Protein AF-0000000080646858 (afdb_homodimer)

Secondary structure (DSSP, 8-state):
--EESSGGGG---PPEEE--GGGTT-SSEEEEEEGGGSTTSBTHHHHHHHHHHHHHHHTSS-TT-EEEEE-SSHHHHHHHHHHHHHT-EEEEEEETTS-HHHHHHHHHTTPEEEEE-GGGHHHHHHHHHHHHHHHSTTEEE--TTT-THHHHHIIIIIHHHHHHHTTT--SEEEEE-SSSHHHHHHHHHHHHH-TT-EEEEEEETT--HHHHS-----S-TTS--SS--TT--GGG-SEEEEE-HHHHHHHHHHIIIIIS--B-HHHHHHHHHHHHHHTSGGGTT-EEEEEE-BBGGGGTTSTTTGGG--/--EESSGGGG---PPEEE--GGGTT-SSEEEEEEGGGSTTSBTHHHHHHHHHHHHHHHTSS-TT-EEEEE-SSHHHHHHHHHHHHHT-EEEEEEETTS-HHHHHHHHHTTPEEEEE-GGGHHHHHHHHHHHHHHHSTTEEE--TTT-THHHHHIIIIIHHHHHHHTTT--SEEEEE-SSSHHHHHHHHHHHHH-TT-EEEEEEETT--HHHHS-----S-TTS--SS--TT--GGG-SEEEEE-HHHHHHHHHHIIIIIS--B-HHHHHHHHHHHHHHTSGGGTT-EEEEEE-BBGGGGTTSTTTGGG--

Nearest PDB structures (foldseek):
  4aec-assembly1_B  TM=9.897E-01  e=1.368E-45  Arabidopsis thaliana
  8b9y-assembly2_D  TM=9.822E-01  e=8.427E-46  Trypanosoma cruzi
  8b9y-assembly1_B  TM=9.792E-01  e=1.288E-45  Trypanosoma cruzi
  2q3d-assembly1_A  TM=9.532E-01  e=1.641E-44  Mycobacterium tuberculosis
  3vc3-assembly3_E  TM=9.464E-01  e=1.745E-42  Glycine max

Structure (mmCIF, N/CA/C/O backbone):
data_AF-0000000080646858-model_v1
#
loop_
_entity.id
_entity.type
_entity.pdbx_description
1 polymer 'Cysteine synthase'
#
loop_
_atom_site.group_PDB
_atom_site.id
_atom_site.type_symbol
_atom_site.label_atom_id
_atom_site.label_alt_id
_atom_site.label_comp_id
_atom_site.label_asym_id
_atom_site.label_entity_id
_atom_site.label_seq_id
_atom_site.pdbx_PDB_ins_code
_atom_site.Cartn_x
_atom_site.Cartn_y
_atom_site.Cartn_z
_atom_site.occupancy
_atom_site.B_iso_or_equiv
_atom_site.auth_seq_id
_atom_site.auth_comp_id
_atom_site.auth_asym_id
_atom_site.auth_atom_id
_atom_site.pdbx_PDB_model_num
ATOM 1 N N . MET A 1 1 ? 4.852 2.301 -23.141 1 59.62 1 MET A N 1
ATOM 2 C CA . MET A 1 1 ? 5.367 1.249 -22.266 1 59.62 1 MET A CA 1
ATOM 3 C C . MET A 1 1 ? 5.727 1.81 -20.891 1 59.62 1 MET A C 1
ATOM 5 O O . MET A 1 1 ? 6.516 2.754 -20.781 1 59.62 1 MET A O 1
ATOM 9 N N . THR A 1 2 ? 4.836 1.489 -19.812 1 89 2 THR A N 1
ATOM 10 C CA . THR A 1 2 ? 5.254 2.135 -18.562 1 89 2 THR A CA 1
ATOM 11 C C . THR A 1 2 ? 5.723 1.1 -17.547 1 89 2 THR A C 1
ATOM 13 O O . THR A 1 2 ? 4.906 0.477 -16.875 1 89 2 THR A O 1
ATOM 16 N N . ILE A 1 3 ? 7.141 0.496 -17.812 1 98 3 ILE A N 1
ATOM 17 C CA . ILE A 1 3 ? 7.812 -0.309 -16.797 1 98 3 ILE A CA 1
ATOM 18 C C . ILE A 1 3 ? 8.797 0.561 -16.016 1 98 3 ILE A C 1
ATOM 20 O O . ILE A 1 3 ? 9.703 1.157 -16.594 1 98 3 ILE A O 1
ATOM 24 N N . ALA A 1 4 ? 8.578 0.62 -14.766 1 98.75 4 ALA A N 1
ATOM 25 C CA . ALA A 1 4 ? 9.516 1.378 -13.938 1 98.75 4 ALA A CA 1
ATOM 26 C C . ALA A 1 4 ? 10.875 0.692 -13.883 1 98.75 4 ALA A C 1
ATOM 28 O O . ALA A 1 4 ? 10.961 -0.535 -13.797 1 98.75 4 ALA A O 1
ATOM 29 N N . ALA A 1 5 ? 11.977 1.46 -13.914 1 98.31 5 ALA A N 1
ATOM 30 C CA . ALA A 1 5 ? 13.32 0.902 -13.883 1 98.31 5 ALA A CA 1
ATOM 31 C C . ALA A 1 5 ? 13.641 0.312 -12.516 1 98.31 5 ALA A C 1
ATOM 33 O O . ALA A 1 5 ? 14.477 -0.59 -12.398 1 98.31 5 ALA A O 1
ATOM 34 N N . ASN A 1 6 ? 13.109 0.859 -11.484 1 98.5 6 ASN A N 1
ATOM 35 C CA . ASN A 1 6 ? 13.125 0.367 -10.109 1 98.5 6 ASN A CA 1
ATOM 36 C C . ASN A 1 6 ? 11.969 0.937 -9.297 1 98.5 6 ASN A C 1
ATOM 38 O O . ASN A 1 6 ? 11.234 1.8 -9.773 1 98.5 6 ASN A O 1
ATOM 42 N N . VAL A 1 7 ? 11.82 0.478 -8.102 1 98.81 7 VAL A N 1
ATOM 43 C CA . VAL A 1 7 ? 10.633 0.76 -7.305 1 98.81 7 VAL A CA 1
ATOM 44 C C . VAL A 1 7 ? 10.57 2.25 -6.973 1 98.81 7 VAL A C 1
ATOM 46 O O . VAL A 1 7 ? 9.492 2.814 -6.812 1 98.81 7 VAL A O 1
ATOM 49 N N . SER A 1 8 ? 11.727 2.971 -6.848 1 98.69 8 SER A N 1
ATOM 50 C CA . SER A 1 8 ? 11.742 4.383 -6.473 1 98.69 8 SER A CA 1
ATOM 51 C C . SER A 1 8 ? 11.109 5.25 -7.551 1 98.69 8 SER A C 1
ATOM 53 O O . SER A 1 8 ? 10.688 6.379 -7.281 1 98.69 8 SER A O 1
ATOM 55 N N . GLU A 1 9 ? 10.969 4.703 -8.805 1 98.62 9 GLU A N 1
ATOM 56 C CA . GLU A 1 9 ? 10.352 5.445 -9.898 1 98.62 9 GLU A CA 1
ATOM 57 C C . GLU A 1 9 ? 8.828 5.422 -9.789 1 98.62 9 GLU A C 1
ATOM 59 O O . GLU A 1 9 ? 8.141 6.16 -10.492 1 98.62 9 GLU A O 1
ATOM 64 N N . LEU A 1 10 ? 8.344 4.609 -8.859 1 98.62 10 LEU A N 1
ATOM 65 C CA . LEU A 1 10 ? 6.895 4.461 -8.719 1 98.62 10 LEU A CA 1
ATOM 66 C C . LEU A 1 10 ? 6.344 5.453 -7.699 1 98.62 10 LEU A C 1
ATOM 68 O O . LEU A 1 10 ? 5.137 5.488 -7.457 1 98.62 10 LEU A O 1
ATOM 72 N N . VAL A 1 11 ? 7.191 6.285 -7.102 1 98.75 11 VAL A N 1
ATOM 73 C CA . VAL A 1 11 ? 6.781 7.238 -6.074 1 98.75 11 VAL A CA 1
ATOM 74 C C . VAL A 1 11 ? 6.016 8.391 -6.711 1 98.75 11 VAL A C 1
ATOM 76 O O . VAL A 1 11 ? 6.453 8.961 -7.715 1 98.75 11 VAL A O 1
ATOM 79 N N . GLY A 1 12 ? 4.883 8.742 -6.152 1 98.44 12 GLY A N 1
ATOM 80 C CA . GLY A 1 12 ? 4.086 9.867 -6.617 1 98.44 12 GLY A CA 1
ATOM 81 C C . GLY A 1 12 ? 2.875 9.445 -7.426 1 98.44 12 GLY A C 1
ATOM 82 O O . GLY A 1 12 ? 2.471 8.281 -7.391 1 98.44 12 GLY A O 1
ATOM 83 N N . LYS A 1 13 ? 2.094 10.406 -7.965 1 97.88 13 LYS A N 1
ATOM 84 C CA . LYS A 1 13 ? 0.855 10.227 -8.719 1 97.88 13 LYS A CA 1
ATOM 85 C C . LYS A 1 13 ? -0.165 9.422 -7.914 1 97.88 13 LYS A C 1
ATOM 87 O O . LYS A 1 13 ? -0.801 8.508 -8.445 1 97.88 13 LYS A O 1
ATOM 92 N N . THR A 1 14 ? -0.168 9.711 -6.633 1 98.69 14 THR A N 1
ATOM 93 C CA . THR A 1 14 ? -1.126 9.039 -5.766 1 98.69 14 THR A CA 1
ATOM 94 C C . THR A 1 14 ? -2.543 9.539 -6.023 1 98.69 14 THR A C 1
ATOM 96 O O . THR A 1 14 ? -2.729 10.664 -6.508 1 98.69 14 THR A O 1
ATOM 99 N N . PRO A 1 15 ? -3.553 8.797 -5.723 1 98.75 15 PRO A N 1
ATOM 100 C CA . PRO A 1 15 ? -4.918 9.133 -6.125 1 98.75 15 PRO A CA 1
ATOM 101 C C . PRO A 1 15 ? -5.598 10.102 -5.156 1 98.75 15 PRO A C 1
ATOM 103 O O . PRO A 1 15 ? -5.125 10.289 -4.035 1 98.75 15 PRO A O 1
ATOM 106 N N . LEU A 1 16 ? -6.602 10.766 -5.66 1 98.88 16 LEU A N 1
ATOM 107 C CA . LEU A 1 16 ? -7.602 11.469 -4.867 1 98.88 16 LEU A CA 1
ATOM 108 C C . LEU A 1 16 ? -8.883 10.648 -4.758 1 98.88 16 LEU A C 1
ATOM 110 O O . LEU A 1 16 ? -9.305 10.008 -5.727 1 98.88 16 LEU A O 1
ATOM 114 N N . VAL A 1 17 ? -9.484 10.664 -3.584 1 98.88 17 VAL A N 1
ATOM 115 C CA . VAL A 1 17 ? -10.742 9.953 -3.377 1 98.88 17 VAL A CA 1
ATOM 116 C C . VAL A 1 17 ? -11.727 10.852 -2.633 1 98.88 17 VAL A C 1
ATOM 118 O O . VAL A 1 17 ? -11.344 11.562 -1.696 1 98.88 17 VAL A O 1
ATOM 121 N N . LYS A 1 18 ? -12.93 10.891 -3.092 1 98.69 18 LYS A N 1
ATOM 122 C CA . LYS A 1 18 ? -13.992 11.625 -2.404 1 98.69 18 LYS A CA 1
ATOM 123 C C . LYS A 1 18 ? -14.383 10.938 -1.099 1 98.69 18 LYS A C 1
ATOM 125 O O . LYS A 1 18 ? -14.5 9.711 -1.048 1 98.69 18 LYS A O 1
ATOM 130 N N . LEU A 1 19 ? -14.477 11.688 -0.018 1 98.75 19 LEU A N 1
ATOM 131 C CA . LEU A 1 19 ? -15.047 11.172 1.223 1 98.75 19 LEU A CA 1
ATOM 132 C C . LEU A 1 19 ? -16.562 11.312 1.217 1 98.75 19 LEU A C 1
ATOM 134 O O . LEU A 1 19 ? -17.094 12.383 0.933 1 98.75 19 LEU A O 1
ATOM 138 N N . ASN A 1 20 ? -17.281 10.219 1.508 1 98.44 20 ASN A N 1
ATOM 139 C CA . ASN A 1 20 ? -18.719 10.164 1.347 1 98.44 20 ASN A CA 1
ATOM 140 C C . ASN A 1 20 ? -19.438 10.07 2.693 1 98.44 20 ASN A C 1
ATOM 142 O O . ASN A 1 20 ? -19.891 11.086 3.236 1 98.44 20 ASN A O 1
ATOM 146 N N . LYS A 1 21 ? -19.375 8.969 3.354 1 98.06 21 LYS A N 1
ATOM 147 C CA . LYS A 1 21 ? -20.156 8.695 4.559 1 98.06 21 LYS A CA 1
ATOM 148 C C . LYS A 1 21 ? -19.719 9.602 5.711 1 98.06 21 LYS A C 1
ATOM 150 O O . LYS A 1 21 ? -20.562 10.148 6.43 1 98.06 21 LYS A O 1
ATOM 155 N N . ILE A 1 22 ? -18.406 9.766 5.852 1 98.31 22 ILE A N 1
ATOM 156 C CA . ILE A 1 22 ? -17.875 10.523 6.984 1 98.31 22 ILE A CA 1
ATOM 157 C C . ILE A 1 22 ? -18.156 12.008 6.789 1 98.31 22 ILE A C 1
ATOM 159 O O . ILE A 1 22 ? -18.141 12.781 7.75 1 98.31 22 ILE A O 1
ATOM 163 N N . ALA A 1 23 ? -18.438 12.422 5.52 1 97.81 23 ALA A N 1
ATOM 164 C CA . ALA A 1 23 ? -18.672 13.82 5.188 1 97.81 23 ALA A CA 1
ATOM 165 C C . ALA A 1 23 ? -20.125 14.047 4.758 1 97.81 23 ALA A C 1
ATOM 167 O O . ALA A 1 23 ? -20.438 15.062 4.129 1 97.81 23 ALA A O 1
ATOM 168 N N . LYS A 1 24 ? -21.078 13.117 4.906 1 95.44 24 LYS A N 1
ATOM 169 C CA . LYS A 1 24 ? -22.422 13.109 4.344 1 95.44 24 LYS A CA 1
ATOM 170 C C . LYS A 1 24 ? -23.188 14.367 4.734 1 95.44 24 LYS A C 1
ATOM 172 O O . LYS A 1 24 ? -23.984 14.891 3.943 1 95.44 24 LYS A O 1
ATOM 177 N N . ASP A 1 25 ? -23.016 14.953 5.883 1 94.44 25 ASP A N 1
ATOM 178 C CA . ASP A 1 25 ? -23.812 16.094 6.328 1 94.44 25 ASP A CA 1
ATOM 179 C C . ASP A 1 25 ? -23 17.391 6.238 1 94.44 25 ASP A C 1
ATOM 181 O O . ASP A 1 25 ? -23.375 18.406 6.84 1 94.44 25 ASP A O 1
ATOM 185 N N . ILE A 1 26 ? -21.969 17.375 5.473 1 96.38 26 ILE A N 1
ATOM 186 C CA . ILE A 1 26 ? -21.094 18.531 5.309 1 96.38 26 ILE A CA 1
ATOM 187 C C . ILE A 1 26 ? -21.359 19.188 3.953 1 96.38 26 ILE A C 1
ATOM 189 O O . ILE A 1 26 ? -21.422 18.5 2.928 1 96.38 26 ILE A O 1
ATOM 193 N N . PRO A 1 27 ? -21.562 20.484 3.914 1 95.31 27 PRO A N 1
ATOM 194 C CA . PRO A 1 27 ? -21.984 21.172 2.691 1 95.31 27 PRO A CA 1
ATOM 195 C C . PRO A 1 27 ? -20.859 21.266 1.656 1 95.31 27 PRO A C 1
ATOM 197 O O . PRO A 1 27 ? -21.125 21.531 0.479 1 95.31 27 PRO A O 1
ATOM 200 N N . ALA A 1 28 ? -19.609 21.156 2.029 1 98.12 28 ALA A N 1
ATOM 201 C CA . ALA A 1 28 ? -18.469 21.188 1.121 1 98.12 28 ALA A CA 1
ATOM 202 C C . ALA A 1 28 ? -18.078 19.766 0.698 1 98.12 28 ALA A C 1
ATOM 204 O O . ALA A 1 28 ? -18.484 18.797 1.335 1 98.12 28 ALA A O 1
ATOM 205 N N . GLU A 1 29 ? -17.438 19.656 -0.456 1 98.38 29 GLU A N 1
ATOM 206 C CA . GLU A 1 29 ? -16.859 18.391 -0.876 1 98.38 29 GLU A CA 1
ATOM 207 C C . GLU A 1 29 ? -15.477 18.188 -0.256 1 98.38 29 GLU A C 1
ATOM 209 O O . GLU A 1 29 ? -14.617 19.062 -0.345 1 98.38 29 GLU A O 1
ATOM 214 N N . VAL A 1 30 ? -15.281 17.109 0.41 1 98.81 30 VAL A N 1
ATOM 215 C CA . VAL A 1 30 ? -13.984 16.781 0.981 1 98.81 30 VAL A CA 1
ATOM 216 C C . VAL A 1 30 ? -13.336 15.656 0.184 1 98.81 30 VAL A C 1
ATOM 218 O O . VAL A 1 30 ? -13.953 14.609 -0.026 1 98.81 30 VAL A O 1
ATOM 221 N N . VAL A 1 31 ? -12.148 15.883 -0.302 1 98.81 31 VAL A N 1
ATOM 222 C CA . VAL A 1 31 ? -11.375 14.945 -1.108 1 98.81 31 VAL A CA 1
ATOM 223 C C . VAL A 1 31 ? -10.047 14.648 -0.418 1 98.81 31 VAL A C 1
ATOM 225 O O . VAL A 1 31 ? -9.414 15.539 0.148 1 98.81 31 VAL A O 1
ATOM 228 N N . ALA A 1 32 ? -9.633 13.383 -0.446 1 98.94 32 ALA A N 1
ATOM 229 C CA . ALA A 1 32 ? -8.406 12.969 0.236 1 98.94 32 ALA A CA 1
ATOM 230 C C . ALA A 1 32 ? -7.34 12.539 -0.767 1 98.94 32 ALA A C 1
ATOM 232 O O . ALA A 1 32 ? -7.621 11.781 -1.698 1 98.94 32 ALA A O 1
ATOM 233 N N . LYS A 1 33 ? -6.145 13.109 -0.7 1 98.94 33 LYS A N 1
ATOM 234 C CA . LYS A 1 33 ? -4.945 12.617 -1.377 1 98.94 33 LYS A CA 1
ATOM 235 C C . LYS A 1 33 ? -4.34 11.438 -0.628 1 98.94 33 LYS A C 1
ATOM 237 O O . LYS A 1 33 ? -3.832 11.594 0.485 1 98.94 33 LYS A O 1
ATOM 242 N N . VAL A 1 34 ? -4.336 10.211 -1.202 1 98.88 34 VAL A N 1
ATOM 243 C CA . VAL A 1 34 ? -4.031 8.992 -0.46 1 98.88 34 VAL A CA 1
ATOM 244 C C . VAL A 1 34 ? -2.584 8.586 -0.716 1 98.88 34 VAL A C 1
ATOM 246 O O . VAL A 1 34 ? -2.307 7.801 -1.628 1 98.88 34 VAL A O 1
ATOM 249 N N . GLU A 1 35 ? -1.713 8.969 0.134 1 98.88 35 GLU A N 1
ATOM 250 C CA . GLU A 1 35 ? -0.276 8.828 -0.079 1 98.88 35 GLU A CA 1
ATOM 251 C C . GLU A 1 35 ? 0.197 7.414 0.266 1 98.88 35 GLU A C 1
ATOM 253 O O . GLU A 1 35 ? 1.32 7.031 -0.068 1 98.88 35 GLU A O 1
ATOM 258 N N . ALA A 1 36 ? -0.71 6.582 0.857 1 98.62 36 ALA A N 1
ATOM 259 C CA . ALA A 1 36 ? -0.388 5.18 1.119 1 98.62 36 ALA A CA 1
ATOM 260 C C . ALA A 1 36 ? -0.156 4.418 -0.182 1 98.62 36 ALA A C 1
ATOM 262 O O . ALA A 1 36 ? 0.361 3.299 -0.169 1 98.62 36 ALA A O 1
ATOM 263 N N . PHE A 1 37 ? -0.495 4.988 -1.329 1 98.56 37 PHE A N 1
ATOM 264 C CA . PHE A 1 37 ? -0.313 4.344 -2.623 1 98.56 37 PHE A CA 1
ATOM 265 C C . PHE A 1 37 ? 1.138 4.445 -3.078 1 98.56 37 PHE A C 1
ATOM 267 O O . PHE A 1 37 ? 1.512 3.879 -4.109 1 98.56 37 PHE A O 1
ATOM 274 N N . ASN A 1 38 ? 1.982 5.113 -2.328 1 98.75 38 ASN A N 1
ATOM 275 C CA . ASN A 1 38 ? 3.416 5.047 -2.598 1 98.75 38 ASN A CA 1
ATOM 276 C C . ASN A 1 38 ? 3.986 3.672 -2.252 1 98.75 38 ASN A C 1
ATOM 278 O O . ASN A 1 38 ? 3.408 2.939 -1.448 1 98.75 38 ASN A O 1
ATOM 282 N N . PRO A 1 39 ? 5.145 3.281 -2.824 1 98.38 39 PRO A N 1
ATOM 283 C CA . PRO A 1 39 ? 5.641 1.908 -2.719 1 98.38 39 PRO A CA 1
ATOM 284 C C . PRO A 1 39 ? 5.918 1.491 -1.276 1 98.38 39 PRO A C 1
ATOM 286 O O . PRO A 1 39 ? 5.738 0.323 -0.921 1 98.38 39 PRO A O 1
ATOM 289 N N . ALA A 1 40 ? 6.379 2.447 -0.477 1 98 40 ALA A N 1
ATOM 290 C CA . ALA A 1 40 ? 6.594 2.121 0.931 1 98 40 ALA A CA 1
ATOM 291 C C . ALA A 1 40 ? 5.43 2.607 1.79 1 98 40 ALA A C 1
ATOM 293 O O . ALA A 1 40 ? 5.559 2.729 3.01 1 98 40 ALA A O 1
ATOM 294 N N . SER A 1 41 ? 4.32 3.047 1.174 1 98.25 41 SER A N 1
ATOM 295 C CA . SER A 1 41 ? 2.988 3.24 1.738 1 98.25 41 SER A CA 1
ATOM 296 C C . SER A 1 41 ? 2.93 4.5 2.596 1 98.25 41 SER A C 1
ATOM 298 O O . SER A 1 41 ? 2.297 4.508 3.652 1 98.25 41 SER A O 1
ATOM 300 N N . SER A 1 42 ? 3.676 5.578 2.184 1 98.5 42 SER A N 1
ATOM 301 C CA . SER A 1 42 ? 3.547 6.844 2.902 1 98.5 42 SER A CA 1
ATOM 302 C C . SER A 1 42 ? 4.012 8.016 2.045 1 98.5 42 SER A C 1
ATOM 304 O O . SER A 1 42 ? 4.617 7.82 0.989 1 98.5 42 SER A O 1
ATOM 306 N N . VAL A 1 43 ? 3.75 9.18 2.518 1 98.88 43 VAL A N 1
ATOM 307 C CA . VAL A 1 43 ? 4.137 10.43 1.866 1 98.88 43 VAL A CA 1
ATOM 308 C C . VAL A 1 43 ? 5.652 10.594 1.93 1 98.88 43 VAL A C 1
ATOM 310 O O . VAL A 1 43 ? 6.242 11.297 1.105 1 98.88 43 VAL A O 1
ATOM 313 N N . LYS A 1 44 ? 6.316 9.859 2.883 1 98.88 44 LYS A N 1
ATOM 314 C CA . LYS A 1 44 ? 7.754 10.031 3.09 1 98.88 44 LYS A CA 1
ATOM 315 C C . LYS A 1 44 ? 8.555 9.422 1.94 1 98.88 44 LYS A C 1
ATOM 317 O O . LYS A 1 44 ? 9.734 9.727 1.769 1 98.88 44 LYS A O 1
ATOM 322 N N . ASP A 1 45 ? 7.906 8.562 1.156 1 98.94 45 ASP A N 1
ATOM 323 C CA . ASP A 1 45 ? 8.562 8.062 -0.046 1 98.94 45 ASP A CA 1
ATOM 324 C C . ASP A 1 45 ? 9 9.203 -0.954 1 98.94 45 ASP A C 1
ATOM 326 O O . ASP A 1 45 ? 10.078 9.156 -1.555 1 98.94 45 ASP A O 1
ATOM 330 N N . ARG A 1 46 ? 8.148 10.227 -1.048 1 98.94 46 ARG A N 1
ATOM 331 C CA . ARG A 1 46 ? 8.453 11.367 -1.898 1 98.94 46 ARG A CA 1
ATOM 332 C C . ARG A 1 46 ? 9.734 12.055 -1.453 1 98.94 46 ARG A C 1
ATOM 334 O O . ARG A 1 46 ? 10.617 12.328 -2.273 1 98.94 46 ARG A O 1
ATOM 341 N N . ILE A 1 47 ? 9.867 12.289 -0.162 1 98.88 47 ILE A N 1
ATOM 342 C CA . ILE A 1 47 ? 11.016 13.078 0.282 1 98.88 47 ILE A CA 1
ATOM 343 C C . ILE A 1 47 ? 12.266 12.203 0.292 1 98.88 47 ILE A C 1
ATOM 345 O O . ILE A 1 47 ? 13.367 12.688 0.027 1 98.88 47 ILE A O 1
ATOM 349 N N . ALA A 1 48 ? 12.094 10.875 0.585 1 98.94 48 ALA A N 1
ATOM 350 C CA . ALA A 1 48 ? 13.25 9.984 0.496 1 98.94 48 ALA A CA 1
ATOM 351 C C . ALA A 1 48 ? 13.867 10.023 -0.899 1 98.94 48 ALA A C 1
ATOM 353 O O . ALA A 1 48 ? 15.078 10.227 -1.044 1 98.94 48 ALA A O 1
ATOM 354 N N . VAL A 1 49 ? 13.047 9.906 -1.948 1 98.94 49 VAL A N 1
ATOM 355 C CA . VAL A 1 49 ? 13.531 9.953 -3.324 1 98.94 49 VAL A CA 1
ATOM 356 C C . VAL A 1 49 ? 14.148 11.32 -3.607 1 98.94 49 VAL A C 1
ATOM 358 O O . VAL A 1 49 ? 15.242 11.414 -4.168 1 98.94 49 VAL A O 1
ATOM 361 N N . ALA A 1 50 ? 13.484 12.367 -3.199 1 98.94 50 ALA A N 1
ATOM 362 C CA . ALA A 1 50 ? 13.922 13.727 -3.494 1 98.94 50 ALA A CA 1
ATOM 363 C C . ALA A 1 50 ? 15.266 14.023 -2.836 1 98.94 50 ALA A C 1
ATOM 365 O O . ALA A 1 50 ? 16.141 14.633 -3.449 1 98.94 50 ALA A O 1
ATOM 366 N N . ILE A 1 51 ? 15.398 13.656 -1.58 1 98.81 51 ILE A N 1
ATOM 367 C CA . ILE A 1 51 ? 16.625 13.898 -0.83 1 98.81 51 ILE A CA 1
ATOM 368 C C . ILE A 1 51 ? 17.781 13.141 -1.476 1 98.81 51 ILE A C 1
ATOM 370 O O . ILE A 1 51 ? 18.875 13.695 -1.653 1 98.81 51 ILE A O 1
ATOM 374 N N . ILE A 1 52 ? 17.562 11.891 -1.831 1 98.75 52 ILE A N 1
ATOM 375 C CA . ILE A 1 52 ? 18.609 11.086 -2.449 1 98.75 52 ILE A CA 1
ATOM 376 C C . ILE A 1 52 ? 18.938 11.641 -3.832 1 98.75 52 ILE A C 1
ATOM 378 O O . ILE A 1 52 ? 20.109 11.75 -4.203 1 98.75 52 ILE A O 1
ATOM 382 N N . ASP A 1 53 ? 17.906 12.062 -4.633 1 98.88 53 ASP A N 1
ATOM 383 C CA . ASP A 1 53 ? 18.141 12.703 -5.918 1 98.88 53 ASP A CA 1
ATOM 384 C C . ASP A 1 53 ? 19.031 13.93 -5.766 1 98.88 53 ASP A C 1
ATOM 386 O O . ASP A 1 53 ? 19.984 14.117 -6.539 1 98.88 53 ASP A O 1
ATOM 390 N N . ALA A 1 54 ? 18.688 14.766 -4.785 1 98.75 54 ALA A N 1
ATOM 391 C CA . ALA A 1 54 ? 19.469 15.992 -4.559 1 98.75 54 ALA A CA 1
ATOM 392 C C . ALA A 1 54 ? 20.906 15.664 -4.184 1 98.75 54 ALA A C 1
ATOM 394 O O . ALA A 1 54 ? 21.844 16.328 -4.656 1 98.75 54 ALA A O 1
ATOM 395 N N . ALA A 1 55 ? 21.062 14.656 -3.297 1 98.56 55 ALA A N 1
ATOM 396 C CA . ALA A 1 55 ? 22.391 14.25 -2.857 1 98.56 55 ALA A CA 1
ATOM 397 C C . ALA A 1 55 ? 23.203 13.68 -4.02 1 98.56 55 ALA A C 1
ATOM 399 O O . ALA A 1 55 ? 24.406 13.906 -4.113 1 98.56 55 ALA A O 1
ATOM 400 N N . GLU A 1 56 ? 22.562 12.891 -4.891 1 98.38 56 GLU A N 1
ATOM 401 C CA . GLU A 1 56 ? 23.219 12.391 -6.098 1 98.38 56 GLU A CA 1
ATOM 402 C C . GLU A 1 56 ? 23.641 13.531 -7.008 1 98.38 56 GLU A C 1
ATOM 404 O O . GLU A 1 56 ? 24.781 13.57 -7.477 1 98.38 56 GLU A O 1
ATOM 409 N N . ALA A 1 57 ? 22.766 14.438 -7.246 1 98.38 57 ALA A N 1
ATOM 410 C CA . ALA A 1 57 ? 22.984 15.539 -8.188 1 98.38 57 ALA A CA 1
ATOM 411 C C . ALA A 1 57 ? 24.125 16.438 -7.715 1 98.38 57 ALA A C 1
ATOM 413 O O . ALA A 1 57 ? 24.891 16.969 -8.531 1 98.38 57 ALA A O 1
ATOM 414 N N . SER A 1 58 ? 24.203 16.656 -6.402 1 97.44 58 SER A N 1
ATOM 415 C CA . SER A 1 58 ? 25.219 17.547 -5.852 1 97.44 58 SER A CA 1
ATOM 416 C C . SER A 1 58 ? 26.578 16.844 -5.785 1 97.44 58 SER A C 1
ATOM 418 O O . SER A 1 58 ? 27.609 17.5 -5.594 1 97.44 58 SER A O 1
ATOM 420 N N . GLY A 1 59 ? 26.547 15.453 -5.855 1 97.25 59 GLY A N 1
ATOM 421 C CA . GLY A 1 59 ? 27.766 14.68 -5.758 1 97.25 59 GLY A CA 1
ATOM 422 C C . GLY A 1 59 ? 28.109 14.281 -4.336 1 97.25 59 GLY A C 1
ATOM 423 O O . GLY A 1 59 ? 29.062 13.531 -4.105 1 97.25 59 GLY A O 1
ATOM 424 N N . GLU A 1 60 ? 27.328 14.68 -3.41 1 96.94 60 GLU A N 1
ATOM 425 C CA . GLU A 1 60 ? 27.594 14.398 -2.004 1 96.94 60 GLU A CA 1
ATOM 426 C C . GLU A 1 60 ? 27.406 12.914 -1.699 1 96.94 60 GLU A C 1
ATOM 428 O O . GLU A 1 60 ? 28.047 12.383 -0.781 1 96.94 60 GLU A O 1
ATOM 433 N N . LEU A 1 61 ? 26.578 12.242 -2.496 1 98.06 61 LEU A N 1
ATOM 434 C CA . LEU A 1 61 ? 26.328 10.82 -2.32 1 98.06 61 LEU A CA 1
ATOM 435 C C . LEU A 1 61 ? 26.891 10.016 -3.486 1 98.06 61 LEU A C 1
ATOM 437 O O . LEU A 1 61 ? 26.297 9.969 -4.562 1 98.06 61 LEU A O 1
ATOM 441 N N . PRO A 1 62 ? 28.078 9.43 -3.299 1 97.69 62 PRO A N 1
ATOM 442 C CA . PRO A 1 62 ? 28.641 8.594 -4.363 1 97.69 62 PRO A CA 1
ATOM 443 C C . PRO A 1 62 ? 27.922 7.25 -4.504 1 97.69 62 PRO A C 1
ATOM 445 O O . PRO A 1 62 ? 27.188 6.848 -3.605 1 97.69 62 PRO A O 1
ATOM 448 N N . ALA A 1 63 ? 28.172 6.645 -5.648 1 96.62 63 ALA A N 1
ATOM 449 C CA . ALA A 1 63 ? 27.641 5.297 -5.832 1 96.62 63 ALA A CA 1
ATOM 450 C C . ALA A 1 63 ? 28.047 4.383 -4.68 1 96.62 63 ALA A C 1
ATOM 452 O O . ALA A 1 63 ? 29.219 4.363 -4.285 1 96.62 63 ALA A O 1
ATOM 453 N N . GLY A 1 64 ? 27.031 3.754 -4.102 1 97 64 GLY A N 1
ATOM 454 C CA . GLY A 1 64 ? 27.312 2.855 -2.994 1 97 64 GLY A CA 1
ATOM 455 C C . GLY A 1 64 ? 27.5 3.576 -1.673 1 97 64 GLY A C 1
ATOM 456 O O . GLY A 1 64 ? 27.812 2.953 -0.658 1 97 64 GLY A O 1
ATOM 457 N N . GLY A 1 65 ? 27.312 4.879 -1.674 1 98.12 65 GLY A N 1
ATOM 458 C CA . GLY A 1 65 ? 27.453 5.668 -0.461 1 98.12 65 GLY A CA 1
ATOM 459 C C . GLY A 1 65 ? 26.406 5.332 0.595 1 98.12 65 GLY A C 1
ATOM 460 O O . GLY A 1 65 ? 25.688 4.348 0.465 1 98.12 65 GLY A O 1
ATOM 461 N N . THR A 1 66 ? 26.438 6.137 1.721 1 98.62 66 THR A N 1
ATOM 462 C CA . THR A 1 66 ? 25.609 5.859 2.883 1 98.62 66 THR A CA 1
ATOM 463 C C . THR A 1 66 ? 24.672 7.031 3.172 1 98.62 66 THR A C 1
ATOM 465 O O . THR A 1 66 ? 25.109 8.188 3.193 1 98.62 66 THR A O 1
ATOM 468 N N . ILE A 1 67 ? 23.453 6.746 3.312 1 98.75 67 ILE A N 1
ATOM 469 C CA . ILE A 1 67 ? 22.469 7.723 3.771 1 98.75 67 ILE A CA 1
ATOM 470 C C . ILE A 1 67 ? 22.156 7.488 5.246 1 98.75 67 ILE A C 1
ATOM 472 O O . ILE A 1 67 ? 21.844 6.363 5.652 1 98.75 67 ILE A O 1
ATOM 476 N N . VAL A 1 68 ? 22.25 8.531 6.082 1 98.81 68 VAL A N 1
ATOM 477 C CA . VAL A 1 68 ? 22.062 8.438 7.523 1 98.81 68 VAL A CA 1
ATOM 478 C C . VAL A 1 68 ? 20.906 9.336 7.957 1 98.81 68 VAL A C 1
ATOM 480 O O . VAL A 1 68 ? 20.75 10.445 7.449 1 98.81 68 VAL A O 1
ATOM 483 N N . GLU A 1 69 ? 20.094 8.867 8.828 1 98.38 69 GLU A N 1
ATOM 484 C CA . GLU A 1 69 ? 19.031 9.695 9.375 1 98.38 69 GLU A CA 1
ATOM 485 C C . GLU A 1 69 ? 18.641 9.242 10.781 1 98.38 69 GLU A C 1
ATOM 487 O O . GLU A 1 69 ? 18.641 8.047 11.078 1 98.38 69 GLU A O 1
ATOM 492 N N . SER A 1 70 ? 18.406 10.219 11.648 1 96.44 70 SER A N 1
ATOM 493 C CA . SER A 1 70 ? 17.766 9.953 12.938 1 96.44 70 SER A CA 1
ATOM 494 C C . SER A 1 70 ? 16.25 9.945 12.812 1 96.44 70 SER A C 1
ATOM 496 O O . SER A 1 70 ? 15.625 10.992 12.609 1 96.44 70 SER A O 1
ATOM 498 N N . THR A 1 71 ? 15.695 8.758 12.836 1 92.31 71 THR A N 1
ATOM 499 C CA . THR A 1 71 ? 14.258 8.625 12.68 1 92.31 71 THR A CA 1
ATOM 500 C C . THR A 1 71 ? 13.781 7.254 13.156 1 92.31 71 THR A C 1
ATOM 502 O O . THR A 1 71 ? 14.586 6.324 13.273 1 92.31 71 THR A O 1
ATOM 505 N N . SER A 1 72 ? 12.531 7.199 13.469 1 84.62 72 SER A N 1
ATOM 506 C CA . SER A 1 72 ? 11.961 5.91 13.852 1 84.62 72 SER A CA 1
ATOM 507 C C . SER A 1 72 ? 10.688 5.609 13.062 1 84.62 72 SER A C 1
ATOM 509 O O . SER A 1 72 ? 9.969 4.656 13.375 1 84.62 72 SER A O 1
ATOM 511 N N . GLY A 1 73 ? 10.43 6.371 12.078 1 91.56 73 GLY A N 1
ATOM 512 C CA . GLY A 1 73 ? 9.133 6.238 11.438 1 91.56 73 GLY A CA 1
ATOM 513 C C . GLY A 1 73 ? 9.234 6.039 9.938 1 91.56 73 GLY A C 1
ATOM 514 O O . GLY A 1 73 ? 10.125 5.336 9.453 1 91.56 73 GLY A O 1
ATOM 515 N N . ASN A 1 74 ? 8.297 6.613 9.219 1 96.5 74 ASN A N 1
ATOM 516 C CA . ASN A 1 74 ? 8.086 6.387 7.797 1 96.5 74 ASN A CA 1
ATOM 517 C C . ASN A 1 74 ? 9.266 6.883 6.965 1 96.5 74 ASN A C 1
ATOM 519 O O . ASN A 1 74 ? 9.562 6.328 5.91 1 96.5 74 ASN A O 1
ATOM 523 N N . THR A 1 75 ? 9.961 7.898 7.477 1 97.88 75 THR A N 1
ATOM 524 C CA . THR A 1 75 ? 11.125 8.375 6.734 1 97.88 75 THR A CA 1
ATOM 525 C C . THR A 1 75 ? 12.195 7.293 6.652 1 97.88 75 THR A C 1
ATOM 527 O O . THR A 1 75 ? 12.797 7.082 5.594 1 97.88 75 THR A O 1
ATOM 530 N N . GLY A 1 76 ? 12.461 6.645 7.805 1 97.69 76 GLY A N 1
ATOM 531 C CA . GLY A 1 76 ? 13.43 5.559 7.809 1 97.69 76 GLY A CA 1
ATOM 532 C C . GLY A 1 76 ? 13.078 4.438 6.848 1 97.69 76 GLY A C 1
ATOM 533 O O . GLY A 1 76 ? 13.938 3.941 6.121 1 97.69 76 GLY A O 1
ATOM 534 N N . VAL A 1 77 ? 11.828 4.062 6.824 1 97.81 77 VAL A N 1
ATOM 535 C CA . VAL A 1 77 ? 11.352 3 5.945 1 97.81 77 VAL A CA 1
ATOM 536 C C . VAL A 1 77 ? 11.539 3.416 4.488 1 97.81 77 VAL A C 1
ATOM 538 O O . VAL A 1 77 ? 12.031 2.633 3.668 1 97.81 77 VAL A O 1
ATOM 541 N N . ALA A 1 78 ? 11.18 4.645 4.188 1 98.81 78 ALA A N 1
ATOM 542 C CA . ALA A 1 78 ? 11.266 5.156 2.822 1 98.81 78 ALA A CA 1
ATOM 543 C C . ALA A 1 78 ? 12.719 5.207 2.348 1 98.81 78 ALA A C 1
ATOM 545 O O . ALA A 1 78 ? 13.023 4.793 1.23 1 98.81 78 ALA A O 1
ATOM 546 N N . LEU A 1 79 ? 13.602 5.703 3.203 1 98.88 79 LEU A N 1
ATOM 547 C CA . LEU A 1 79 ? 15.016 5.758 2.857 1 98.88 79 LEU A CA 1
ATOM 548 C C . LEU A 1 79 ? 15.578 4.355 2.629 1 98.88 79 LEU A C 1
ATOM 550 O O . LEU A 1 79 ? 16.344 4.133 1.69 1 98.88 79 LEU A O 1
ATOM 554 N N . ALA A 1 80 ? 15.172 3.447 3.502 1 98.75 80 ALA A N 1
ATOM 555 C CA . ALA A 1 80 ? 15.625 2.064 3.377 1 98.75 80 ALA A CA 1
ATOM 556 C C . ALA A 1 80 ? 15.172 1.457 2.051 1 98.75 80 ALA A C 1
ATOM 558 O O . ALA A 1 80 ? 15.953 0.771 1.383 1 98.75 80 ALA A O 1
ATOM 559 N N . MET A 1 81 ? 13.961 1.718 1.65 1 98.81 81 MET A N 1
ATOM 560 C CA . MET A 1 81 ? 13.43 1.215 0.386 1 98.81 81 MET A CA 1
ATOM 561 C C . MET A 1 81 ? 14.227 1.762 -0.793 1 98.81 81 MET A C 1
ATOM 563 O O . MET A 1 81 ? 14.648 1.003 -1.668 1 98.81 81 MET A O 1
ATOM 567 N N . VAL A 1 82 ? 14.461 3.072 -0.805 1 98.81 82 VAL A N 1
ATOM 568 C CA . VAL A 1 82 ? 15.172 3.705 -1.911 1 98.81 82 VAL A CA 1
ATOM 569 C C . VAL A 1 82 ? 16.625 3.223 -1.936 1 98.81 82 VAL A C 1
ATOM 571 O O . VAL A 1 82 ? 17.172 2.959 -3.006 1 98.81 82 VAL A O 1
ATOM 574 N N . GLY A 1 83 ? 17.219 3.16 -0.719 1 98.75 83 GLY A N 1
ATOM 575 C CA . GLY A 1 83 ? 18.578 2.633 -0.652 1 98.75 83 GLY A CA 1
ATOM 576 C C . GLY A 1 83 ? 18.703 1.233 -1.223 1 98.75 83 GLY A C 1
ATOM 577 O O . GLY A 1 83 ? 19.609 0.957 -2.01 1 98.75 83 GLY A O 1
ATOM 578 N N . ALA A 1 84 ? 17.812 0.365 -0.837 1 98.69 84 ALA A N 1
ATOM 579 C CA . ALA A 1 84 ? 17.781 -1.001 -1.353 1 98.69 84 ALA A CA 1
ATOM 580 C C . ALA A 1 84 ? 17.672 -1.012 -2.875 1 98.69 84 ALA A C 1
ATOM 582 O O . ALA A 1 84 ? 18.438 -1.689 -3.559 1 98.69 84 ALA A O 1
ATOM 583 N N . ALA A 1 85 ? 16.797 -0.221 -3.428 1 98.56 85 ALA A N 1
ATOM 584 C CA . ALA A 1 85 ? 16.5 -0.201 -4.855 1 98.56 85 ALA A CA 1
ATOM 585 C C . ALA A 1 85 ? 17.672 0.367 -5.656 1 98.56 85 ALA A C 1
ATOM 587 O O . ALA A 1 85 ? 17.953 -0.1 -6.758 1 98.56 85 ALA A O 1
ATOM 588 N N . ARG A 1 86 ? 18.344 1.38 -5.078 1 98.5 86 ARG A N 1
ATOM 589 C CA . ARG A 1 86 ? 19.312 2.139 -5.871 1 98.5 86 ARG A CA 1
ATOM 590 C C . ARG A 1 86 ? 20.75 1.774 -5.484 1 98.5 86 ARG A C 1
ATOM 592 O O . ARG A 1 86 ? 21.703 2.291 -6.066 1 98.5 86 ARG A O 1
ATOM 599 N N . GLY A 1 87 ? 20.906 0.905 -4.477 1 97.94 87 GLY A N 1
ATOM 600 C CA . GLY A 1 87 ? 22.234 0.385 -4.152 1 97.94 87 GLY A CA 1
ATOM 601 C C . GLY A 1 87 ? 22.984 1.252 -3.168 1 97.94 87 GLY A C 1
ATOM 602 O O . GLY A 1 87 ? 24.203 1.419 -3.289 1 97.94 87 GLY A O 1
ATOM 603 N N . TYR A 1 88 ? 22.297 1.893 -2.195 1 98.62 88 TYR A N 1
ATOM 604 C CA . TYR A 1 88 ? 22.938 2.686 -1.149 1 98.62 88 TYR A CA 1
ATOM 605 C C . TYR A 1 88 ? 22.828 1.987 0.202 1 98.62 88 TYR A C 1
ATOM 607 O O . TYR A 1 88 ? 21.906 1.212 0.439 1 98.62 88 TYR A O 1
ATOM 615 N N . ASN A 1 89 ? 23.812 2.23 1.033 1 98.31 89 ASN A N 1
ATOM 616 C CA . ASN A 1 89 ? 23.672 1.872 2.441 1 98.31 89 ASN A CA 1
ATOM 617 C C . ASN A 1 89 ? 22.797 2.871 3.189 1 98.31 89 ASN A C 1
ATOM 619 O O . ASN A 1 89 ? 22.859 4.074 2.926 1 98.31 89 ASN A O 1
ATOM 623 N N . VAL A 1 90 ? 21.969 2.377 4.031 1 98.69 90 VAL A N 1
ATOM 624 C CA . VAL A 1 90 ? 21.125 3.244 4.855 1 98.69 90 VAL A CA 1
ATOM 625 C C . VAL A 1 90 ? 21.344 2.916 6.332 1 98.69 90 VAL A C 1
ATOM 627 O O . VAL A 1 90 ? 21.281 1.751 6.73 1 98.69 90 VAL A O 1
ATOM 630 N N . VAL A 1 91 ? 21.656 3.9 7.094 1 98.75 91 VAL A N 1
ATOM 631 C CA . VAL A 1 91 ? 21.797 3.781 8.539 1 98.75 91 VAL A CA 1
ATOM 632 C C . VAL A 1 91 ? 20.734 4.641 9.234 1 98.75 91 VAL A C 1
ATOM 634 O O . VAL A 1 91 ? 20.656 5.848 9.008 1 98.75 91 VAL A O 1
ATOM 637 N N . VAL A 1 92 ? 20.016 4.02 10.023 1 98.19 92 VAL A N 1
ATOM 638 C CA . VAL A 1 92 ? 18.984 4.723 10.789 1 98.19 92 VAL A CA 1
ATOM 639 C C . VAL A 1 92 ? 19.312 4.645 12.281 1 98.19 92 VAL A C 1
ATOM 641 O O . VAL A 1 92 ? 19.531 3.555 12.82 1 98.19 92 VAL A O 1
ATOM 644 N N . THR A 1 93 ? 19.406 5.781 12.914 1 97.81 93 THR A N 1
ATOM 645 C CA . THR A 1 93 ? 19.578 5.832 14.359 1 97.81 93 THR A CA 1
ATOM 646 C C . THR A 1 93 ? 18.25 6.047 15.062 1 97.81 93 THR A C 1
ATOM 648 O O . THR A 1 93 ? 17.422 6.855 14.617 1 97.81 93 THR A O 1
ATOM 651 N N . MET A 1 94 ? 17.969 5.305 16 1 95.38 94 MET A N 1
ATOM 652 C CA . MET A 1 94 ? 16.719 5.406 16.766 1 95.38 94 MET A CA 1
ATOM 653 C C . MET A 1 94 ? 16.922 4.914 18.203 1 95.38 94 MET A C 1
ATOM 655 O O . MET A 1 94 ? 17.859 4.168 18.484 1 95.38 94 MET A O 1
ATOM 659 N N . PRO A 1 95 ? 16.062 5.363 19.125 1 92.88 95 PRO A N 1
ATOM 660 C CA . PRO A 1 95 ? 16.156 4.82 20.484 1 92.88 95 PRO A CA 1
ATOM 661 C C . PRO A 1 95 ? 15.859 3.324 20.547 1 92.88 95 PRO A C 1
ATOM 663 O O . PRO A 1 95 ? 15 2.832 19.797 1 92.88 95 PRO A O 1
ATOM 666 N N . GLU A 1 96 ? 16.406 2.631 21.438 1 91.56 96 GLU A N 1
ATOM 667 C CA . GLU A 1 96 ? 16.234 1.189 21.594 1 91.56 96 GLU A CA 1
ATOM 668 C C . GLU A 1 96 ? 14.797 0.859 22.016 1 91.56 96 GLU A C 1
ATOM 670 O O . GLU A 1 96 ? 14.367 -0.293 21.922 1 91.56 96 GLU A O 1
ATOM 675 N N . SER A 1 97 ? 14.086 1.876 22.422 1 86 97 SER A N 1
ATOM 676 C CA . SER A 1 97 ? 12.727 1.687 22.922 1 86 97 SER A CA 1
ATOM 677 C C . SER A 1 97 ? 11.727 1.596 21.781 1 86 97 SER A C 1
ATOM 679 O O . SER A 1 97 ? 10.562 1.253 22 1 86 97 SER A O 1
ATOM 681 N N . MET A 1 98 ? 12.109 1.847 20.562 1 83.88 98 MET A N 1
ATOM 682 C CA . MET A 1 98 ? 11.18 1.825 19.438 1 83.88 98 MET A CA 1
ATOM 683 C C . MET A 1 98 ? 10.688 0.408 19.172 1 83.88 98 MET A C 1
ATOM 685 O O . MET A 1 98 ? 11.359 -0.565 19.516 1 83.88 98 MET A O 1
ATOM 689 N N . SER A 1 99 ? 9.555 0.364 18.531 1 79.81 99 SER A N 1
ATOM 690 C CA . SER A 1 99 ? 8.859 -0.906 18.359 1 79.81 99 SER A CA 1
ATOM 691 C C . SER A 1 99 ? 9.664 -1.863 17.484 1 79.81 99 SER A C 1
ATOM 693 O O . SER A 1 99 ? 10.422 -1.431 16.609 1 79.81 99 SER A O 1
ATOM 695 N N . LYS A 1 100 ? 9.469 -3.156 17.719 1 83.81 100 LYS A N 1
ATOM 696 C CA . LYS A 1 100 ? 10.117 -4.215 16.953 1 83.81 100 LYS A CA 1
ATOM 697 C C . LYS A 1 100 ? 9.664 -4.203 15.492 1 83.81 100 LYS A C 1
ATOM 699 O O . LYS A 1 100 ? 10.461 -4.461 14.586 1 83.81 100 LYS A O 1
ATOM 704 N N . GLU A 1 101 ? 8.391 -3.885 15.25 1 83.88 101 GLU A N 1
ATOM 705 C CA . GLU A 1 101 ? 7.832 -3.902 13.906 1 83.88 101 GLU A CA 1
ATOM 706 C C . GLU A 1 101 ? 8.547 -2.906 13 1 83.88 101 GLU A C 1
ATOM 708 O O . GLU A 1 101 ? 8.883 -3.227 11.852 1 83.88 101 GLU A O 1
ATOM 713 N N . ARG A 1 102 ? 8.836 -1.804 13.562 1 84.44 102 ARG A N 1
ATOM 714 C CA . ARG A 1 102 ? 9.516 -0.781 12.773 1 84.44 102 ARG A CA 1
ATOM 715 C C . ARG A 1 102 ? 10.945 -1.205 12.453 1 84.44 102 ARG A C 1
ATOM 717 O O . ARG A 1 102 ? 11.43 -0.97 11.344 1 84.44 102 ARG A O 1
ATOM 724 N N . ARG A 1 103 ? 11.594 -1.772 13.391 1 92.25 103 ARG A N 1
ATOM 725 C CA . ARG A 1 103 ? 12.961 -2.238 13.188 1 92.25 103 ARG A CA 1
ATOM 726 C C . ARG A 1 103 ? 13.016 -3.338 12.133 1 92.25 103 ARG A C 1
ATOM 728 O O . ARG A 1 103 ? 13.875 -3.32 11.25 1 92.25 103 ARG A O 1
ATOM 735 N N . ILE A 1 104 ? 12.031 -4.273 12.227 1 94 104 ILE A N 1
ATOM 736 C CA . ILE A 1 104 ? 11.977 -5.391 11.289 1 94 104 ILE A CA 1
ATOM 737 C C . ILE A 1 104 ? 11.812 -4.863 9.859 1 94 104 ILE A C 1
ATOM 739 O O . ILE A 1 104 ? 12.516 -5.297 8.945 1 94 104 ILE A O 1
ATOM 743 N N . LEU A 1 105 ? 10.977 -3.916 9.719 1 94 105 LEU A N 1
ATOM 744 C CA . LEU A 1 105 ? 10.68 -3.357 8.398 1 94 105 LEU A CA 1
ATOM 745 C C . LEU A 1 105 ? 11.93 -2.732 7.785 1 94 105 LEU A C 1
ATOM 747 O O . LEU A 1 105 ? 12.25 -3.002 6.625 1 94 105 LEU A O 1
ATOM 751 N N . MET A 1 106 ? 12.633 -1.953 8.523 1 96.56 106 MET A N 1
ATOM 752 C CA . MET A 1 106 ? 13.82 -1.275 8.008 1 96.56 106 MET A CA 1
ATOM 753 C C . MET A 1 106 ? 14.953 -2.268 7.766 1 96.56 106 MET A C 1
ATOM 755 O O . MET A 1 106 ? 15.648 -2.189 6.754 1 96.56 106 MET A O 1
ATOM 759 N N . ARG A 1 107 ? 15.07 -3.25 8.641 1 97.25 107 ARG A N 1
ATOM 760 C CA . ARG A 1 107 ? 16.094 -4.277 8.453 1 97.25 107 ARG A CA 1
ATOM 761 C C . ARG A 1 107 ? 15.781 -5.133 7.227 1 97.25 107 ARG A C 1
ATOM 763 O O . ARG A 1 107 ? 16.703 -5.578 6.531 1 97.25 107 ARG A O 1
ATOM 770 N N . ALA A 1 108 ? 14.523 -5.367 7.031 1 97.62 108 ALA A N 1
ATOM 771 C CA . ALA A 1 108 ? 14.117 -6.168 5.875 1 97.62 108 ALA A CA 1
ATOM 772 C C . ALA A 1 108 ? 14.594 -5.527 4.574 1 97.62 108 ALA A C 1
ATOM 774 O O . ALA A 1 108 ? 14.977 -6.23 3.633 1 97.62 108 ALA A O 1
ATOM 775 N N . PHE A 1 109 ? 14.633 -4.211 4.555 1 98.25 109 PHE A N 1
ATOM 776 C CA . PHE A 1 109 ? 15.102 -3.484 3.381 1 98.25 109 PHE A CA 1
ATOM 777 C C . PHE A 1 109 ? 16.625 -3.439 3.342 1 98.25 109 PHE A C 1
ATOM 779 O O . PHE A 1 109 ? 17.219 -2.943 2.379 1 98.25 109 PHE A O 1
ATOM 786 N N . GLY A 1 110 ? 17.25 -3.861 4.453 1 97.94 110 GLY A N 1
ATOM 787 C CA . GLY A 1 110 ? 18.703 -3.92 4.484 1 97.94 110 GLY A CA 1
ATOM 788 C C . GLY A 1 110 ? 19.328 -2.756 5.227 1 97.94 110 GLY A C 1
ATOM 789 O O . GLY A 1 110 ? 20.547 -2.584 5.207 1 97.94 110 GLY A O 1
ATOM 790 N N . ALA A 1 111 ? 18.516 -1.986 5.898 1 98.25 111 ALA A N 1
ATOM 791 C CA . ALA A 1 111 ? 19.047 -0.842 6.629 1 98.25 111 ALA A CA 1
ATOM 792 C C . ALA A 1 111 ? 19.812 -1.293 7.871 1 98.25 111 ALA A C 1
ATOM 794 O O . ALA A 1 111 ? 19.438 -2.283 8.508 1 98.25 111 ALA A O 1
ATOM 795 N N . GLU A 1 112 ? 20.844 -0.61 8.164 1 98 112 GLU A N 1
ATOM 796 C CA . GLU A 1 112 ? 21.547 -0.738 9.438 1 98 112 GLU A CA 1
ATOM 797 C C . GLU A 1 112 ? 20.891 0.118 10.523 1 98 112 GLU A C 1
ATOM 799 O O . GLU A 1 112 ? 20.688 1.32 10.336 1 98 112 GLU A O 1
ATOM 804 N N . LEU A 1 113 ? 20.531 -0.495 11.633 1 97.19 113 LEU A N 1
ATOM 805 C CA . LEU A 1 113 ? 19.938 0.242 12.75 1 97.19 113 LEU A CA 1
ATOM 806 C C . LEU A 1 113 ? 20.953 0.454 13.859 1 97.19 113 LEU A C 1
ATOM 808 O O . LEU A 1 113 ? 21.578 -0.502 14.328 1 97.19 113 LEU A O 1
ATOM 812 N N . VAL A 1 114 ? 21.125 1.632 14.203 1 97.12 114 VAL A N 1
ATOM 813 C CA . VAL A 1 114 ? 21.938 2.004 15.359 1 97.12 114 VAL A CA 1
ATOM 814 C C . VAL A 1 114 ? 21.016 2.461 16.5 1 97.12 114 VAL A C 1
ATOM 816 O O . VAL A 1 114 ? 20.422 3.539 16.422 1 97.12 114 VAL A O 1
ATOM 819 N N . LEU A 1 115 ? 20.969 1.643 17.5 1 95.12 115 LEU A N 1
ATOM 820 C CA . LEU A 1 115 ? 20.094 1.902 18.641 1 95.12 115 LEU A CA 1
ATOM 821 C C . LEU A 1 115 ? 20.828 2.684 19.719 1 95.12 115 LEU A C 1
ATOM 823 O O . LEU A 1 115 ? 21.969 2.348 20.078 1 95.12 115 LEU A O 1
ATOM 827 N N . THR A 1 116 ? 20.234 3.738 20.141 1 95.81 116 THR A N 1
ATOM 828 C CA . THR A 1 116 ? 20.797 4.547 21.219 1 95.81 116 THR A CA 1
ATOM 829 C C . THR A 1 116 ? 20.031 4.328 22.516 1 95.81 116 THR A C 1
ATOM 831 O O . THR A 1 116 ? 18.875 3.918 22.5 1 95.81 116 THR A O 1
ATOM 834 N N . PRO A 1 117 ? 20.656 4.605 23.656 1 93.75 117 PRO A N 1
ATOM 835 C CA . PRO A 1 117 ? 19.969 4.449 24.938 1 93.75 117 PRO A CA 1
ATOM 836 C C . PRO A 1 117 ? 18.688 5.293 25.031 1 93.75 117 PRO A C 1
ATOM 838 O O . PRO A 1 117 ? 18.672 6.445 24.578 1 93.75 117 PRO A O 1
ATOM 841 N N . ALA A 1 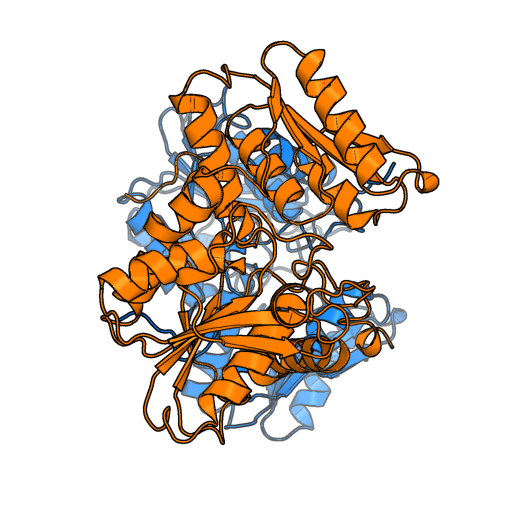118 ? 17.688 4.664 25.625 1 89.75 118 ALA A N 1
ATOM 842 C CA . ALA A 1 118 ? 16.406 5.352 25.781 1 89.75 118 ALA A CA 1
ATOM 843 C C . ALA A 1 118 ? 16.578 6.641 26.578 1 89.75 118 ALA A C 1
ATOM 845 O O . ALA A 1 118 ? 15.883 7.633 26.328 1 89.75 118 ALA A O 1
ATOM 846 N N . SER A 1 119 ? 17.453 6.656 27.469 1 90.94 119 SER A N 1
ATOM 847 C CA . SER A 1 119 ? 17.672 7.777 28.375 1 90.94 119 SER A CA 1
ATOM 848 C C . SER A 1 119 ? 18.188 9 27.625 1 90.94 119 SER A C 1
ATOM 850 O O . SER A 1 119 ? 18.047 10.133 28.094 1 90.94 119 SER A O 1
ATOM 852 N N . GLU A 1 120 ? 18.766 8.789 26.5 1 89.69 120 GLU A N 1
ATOM 853 C CA . GLU A 1 120 ? 19.328 9.891 25.719 1 89.69 120 GLU A CA 1
ATOM 854 C C . GLU A 1 120 ? 18.281 10.492 24.781 1 89.69 120 GLU A C 1
ATOM 856 O O . GLU A 1 120 ? 18.5 11.555 24.203 1 89.69 120 GLU A O 1
ATOM 861 N N . GLY A 1 121 ? 17.219 9.828 24.641 1 82.19 121 GLY A N 1
ATOM 862 C CA . GLY A 1 121 ? 16.125 10.32 23.812 1 82.19 121 GLY A CA 1
ATOM 863 C C . GLY A 1 121 ? 16.531 10.57 22.375 1 82.19 121 GLY A C 1
ATOM 864 O O . GLY A 1 121 ? 17.453 9.93 21.859 1 82.19 121 GLY A O 1
ATOM 865 N N . MET A 1 122 ? 15.805 11.5 21.75 1 84.5 122 MET A N 1
ATOM 866 C CA . MET A 1 122 ? 16.016 11.781 20.328 1 84.5 122 MET A CA 1
ATOM 867 C C . MET A 1 122 ? 17.344 12.492 20.109 1 84.5 122 MET A C 1
ATOM 869 O O . MET A 1 122 ? 17.984 12.32 19.062 1 84.5 122 MET A O 1
ATOM 873 N N . GLN A 1 123 ? 17.75 13.25 21.062 1 88.19 123 GLN A N 1
ATOM 874 C CA . GLN A 1 123 ? 19.047 13.93 20.938 1 88.19 123 GLN A CA 1
ATOM 875 C C . GLN A 1 123 ? 20.188 12.922 20.797 1 88.19 123 GLN A C 1
ATOM 877 O O . GLN A 1 123 ? 21.109 13.133 20.016 1 88.19 123 GLN A O 1
ATOM 882 N N . GLY A 1 124 ? 20.078 11.867 21.547 1 92.25 124 GLY A N 1
ATOM 883 C CA . GLY A 1 124 ? 21.078 10.812 21.406 1 92.25 124 GLY A CA 1
ATOM 884 C C . GLY A 1 124 ? 21.141 10.234 20 1 92.25 124 GLY A C 1
ATOM 885 O O . GLY A 1 124 ? 22.234 9.953 19.5 1 92.25 124 GLY A O 1
ATOM 886 N N . THR A 1 125 ? 20 10.102 19.406 1 95.06 125 THR A N 1
ATOM 887 C CA . THR A 1 125 ? 19.938 9.531 18.062 1 95.06 125 THR A CA 1
ATOM 888 C C . THR A 1 125 ? 20.5 10.508 17.031 1 95.06 125 THR A C 1
ATOM 890 O O . THR A 1 125 ? 21.172 10.102 16.078 1 95.06 125 THR A O 1
ATOM 893 N N . VAL A 1 126 ? 20.297 11.781 17.25 1 94.81 126 VAL A N 1
ATOM 894 C CA . VAL A 1 126 ? 20.812 12.812 16.359 1 94.81 126 VAL A CA 1
ATOM 895 C C . VAL A 1 126 ? 22.328 12.852 16.438 1 94.81 126 VAL A C 1
ATOM 897 O O . VAL A 1 126 ? 23.016 12.93 15.414 1 94.81 126 VAL A O 1
ATOM 900 N N . ASP A 1 127 ? 22.828 12.758 17.625 1 96.56 127 ASP A N 1
ATOM 901 C CA . ASP A 1 127 ? 24.281 12.766 17.844 1 96.56 127 ASP A CA 1
ATOM 902 C C . ASP A 1 127 ? 24.938 11.547 17.188 1 96.56 127 ASP A C 1
ATOM 904 O O . ASP A 1 127 ? 25.984 11.664 16.562 1 96.56 127 ASP A O 1
ATOM 908 N N . ALA A 1 128 ? 24.281 10.461 17.328 1 97.56 128 ALA A N 1
ATOM 909 C CA . ALA A 1 128 ? 24.797 9.234 16.719 1 97.56 128 ALA A CA 1
ATOM 910 C C . ALA A 1 128 ? 24.844 9.352 15.203 1 97.56 128 ALA A C 1
ATOM 912 O O . ALA A 1 128 ? 25.812 8.93 14.57 1 97.56 128 ALA A O 1
ATOM 913 N N . ALA A 1 129 ? 23.812 9.859 14.625 1 98.06 129 ALA A N 1
ATOM 914 C CA . ALA A 1 129 ? 23.75 10.039 13.18 1 98.06 129 ALA A CA 1
ATOM 915 C C . ALA A 1 129 ? 24.875 10.945 12.688 1 98.06 129 ALA A C 1
ATOM 917 O O . ALA A 1 129 ? 25.547 10.641 11.703 1 98.06 129 ALA A O 1
ATOM 918 N N . LYS A 1 130 ? 25.109 12.023 13.391 1 97.25 130 LYS A N 1
ATOM 919 C CA . LYS A 1 130 ? 26.172 12.961 13.016 1 97.25 130 LYS A CA 1
ATOM 920 C C . LYS A 1 130 ? 27.547 12.297 13.086 1 97.25 130 LYS A C 1
ATOM 922 O O . LYS A 1 130 ? 28.375 12.508 12.211 1 97.25 130 LYS A O 1
ATOM 927 N N . LYS A 1 131 ? 27.688 11.562 14.094 1 97.88 131 LYS A N 1
ATOM 928 C CA . LYS A 1 131 ? 28.953 10.852 14.266 1 97.88 131 LYS A CA 1
ATOM 929 C C . LYS A 1 131 ? 29.219 9.891 13.109 1 97.88 131 LYS A C 1
ATOM 931 O O . LYS A 1 131 ? 30.328 9.812 12.602 1 97.88 131 LYS A O 1
ATOM 936 N N . ILE A 1 132 ? 28.203 9.188 12.719 1 98.06 132 ILE A N 1
ATOM 937 C CA . ILE A 1 132 ? 28.328 8.219 11.641 1 98.06 132 ILE A CA 1
ATOM 938 C C . ILE A 1 132 ? 28.688 8.938 10.344 1 98.06 132 ILE A C 1
ATOM 940 O O . ILE A 1 132 ? 29.562 8.492 9.594 1 98.06 132 ILE A O 1
ATOM 944 N N . VAL A 1 133 ? 28.016 10.031 10.086 1 97.88 133 VAL A N 1
ATOM 945 C CA . VAL A 1 133 ? 28.297 10.797 8.875 1 97.88 133 VAL A CA 1
ATOM 946 C C . VAL A 1 133 ? 29.734 11.273 8.875 1 97.88 133 VAL A C 1
ATOM 948 O O . VAL A 1 133 ? 30.406 11.258 7.836 1 97.88 133 VAL A O 1
ATOM 951 N N . GLU A 1 134 ? 30.234 11.695 9.984 1 96.94 134 GLU A N 1
ATOM 952 C CA . GLU A 1 134 ? 31.594 12.195 10.117 1 96.94 134 GLU A CA 1
ATOM 953 C C . GLU A 1 134 ? 32.625 11.078 9.906 1 96.94 134 GLU A C 1
ATOM 955 O O . GLU A 1 134 ? 33.688 11.305 9.336 1 96.94 134 GLU A O 1
ATOM 960 N N . GLU A 1 135 ? 32.25 9.906 10.25 1 97 135 GLU A N 1
ATOM 961 C CA . GLU A 1 135 ? 33.219 8.82 10.289 1 97 135 GLU A CA 1
ATOM 962 C C . GLU A 1 135 ? 33.188 8 9 1 97 135 GLU A C 1
ATOM 964 O O . GLU A 1 135 ? 34.188 7.41 8.609 1 97 135 GLU A O 1
ATOM 969 N N . ARG A 1 136 ? 32.031 7.957 8.383 1 96 136 ARG A N 1
ATOM 970 C CA . ARG A 1 136 ? 31.891 7.113 7.199 1 96 136 ARG A CA 1
ATOM 971 C C . ARG A 1 136 ? 32.031 7.934 5.922 1 96 136 ARG A C 1
ATOM 973 O O . ARG A 1 136 ? 31.25 8.836 5.656 1 96 136 ARG A O 1
ATOM 980 N N . ARG A 1 137 ? 33.156 7.594 5.191 1 91.88 137 ARG A N 1
ATOM 981 C CA . ARG A 1 137 ? 33.375 8.281 3.922 1 91.88 137 ARG A CA 1
ATOM 982 C C . ARG A 1 137 ? 32.188 8.031 2.967 1 91.88 137 ARG A C 1
ATOM 984 O O . ARG A 1 137 ? 31.75 6.895 2.797 1 91.88 137 ARG A O 1
ATOM 991 N N . GLY A 1 138 ? 31.719 9.102 2.424 1 94.94 138 GLY A N 1
ATOM 992 C CA . GLY A 1 138 ? 30.641 8.984 1.451 1 94.94 138 GLY A CA 1
ATOM 993 C C . GLY A 1 138 ? 29.266 8.914 2.086 1 94.94 138 GLY A C 1
ATOM 994 O O . GLY A 1 138 ? 28.297 8.484 1.447 1 94.94 138 GLY A O 1
ATOM 995 N N . ALA A 1 139 ? 29.203 9.344 3.395 1 98 139 ALA A N 1
ATOM 996 C CA . ALA A 1 139 ? 27.922 9.352 4.102 1 98 139 ALA A CA 1
ATOM 997 C C . ALA A 1 139 ? 27.297 10.742 4.098 1 98 139 ALA A C 1
ATOM 999 O O . ALA A 1 139 ? 28.016 11.75 4.199 1 98 139 ALA A O 1
ATOM 1000 N N . VAL A 1 140 ? 26.031 10.773 3.93 1 98.38 140 VAL A N 1
ATOM 1001 C CA . VAL A 1 140 ? 25.297 12.039 3.982 1 98.38 140 VAL A CA 1
ATOM 1002 C C . VAL A 1 140 ? 24.125 11.922 4.953 1 98.38 140 VAL A C 1
ATOM 1004 O O . VAL A 1 140 ? 23.562 10.836 5.125 1 98.38 140 VAL A O 1
ATOM 1007 N N . LEU A 1 141 ? 23.859 13.039 5.598 1 98.5 141 LEU A N 1
ATOM 1008 C CA . LEU A 1 141 ? 22.672 13.125 6.438 1 98.5 141 LEU A CA 1
ATOM 1009 C C . LEU A 1 141 ? 21.453 13.516 5.609 1 98.5 141 LEU A C 1
ATOM 1011 O O . LEU A 1 141 ? 21.516 14.469 4.828 1 98.5 141 LEU A O 1
ATOM 1015 N N . ALA A 1 142 ? 20.359 12.773 5.766 1 98.38 142 ALA A N 1
ATOM 1016 C CA . ALA A 1 142 ? 19.141 13.078 5.012 1 98.38 142 ALA A CA 1
ATOM 1017 C C . ALA A 1 142 ? 18.547 14.414 5.445 1 98.38 142 ALA A C 1
ATOM 1019 O O . ALA A 1 142 ? 18.156 15.227 4.602 1 98.38 142 ALA A O 1
ATOM 1020 N N . SER A 1 143 ? 18.484 14.648 6.805 1 98.12 143 SER A N 1
ATOM 1021 C CA . SER A 1 143 ? 18.062 15.922 7.367 1 98.12 143 SER A CA 1
ATOM 1022 C C . SER A 1 143 ? 16.641 16.281 6.938 1 98.12 143 SER A C 1
ATOM 1024 O O . SER A 1 143 ? 16.406 17.375 6.422 1 98.12 143 SER A O 1
ATOM 1026 N N . GLN A 1 144 ? 15.695 15.422 7.301 1 98.06 144 GLN A N 1
ATOM 1027 C CA . GLN A 1 144 ? 14.344 15.508 6.77 1 98.06 144 GLN A CA 1
ATOM 1028 C C . GLN A 1 144 ? 13.664 16.812 7.203 1 98.06 144 GLN A C 1
ATOM 1030 O O . GLN A 1 144 ? 12.734 17.281 6.551 1 98.06 144 GLN A O 1
ATOM 1035 N N . PHE A 1 145 ? 14.18 17.516 8.266 1 97.94 145 PHE A N 1
ATOM 1036 C CA . PHE A 1 145 ? 13.5 18.672 8.828 1 97.94 145 PHE A CA 1
ATOM 1037 C C . PHE A 1 145 ? 14.055 19.953 8.25 1 97.94 145 PHE A C 1
ATOM 1039 O O . PHE A 1 145 ? 13.461 21.031 8.414 1 97.94 145 PHE A O 1
ATOM 1046 N N . THR A 1 146 ? 15.188 19.844 7.594 1 98.31 146 THR A N 1
ATOM 1047 C CA . THR A 1 146 ? 15.844 21.062 7.125 1 98.31 146 THR A CA 1
ATOM 1048 C C . THR A 1 146 ? 16.156 20.969 5.633 1 98.31 146 THR A C 1
ATOM 1050 O O . THR A 1 146 ? 16.391 21.984 4.98 1 98.31 146 THR A O 1
ATOM 1053 N N . ASN A 1 147 ? 16.219 19.734 5.051 1 98.69 147 ASN A N 1
ATOM 1054 C CA . ASN A 1 147 ? 16.594 19.531 3.658 1 98.69 147 ASN A CA 1
ATOM 1055 C C . ASN A 1 147 ? 15.57 20.141 2.705 1 98.69 147 ASN A C 1
ATOM 1057 O O . ASN A 1 147 ? 14.398 19.766 2.717 1 98.69 147 ASN A O 1
ATOM 1061 N N . GLU A 1 148 ? 16 21.016 1.864 1 98.62 148 GLU A N 1
ATOM 1062 C CA . GLU A 1 148 ? 15.109 21.766 0.979 1 98.62 148 GLU A CA 1
ATOM 1063 C C . GLU A 1 148 ? 14.477 20.844 -0.059 1 98.62 148 GLU A C 1
ATOM 1065 O O . GLU A 1 148 ? 13.43 21.188 -0.63 1 98.62 148 GLU A O 1
ATOM 1070 N N . ALA A 1 149 ? 15.055 19.703 -0.333 1 98.88 149 ALA A N 1
ATOM 1071 C CA . ALA A 1 149 ? 14.461 18.734 -1.253 1 98.88 149 ALA A CA 1
ATOM 1072 C C . ALA A 1 149 ? 13.094 18.266 -0.762 1 98.88 149 ALA A C 1
ATOM 1074 O O . ALA A 1 149 ? 12.25 17.844 -1.558 1 98.88 149 ALA A O 1
ATOM 1075 N N . ASN A 1 150 ? 12.914 18.406 0.577 1 98.88 150 ASN A N 1
ATOM 1076 C CA . ASN A 1 150 ? 11.664 18 1.212 1 98.88 150 ASN A CA 1
ATOM 1077 C C . ASN A 1 150 ? 10.492 18.875 0.783 1 98.88 150 ASN A C 1
ATOM 1079 O O . ASN A 1 150 ? 9.594 18.422 0.077 1 98.88 150 ASN A O 1
ATOM 1083 N N . PRO A 1 151 ? 10.477 20.172 0.998 1 98.94 151 PRO A N 1
ATOM 1084 C CA . PRO A 1 151 ? 9.359 20.984 0.475 1 98.94 151 PRO A CA 1
ATOM 1085 C C . PRO A 1 151 ? 9.367 21.062 -1.05 1 98.94 151 PRO A C 1
ATOM 1087 O O . PRO A 1 151 ? 8.305 21.172 -1.667 1 98.94 151 PRO A O 1
ATOM 1090 N N . LYS A 1 152 ? 10.508 20.969 -1.667 1 98.94 152 LYS A N 1
ATOM 1091 C CA . LYS A 1 152 ? 10.625 21.094 -3.117 1 98.94 152 LYS A CA 1
ATOM 1092 C C . LYS A 1 152 ? 9.836 20 -3.832 1 98.94 152 LYS A C 1
ATOM 1094 O O . LYS A 1 152 ? 9.133 20.266 -4.809 1 98.94 152 LYS A O 1
ATOM 1099 N N . ILE A 1 153 ? 9.93 18.766 -3.373 1 98.94 153 ILE A N 1
ATOM 1100 C CA . ILE A 1 153 ? 9.273 17.672 -4.066 1 98.94 153 ILE A CA 1
ATOM 1101 C C . ILE A 1 153 ? 7.754 17.828 -3.961 1 98.94 153 ILE A C 1
ATOM 1103 O O . ILE A 1 153 ? 7.02 17.453 -4.875 1 98.94 153 ILE A O 1
ATOM 1107 N N . HIS A 1 154 ? 7.262 18.375 -2.85 1 98.94 154 HIS A N 1
ATOM 1108 C CA . HIS A 1 154 ? 5.832 18.594 -2.695 1 98.94 154 HIS A CA 1
ATOM 1109 C C . HIS A 1 154 ? 5.363 19.766 -3.564 1 98.94 154 HIS A C 1
ATOM 1111 O O . HIS A 1 154 ? 4.234 19.75 -4.062 1 98.94 154 HIS A O 1
ATOM 1117 N N . ARG A 1 155 ? 6.254 20.828 -3.779 1 98.94 155 ARG A N 1
ATOM 1118 C CA . ARG A 1 155 ? 5.945 21.891 -4.734 1 98.94 155 ARG A CA 1
ATOM 1119 C C . ARG A 1 155 ? 5.77 21.328 -6.141 1 98.94 155 ARG A C 1
ATOM 1121 O O . ARG A 1 155 ? 4.848 21.703 -6.859 1 98.94 155 ARG A O 1
ATOM 1128 N N . GLU A 1 156 ? 6.621 20.359 -6.469 1 98.88 156 GLU A N 1
ATOM 1129 C CA . GLU A 1 156 ? 6.785 19.969 -7.863 1 98.88 156 GLU A CA 1
ATOM 1130 C C . GLU A 1 156 ? 5.871 18.797 -8.219 1 98.88 156 GLU A C 1
ATOM 1132 O O . GLU A 1 156 ? 5.566 18.578 -9.391 1 98.88 156 GLU A O 1
ATOM 1137 N N . THR A 1 157 ? 5.434 18.016 -7.191 1 98.88 157 THR A N 1
ATOM 1138 C CA . THR A 1 157 ? 4.645 16.828 -7.52 1 98.88 157 THR A CA 1
ATOM 1139 C C . THR A 1 157 ? 3.312 16.844 -6.777 1 98.88 157 THR A C 1
ATOM 1141 O O . THR A 1 157 ? 2.27 17.125 -7.375 1 98.88 157 THR A O 1
ATOM 1144 N N . THR A 1 158 ? 3.332 16.828 -5.422 1 98.94 158 THR A N 1
ATOM 1145 C CA . THR A 1 158 ? 2.109 16.703 -4.637 1 98.94 158 THR A CA 1
ATOM 1146 C C . THR A 1 158 ? 1.114 17.797 -5.008 1 98.94 158 THR A C 1
ATOM 1148 O O . THR A 1 158 ? -0.054 17.516 -5.281 1 98.94 158 THR A O 1
ATOM 1151 N N . ALA A 1 159 ? 1.614 19.016 -5.047 1 98.94 159 ALA A N 1
ATOM 1152 C CA . ALA A 1 159 ? 0.756 20.156 -5.336 1 98.94 159 ALA A CA 1
ATOM 1153 C C . ALA A 1 159 ? 0.25 20.109 -6.773 1 98.94 159 ALA A C 1
ATOM 1155 O O . ALA A 1 159 ? -0.937 20.328 -7.031 1 98.94 159 ALA A O 1
ATOM 1156 N N . GLU A 1 160 ? 1.14 19.828 -7.719 1 98.88 160 GLU A N 1
ATOM 1157 C CA . GLU A 1 160 ? 0.771 19.781 -9.133 1 98.88 160 GLU A CA 1
ATOM 1158 C C . GLU A 1 160 ? -0.203 18.641 -9.414 1 98.88 160 GLU A C 1
ATOM 1160 O O . GLU A 1 160 ? -1.104 18.781 -10.242 1 98.88 160 GLU A O 1
ATOM 1165 N N . GLU A 1 161 ? 0.016 17.516 -8.75 1 98.88 161 GLU A N 1
ATOM 1166 C CA . GLU A 1 161 ? -0.917 16.391 -8.883 1 98.88 161 GLU A CA 1
ATOM 1167 C C . GLU A 1 161 ? -2.312 16.781 -8.406 1 98.88 161 GLU A C 1
ATOM 1169 O O . GLU A 1 161 ? -3.307 16.5 -9.078 1 98.88 161 GLU A O 1
ATOM 1174 N N . ILE A 1 162 ? -2.371 17.406 -7.203 1 98.88 162 ILE A N 1
ATOM 1175 C CA . ILE A 1 162 ? -3.652 17.844 -6.66 1 98.88 162 ILE A CA 1
ATOM 1176 C C . ILE A 1 162 ? -4.332 18.797 -7.637 1 98.88 162 ILE A C 1
ATOM 1178 O O . ILE A 1 162 ? -5.512 18.641 -7.953 1 98.88 162 ILE A O 1
ATOM 1182 N N . TRP A 1 163 ? -3.6 19.766 -8.102 1 98.81 163 TRP A N 1
ATOM 1183 C CA . TRP A 1 163 ? -4.133 20.75 -9.031 1 98.81 163 TRP A CA 1
ATOM 1184 C C . TRP A 1 163 ? -4.68 20.078 -10.289 1 98.81 163 TRP A C 1
ATOM 1186 O O . TRP A 1 163 ? -5.816 20.344 -10.688 1 98.81 163 TRP A O 1
ATOM 1196 N N . ALA A 1 164 ? -3.902 19.188 -10.898 1 98.56 164 ALA A N 1
ATOM 1197 C CA . ALA A 1 164 ? -4.281 18.516 -12.141 1 98.56 164 ALA A CA 1
ATOM 1198 C C . ALA A 1 164 ? -5.48 17.609 -11.922 1 98.56 164 ALA A C 1
ATOM 1200 O O . ALA A 1 164 ? -6.426 17.609 -12.711 1 98.56 164 ALA A O 1
ATOM 1201 N N . ASP A 1 165 ? -5.453 16.875 -10.852 1 98.44 165 ASP A N 1
ATOM 1202 C CA . ASP A 1 165 ? -6.457 15.844 -10.625 1 98.44 165 ASP A CA 1
ATOM 1203 C C . ASP A 1 165 ? -7.797 16.453 -10.211 1 98.44 165 ASP A C 1
ATOM 1205 O O . ASP A 1 165 ? -8.828 15.789 -10.266 1 98.44 165 ASP A O 1
ATOM 1209 N N . THR A 1 166 ? -7.734 17.719 -9.773 1 98.31 166 THR A N 1
ATOM 1210 C CA . THR A 1 166 ? -8.969 18.406 -9.406 1 98.31 166 THR A CA 1
ATOM 1211 C C . THR A 1 166 ? -9.406 19.359 -10.516 1 98.31 166 THR A C 1
ATOM 1213 O O . THR A 1 166 ? -10.375 20.109 -10.352 1 98.31 166 THR A O 1
ATOM 1216 N N . ASP A 1 167 ? -8.68 19.438 -11.586 1 97.81 167 ASP A N 1
ATOM 1217 C CA . ASP A 1 167 ? -8.914 20.391 -12.672 1 97.81 167 ASP A CA 1
ATOM 1218 C C . ASP A 1 167 ? -8.875 21.828 -12.164 1 97.81 167 ASP A C 1
ATOM 1220 O O . ASP A 1 167 ? -9.703 22.656 -12.562 1 97.81 167 ASP A O 1
ATOM 1224 N N . GLY A 1 168 ? -8.039 21.984 -11.188 1 98.06 168 GLY A N 1
ATOM 1225 C CA . GLY A 1 168 ? -7.828 23.312 -10.648 1 98.06 168 GLY A CA 1
ATOM 1226 C C . GLY A 1 168 ? -8.898 23.734 -9.656 1 98.06 168 GLY A C 1
ATOM 1227 O O . GLY A 1 168 ? -8.914 24.875 -9.195 1 98.06 168 GLY A O 1
ATOM 1228 N N . LYS A 1 169 ? -9.773 22.812 -9.328 1 97.62 169 LYS A N 1
ATOM 1229 C CA . LYS A 1 169 ? -10.867 23.109 -8.406 1 97.62 169 LYS A CA 1
ATOM 1230 C C . LYS A 1 169 ? -10.508 22.703 -6.984 1 97.62 169 LYS A C 1
ATOM 1232 O O . LYS A 1 169 ? -10.977 21.672 -6.496 1 97.62 169 LYS A O 1
ATOM 1237 N N . VAL A 1 170 ? -9.758 23.516 -6.301 1 98.06 170 VAL A N 1
ATOM 1238 C CA . VAL A 1 170 ? -9.352 23.391 -4.902 1 98.06 170 VAL A CA 1
ATOM 1239 C C . VAL A 1 170 ? -9.555 24.734 -4.188 1 98.06 170 VAL A C 1
ATOM 1241 O O . VAL A 1 170 ? -9.055 25.766 -4.633 1 98.06 170 VAL A O 1
ATOM 1244 N N . ASP A 1 171 ? -10.312 24.672 -3.145 1 98.88 171 ASP A N 1
ATOM 1245 C CA . ASP A 1 171 ? -10.57 25.906 -2.41 1 98.88 171 ASP A CA 1
ATOM 1246 C C . ASP A 1 171 ? -9.781 25.938 -1.102 1 98.88 171 ASP A C 1
ATOM 1248 O O . ASP A 1 171 ? -9.477 27.016 -0.584 1 98.88 171 ASP A O 1
ATOM 1252 N N . ALA A 1 172 ? -9.469 24.797 -0.596 1 98.94 172 ALA A N 1
ATOM 1253 C CA . ALA A 1 172 ? -8.688 24.703 0.633 1 98.94 172 ALA A CA 1
ATOM 1254 C C . ALA A 1 172 ? -7.855 23.422 0.653 1 98.94 172 ALA A C 1
ATOM 1256 O O . ALA A 1 172 ? -8.234 22.422 0.038 1 98.94 172 ALA A O 1
ATOM 1257 N N . PHE A 1 173 ? -6.762 23.531 1.26 1 98.94 173 PHE A N 1
ATOM 1258 C CA . PHE A 1 173 ? -5.883 22.406 1.519 1 98.94 173 PHE A CA 1
ATOM 1259 C C . PHE A 1 173 ? -5.582 22.281 3.008 1 98.94 173 PHE A C 1
ATOM 1261 O O . PHE A 1 173 ? -5.258 23.266 3.666 1 98.94 173 PHE A O 1
ATOM 1268 N N . VAL A 1 174 ? -5.746 21.047 3.572 1 98.94 174 VAL A N 1
ATOM 1269 C CA . VAL A 1 174 ? -5.562 20.766 4.992 1 98.94 174 VAL A CA 1
ATOM 1270 C C . VAL A 1 174 ? -4.551 19.641 5.172 1 98.94 174 VAL A C 1
ATOM 1272 O O . VAL A 1 174 ? -4.73 18.547 4.633 1 98.94 174 VAL A O 1
ATOM 1275 N N . ALA A 1 175 ? -3.512 19.844 5.945 1 98.94 175 ALA A N 1
ATOM 1276 C CA . ALA A 1 175 ? -2.523 18.797 6.172 1 98.94 175 ALA A CA 1
ATOM 1277 C C . ALA A 1 175 ? -1.822 18.984 7.516 1 98.94 175 ALA A C 1
ATOM 1279 O O . ALA A 1 175 ? -1.676 20.109 7.996 1 98.94 175 ALA A O 1
ATOM 1280 N N . GLY A 1 176 ? -1.434 17.859 8.102 1 98.81 176 GLY A N 1
ATOM 1281 C CA . GLY A 1 176 ? -0.649 17.906 9.328 1 98.81 176 GLY A CA 1
ATOM 1282 C C . GLY A 1 176 ? 0.78 18.359 9.102 1 98.81 176 GLY A C 1
ATOM 1283 O O . GLY A 1 176 ? 1.312 18.234 7.996 1 98.81 176 GLY A O 1
ATOM 1284 N N . VAL A 1 177 ? 1.393 18.859 10.188 1 98.81 177 VAL A N 1
ATOM 1285 C CA . VAL A 1 177 ? 2.764 19.359 10.102 1 98.81 177 VAL A CA 1
ATOM 1286 C C . VAL A 1 177 ? 3.697 18.422 10.875 1 98.81 177 VAL A C 1
ATOM 1288 O O . VAL A 1 177 ? 3.707 18.438 12.109 1 98.81 177 VAL A O 1
ATOM 1291 N N . GLY A 1 178 ? 4.41 17.625 10.086 1 97.44 178 GLY A N 1
ATOM 1292 C CA . GLY A 1 178 ? 5.535 16.875 10.625 1 97.44 178 GLY A CA 1
ATOM 1293 C C . GLY A 1 178 ? 6.875 17.547 10.367 1 97.44 178 GLY A C 1
ATOM 1294 O O . GLY A 1 178 ? 7.266 18.469 11.086 1 97.44 178 GLY A O 1
ATOM 1295 N N . THR A 1 179 ? 7.41 17.25 9.211 1 98 179 THR A N 1
ATOM 1296 C CA . THR A 1 179 ? 8.672 17.859 8.805 1 98 179 THR A CA 1
ATOM 1297 C C . THR A 1 179 ? 8.43 19.25 8.219 1 98 179 THR A C 1
ATOM 1299 O O . THR A 1 179 ? 9.375 20.016 8.008 1 98 179 THR A O 1
ATOM 1302 N N . GLY A 1 180 ? 7.227 19.547 7.977 1 98.56 180 GLY A N 1
ATOM 1303 C CA . GLY A 1 180 ? 6.855 20.859 7.477 1 98.56 180 GLY A CA 1
ATOM 1304 C C . GLY A 1 180 ? 6.879 20.953 5.961 1 98.56 180 GLY A C 1
ATOM 1305 O O . GLY A 1 180 ? 6.348 21.891 5.383 1 98.56 180 GLY A O 1
ATOM 1306 N N . GLY A 1 181 ? 7.395 19.922 5.273 1 98.75 181 GLY A N 1
ATOM 1307 C CA . GLY A 1 181 ? 7.586 19.984 3.834 1 98.75 181 GLY A CA 1
ATOM 1308 C C . GLY A 1 181 ? 6.289 19.906 3.055 1 98.75 181 GLY A C 1
ATOM 1309 O O . GLY A 1 181 ? 6.102 20.625 2.078 1 98.75 181 GLY A O 1
ATOM 1310 N N . THR A 1 182 ? 5.336 19.062 3.469 1 98.88 182 THR A N 1
ATOM 1311 C CA . THR A 1 182 ? 4.105 18.812 2.725 1 98.88 182 THR A CA 1
ATOM 1312 C C . THR A 1 182 ? 3.246 20.078 2.684 1 98.88 182 THR A C 1
ATOM 1314 O O . THR A 1 182 ? 2.949 20.594 1.607 1 98.88 182 THR A O 1
ATOM 1317 N N . VAL A 1 183 ? 2.92 20.609 3.859 1 98.88 183 VAL A N 1
ATOM 1318 C CA . VAL A 1 183 ? 2.004 21.75 3.906 1 98.88 183 VAL A CA 1
ATOM 1319 C C . VAL A 1 183 ? 2.641 22.953 3.223 1 98.88 183 VAL A C 1
ATOM 1321 O O . VAL A 1 183 ? 1.973 23.688 2.488 1 98.88 183 VAL A O 1
ATOM 1324 N N . SER A 1 184 ? 3.961 23.141 3.424 1 98.94 184 SER A N 1
ATOM 1325 C CA . SER A 1 184 ? 4.66 24.297 2.861 1 98.94 184 SER A CA 1
ATOM 1326 C C . SER A 1 184 ? 4.754 24.203 1.342 1 98.94 184 SER A C 1
ATOM 1328 O O . SER A 1 184 ? 4.355 25.125 0.628 1 98.94 184 SER A O 1
ATOM 1330 N N . GLY A 1 185 ? 5.266 23.031 0.862 1 98.94 185 GLY A N 1
ATOM 1331 C CA . GLY A 1 185 ? 5.434 22.875 -0.573 1 98.94 185 GLY A CA 1
ATOM 1332 C C . GLY A 1 185 ? 4.125 22.906 -1.336 1 98.94 185 GLY A C 1
ATOM 1333 O O . GLY A 1 185 ? 4.02 23.578 -2.365 1 98.94 185 GLY A O 1
ATOM 1334 N N . VAL A 1 186 ? 3.127 22.203 -0.854 1 99 186 VAL A N 1
ATOM 1335 C CA . VAL A 1 186 ? 1.83 22.156 -1.522 1 99 186 VAL A CA 1
ATOM 1336 C C . VAL A 1 186 ? 1.193 23.547 -1.52 1 99 186 VAL A C 1
ATOM 1338 O O . VAL A 1 186 ? 0.694 24.016 -2.549 1 99 186 VAL A O 1
ATOM 1341 N N . ALA A 1 187 ? 1.256 24.188 -0.363 1 98.94 187 ALA A N 1
ATOM 1342 C CA . ALA A 1 187 ? 0.656 25.516 -0.22 1 98.94 187 ALA A CA 1
ATOM 1343 C C . ALA A 1 187 ? 1.286 26.5 -1.191 1 98.94 187 ALA A C 1
ATOM 1345 O O . ALA A 1 187 ? 0.578 27.25 -1.881 1 98.94 187 ALA A O 1
ATOM 1346 N N . GLU A 1 188 ? 2.598 26.547 -1.209 1 98.94 188 GLU A N 1
ATOM 1347 C CA . GLU A 1 188 ? 3.314 27.484 -2.066 1 98.94 188 GLU A CA 1
ATOM 1348 C C . GLU A 1 188 ? 2.9 27.328 -3.527 1 98.94 188 GLU A C 1
ATOM 1350 O O . GLU A 1 188 ? 2.617 28.312 -4.207 1 98.94 188 GLU A O 1
ATOM 1355 N N . THR A 1 189 ? 2.812 26.125 -3.996 1 98.94 189 THR A N 1
ATOM 1356 C CA . THR A 1 189 ? 2.488 25.859 -5.395 1 98.94 189 THR A CA 1
ATOM 1357 C C . THR A 1 189 ? 1.005 26.094 -5.66 1 98.94 189 THR A C 1
ATOM 1359 O O . THR A 1 189 ? 0.639 26.688 -6.676 1 98.94 189 THR A O 1
ATOM 1362 N N . LEU A 1 190 ? 0.11 25.641 -4.773 1 98.94 190 LEU A N 1
ATOM 1363 C CA . LEU A 1 190 ? -1.319 25.859 -4.973 1 98.94 190 LEU A CA 1
ATOM 1364 C C . LEU A 1 190 ? -1.645 27.344 -5.016 1 98.94 190 LEU A C 1
ATOM 1366 O O . LEU A 1 190 ? -2.443 27.781 -5.844 1 98.94 190 LEU A O 1
ATOM 1370 N N . LYS A 1 191 ? -1.02 28.156 -4.141 1 98.88 191 LYS A N 1
ATOM 1371 C CA . LYS A 1 191 ? -1.28 29.594 -4.098 1 98.88 191 LYS A CA 1
ATOM 1372 C C . LYS A 1 191 ? -0.716 30.281 -5.332 1 98.88 191 LYS A C 1
ATOM 1374 O O . LYS A 1 191 ? -1.188 31.359 -5.715 1 98.88 191 LYS A O 1
ATOM 1379 N N . LYS A 1 192 ? 0.347 29.781 -5.938 1 98.75 192 LYS A N 1
ATOM 1380 C CA . LYS A 1 192 ? 0.814 30.281 -7.223 1 98.75 192 LYS A CA 1
ATOM 1381 C C . LYS A 1 192 ? -0.248 30.109 -8.305 1 98.75 192 LYS A C 1
ATOM 1383 O O . LYS A 1 192 ? -0.395 30.969 -9.18 1 98.75 192 LYS A O 1
ATOM 1388 N N . HIS A 1 193 ? -0.913 28.969 -8.242 1 98.75 193 HIS A N 1
ATOM 1389 C CA . HIS A 1 193 ? -1.983 28.703 -9.195 1 98.75 193 HIS A CA 1
ATOM 1390 C C . HIS A 1 193 ? -3.193 29.594 -8.922 1 98.75 193 HIS A C 1
ATOM 1392 O O . HIS A 1 193 ? -3.816 30.109 -9.852 1 98.75 193 HIS A O 1
ATOM 1398 N N . ASN A 1 194 ? -3.561 29.75 -7.672 1 98.75 194 ASN A N 1
ATOM 1399 C CA . ASN A 1 194 ? -4.688 30.547 -7.191 1 98.75 194 ASN A CA 1
ATOM 1400 C C . ASN A 1 194 ? -4.445 31.078 -5.781 1 98.75 194 ASN A C 1
ATOM 1402 O O . ASN A 1 194 ? -4.605 30.344 -4.805 1 98.75 194 ASN A O 1
ATOM 1406 N N . PRO A 1 195 ? -4.145 32.312 -5.613 1 98.44 195 PRO A N 1
ATOM 1407 C CA . PRO A 1 195 ? -3.756 32.875 -4.32 1 98.44 195 PRO A CA 1
ATOM 1408 C C . PRO A 1 195 ? -4.895 32.875 -3.303 1 98.44 195 PRO A C 1
ATOM 1410 O O . PRO A 1 195 ? -4.672 33.125 -2.115 1 98.44 195 PRO A O 1
ATOM 1413 N N . ASP A 1 196 ? -6.121 32.594 -3.746 1 98.5 196 ASP A N 1
ATOM 1414 C CA . ASP A 1 196 ? -7.281 32.625 -2.861 1 98.5 196 ASP A CA 1
ATOM 1415 C C . ASP A 1 196 ? -7.441 31.281 -2.121 1 98.5 196 ASP A C 1
ATOM 1417 O O . ASP A 1 196 ? -8.25 31.188 -1.199 1 98.5 196 ASP A O 1
ATOM 1421 N N . ILE A 1 197 ? -6.676 30.25 -2.518 1 98.94 197 ILE A N 1
ATOM 1422 C CA . ILE A 1 197 ? -6.766 28.953 -1.854 1 98.94 197 ILE A CA 1
ATOM 1423 C C . ILE A 1 197 ? -6.363 29.094 -0.388 1 98.94 197 ILE A C 1
ATOM 1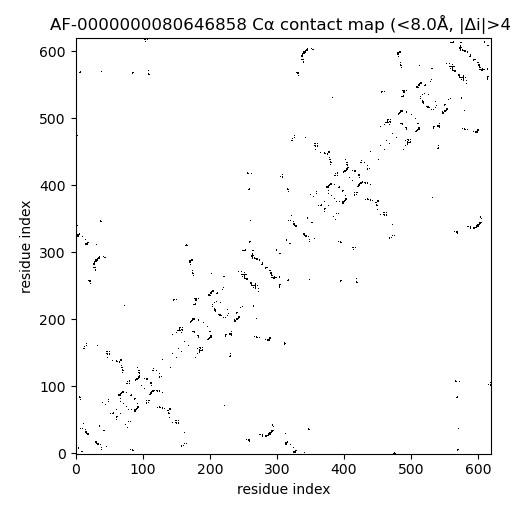425 O O . ILE A 1 197 ? -5.348 29.719 -0.074 1 98.94 197 ILE A O 1
ATOM 1429 N N . LYS A 1 198 ? -7.16 28.594 0.495 1 98.94 198 LYS A N 1
ATOM 1430 C CA . LYS A 1 198 ? -6.887 28.656 1.929 1 98.94 198 LYS A CA 1
ATOM 1431 C C . LYS A 1 198 ? -6.102 27.438 2.391 1 98.94 198 LYS A C 1
ATOM 1433 O O . LYS A 1 198 ? -6.426 26.297 2.018 1 98.94 198 LYS A O 1
ATOM 1438 N N . ILE A 1 199 ? -5.086 27.688 3.15 1 98.94 199 ILE A N 1
ATOM 1439 C CA . ILE A 1 199 ? -4.199 26.625 3.627 1 98.94 199 ILE A CA 1
ATOM 1440 C C . ILE A 1 199 ? -4.355 26.469 5.137 1 98.94 199 ILE A C 1
ATOM 1442 O O . ILE A 1 199 ? -4.219 27.438 5.887 1 98.94 199 ILE A O 1
ATOM 1446 N N . PHE A 1 200 ? -4.609 25.266 5.57 1 99 200 PHE A N 1
ATOM 1447 C CA . PHE A 1 200 ? -4.758 24.953 6.984 1 99 200 PHE A CA 1
ATOM 1448 C C . PHE A 1 200 ? -3.703 23.938 7.43 1 99 200 PHE A C 1
ATOM 1450 O O . PHE A 1 200 ? -3.609 22.844 6.867 1 99 200 PHE A O 1
ATOM 1457 N N . ALA A 1 201 ? -2.922 24.297 8.383 1 98.94 201 ALA A N 1
ATOM 1458 C CA . ALA A 1 201 ? -1.976 23.391 9.023 1 98.94 201 ALA A CA 1
ATOM 1459 C C . ALA A 1 201 ? -2.586 22.75 10.266 1 98.94 201 ALA A C 1
ATOM 1461 O O . ALA A 1 201 ? -3.355 23.391 10.992 1 98.94 201 ALA A O 1
ATOM 1462 N N . VAL A 1 202 ? -2.252 21.5 10.508 1 98.94 202 VAL A N 1
ATOM 1463 C CA . VAL A 1 202 ? -2.84 20.766 11.617 1 98.94 202 VAL A CA 1
ATOM 1464 C C . VAL A 1 202 ? -1.746 20.344 12.602 1 98.94 202 VAL A C 1
ATOM 1466 O O . VAL A 1 202 ? -0.689 19.859 12.188 1 98.94 202 VAL A O 1
ATOM 1469 N N . GLU A 1 203 ? -1.935 20.562 13.867 1 98.88 203 GLU A N 1
ATOM 1470 C CA . GLU A 1 203 ? -1.067 20.078 14.938 1 98.88 203 GLU A CA 1
ATOM 1471 C C . GLU A 1 203 ? -1.884 19.5 16.094 1 98.88 203 GLU A C 1
ATOM 1473 O O . GLU A 1 203 ? -3.096 19.703 16.172 1 98.88 203 GLU A O 1
ATOM 1478 N N . PRO A 1 204 ? -1.26 18.688 16.938 1 98.81 204 PRO A N 1
ATOM 1479 C CA . PRO A 1 204 ? -1.984 18.125 18.078 1 98.81 204 PRO A CA 1
ATOM 1480 C C . PRO A 1 204 ? -2.422 19.203 19.078 1 98.81 204 PRO A C 1
ATOM 1482 O O . PRO A 1 204 ? -1.651 20.109 19.391 1 98.81 204 PRO A O 1
ATOM 1485 N N . ALA A 1 205 ? -3.621 19.047 19.578 1 98.81 205 ALA A N 1
ATOM 1486 C CA . ALA A 1 205 ? -4.125 19.984 20.578 1 98.81 205 ALA A CA 1
ATOM 1487 C C . ALA A 1 205 ? -3.289 19.906 21.859 1 98.81 205 ALA A C 1
ATOM 1489 O O . ALA A 1 205 ? -3.113 20.922 22.547 1 98.81 205 ALA A O 1
ATOM 1490 N N . GLU A 1 206 ? -2.713 18.781 22.109 1 98.56 206 GLU A N 1
ATOM 1491 C CA . GLU A 1 206 ? -1.918 18.578 23.328 1 98.56 206 GLU A CA 1
ATOM 1492 C C . GLU A 1 206 ? -0.5 19.109 23.141 1 98.56 206 GLU A C 1
ATOM 1494 O O . GLU A 1 206 ? 0.263 19.188 24.109 1 98.56 206 GLU A O 1
ATOM 1499 N N . SER A 1 207 ? -0.127 19.5 21.922 1 98.19 207 SER A N 1
ATOM 1500 C CA . SER A 1 207 ? 1.185 20.062 21.609 1 98.19 207 SER A CA 1
ATOM 1501 C C . SER A 1 207 ? 1.077 21.188 20.578 1 98.19 207 SER A C 1
ATOM 1503 O O . SER A 1 207 ? 1.633 21.078 19.484 1 98.19 207 SER A O 1
ATOM 1505 N N . PRO A 1 208 ? 0.442 22.281 20.938 1 98.19 208 PRO A N 1
ATOM 1506 C CA . PRO A 1 208 ? 0.161 23.359 20 1 98.19 208 PRO A CA 1
ATOM 1507 C C . PRO A 1 208 ? 1.336 24.328 19.844 1 98.19 208 PRO A C 1
ATOM 1509 O O . PRO A 1 208 ? 1.196 25.531 20.109 1 98.19 208 PRO A O 1
ATOM 1512 N N . LEU A 1 209 ? 2.398 23.844 19.344 1 98.06 209 LEU A N 1
ATOM 1513 C CA . LEU A 1 209 ? 3.631 24.609 19.219 1 98.06 209 LEU A CA 1
ATOM 1514 C C . LEU A 1 209 ? 3.486 25.703 18.172 1 98.06 209 LEU A C 1
ATOM 1516 O O . LEU A 1 209 ? 3.895 26.844 18.391 1 98.06 209 LEU A O 1
ATOM 1520 N N . LEU A 1 210 ? 2.932 25.406 17.016 1 98.31 210 LEU A N 1
ATOM 1521 C CA . LEU A 1 210 ? 2.83 26.344 15.906 1 98.31 210 LEU A CA 1
ATOM 1522 C C . LEU A 1 210 ? 1.857 27.469 16.234 1 98.31 210 LEU A C 1
ATOM 1524 O O . LEU A 1 210 ? 2.084 28.625 15.844 1 98.31 210 LEU A O 1
ATOM 1528 N N . SER A 1 211 ? 0.832 27.156 16.969 1 97.75 211 SER A N 1
ATOM 1529 C CA . SER A 1 211 ? -0.225 28.125 17.219 1 97.75 211 SER A CA 1
ATOM 1530 C C . SER A 1 211 ? -0.029 28.844 18.547 1 97.75 211 SER A C 1
ATOM 1532 O O . SER A 1 211 ? -0.364 30.031 18.672 1 97.75 211 SER A O 1
ATOM 1534 N N . GLU A 1 212 ? 0.582 28.094 19.531 1 97.5 212 GLU A N 1
ATOM 1535 C CA . GLU A 1 212 ? 0.608 28.672 20.875 1 97.5 212 GLU A CA 1
ATOM 1536 C C . GLU A 1 212 ? 2.025 28.688 21.438 1 97.5 212 GLU A C 1
ATOM 1538 O O . GLU A 1 212 ? 2.26 29.219 22.531 1 97.5 212 GLU A O 1
ATOM 1543 N N . GLY A 1 213 ? 2.996 28.109 20.797 1 97.06 213 GLY A N 1
ATOM 1544 C CA . GLY A 1 213 ? 4.387 28.141 21.234 1 97.06 213 GLY A CA 1
ATOM 1545 C C . GLY A 1 213 ? 4.699 27.156 22.328 1 97.06 213 GLY A C 1
ATOM 1546 O O . GLY A 1 213 ? 5.734 27.25 23 1 97.06 213 GLY A O 1
ATOM 1547 N N . LYS A 1 214 ? 3.787 26.203 22.562 1 96.38 214 LYS A N 1
ATOM 1548 C CA . LYS A 1 214 ? 3.963 25.219 23.625 1 96.38 214 LYS A CA 1
ATOM 1549 C C . LYS A 1 214 ? 3.971 23.797 23.062 1 96.38 214 LYS A C 1
ATOM 1551 O O . LYS A 1 214 ? 3.094 23.438 22.281 1 96.38 214 LYS A O 1
ATOM 1556 N N . ALA A 1 215 ? 4.941 23.047 23.469 1 96 215 ALA A N 1
ATOM 1557 C CA . ALA A 1 215 ? 5.02 21.641 23.078 1 96 215 ALA A CA 1
ATOM 1558 C C . ALA A 1 215 ? 4.684 20.719 24.234 1 96 215 ALA A C 1
ATOM 1560 O O . ALA A 1 215 ? 4.887 21.078 25.406 1 96 215 ALA A O 1
ATOM 1561 N N . GLY A 1 216 ? 4.09 19.562 23.969 1 95.5 216 GLY A N 1
ATOM 1562 C CA . GLY A 1 216 ? 3.775 18.531 24.953 1 95.5 216 GLY A CA 1
ATOM 1563 C C . GLY A 1 216 ? 3.564 17.156 24.359 1 95.5 216 GLY A C 1
ATOM 1564 O O . GLY A 1 216 ? 3.5 17.016 23.125 1 95.5 216 GLY A O 1
ATOM 1565 N N . PRO A 1 217 ? 3.602 16.172 25.234 1 95.31 217 PRO A N 1
ATOM 1566 C CA . PRO A 1 217 ? 3.33 14.82 24.75 1 95.31 217 PRO A CA 1
ATOM 1567 C C . PRO A 1 217 ? 1.952 14.688 24.109 1 95.31 217 PRO A C 1
ATOM 1569 O O . PRO A 1 217 ? 0.994 15.32 24.547 1 95.31 217 PRO A O 1
ATOM 1572 N N . HIS A 1 218 ? 1.854 13.969 23.109 1 96.5 218 HIS A N 1
ATOM 1573 C CA . HIS A 1 218 ? 0.585 13.734 22.438 1 96.5 218 HIS A CA 1
ATOM 1574 C C . HIS A 1 218 ? 0.579 12.375 21.75 1 96.5 218 HIS A C 1
ATOM 1576 O O . HIS A 1 218 ? 1.614 11.703 21.656 1 96.5 218 HIS A O 1
ATOM 1582 N N . LYS A 1 219 ? -0.635 11.938 21.141 1 94.56 219 LYS A N 1
ATOM 1583 C CA . LYS A 1 219 ? -0.85 10.586 20.609 1 94.56 219 LYS A CA 1
ATOM 1584 C C . LYS A 1 219 ? -0.74 10.562 19.094 1 94.56 219 LYS A C 1
ATOM 1586 O O . LYS A 1 219 ? -0.781 9.492 18.484 1 94.56 219 LYS A O 1
ATOM 1591 N N . ILE A 1 220 ? -0.555 11.68 18.453 1 97.06 220 ILE A N 1
ATOM 1592 C CA . ILE A 1 220 ? -0.671 11.742 17 1 97.06 220 ILE A CA 1
ATOM 1593 C C . ILE A 1 220 ? 0.703 11.547 16.359 1 97.06 220 ILE A C 1
ATOM 1595 O O . ILE A 1 220 ? 1.417 12.523 16.109 1 97.06 220 ILE A O 1
ATOM 1599 N N . GLN A 1 221 ? 1.024 10.367 16.078 1 92.31 221 GLN A N 1
ATOM 1600 C CA . GLN A 1 221 ? 2.312 10.031 15.484 1 92.31 221 GLN A CA 1
ATOM 1601 C C . GLN A 1 221 ? 2.436 10.609 14.078 1 92.31 221 GLN A C 1
ATOM 1603 O O . GLN A 1 221 ? 1.486 10.555 13.289 1 92.31 221 GLN A O 1
ATOM 1608 N N . GLY A 1 222 ? 3.562 11.195 13.734 1 92.94 222 GLY A N 1
ATOM 1609 C CA . GLY A 1 222 ? 3.854 11.68 12.398 1 92.94 222 GLY A CA 1
ATOM 1610 C C . GLY A 1 222 ? 3.842 13.188 12.289 1 92.94 222 GLY A C 1
ATOM 1611 O O . GLY A 1 222 ? 4.363 13.758 11.328 1 92.94 222 GLY A O 1
ATOM 1612 N N . ILE A 1 223 ? 3.164 13.828 13.266 1 97.19 223 ILE A N 1
ATOM 1613 C CA . ILE A 1 223 ? 3.141 15.281 13.234 1 97.19 223 ILE A CA 1
ATOM 1614 C C . ILE A 1 223 ? 3.398 15.836 14.641 1 97.19 223 ILE A C 1
ATOM 1616 O O . ILE A 1 223 ? 3.514 15.07 15.602 1 97.19 223 ILE A O 1
ATOM 1620 N N . GLY A 1 224 ? 3.6 17.094 14.75 1 95.56 224 GLY A N 1
ATOM 1621 C CA . GLY A 1 224 ? 3.709 17.766 16.031 1 95.56 224 GLY A CA 1
ATOM 1622 C C . GLY A 1 224 ? 5.051 17.547 16.719 1 95.56 224 GLY A C 1
ATOM 1623 O O . GLY A 1 224 ? 5.109 17.141 17.875 1 95.56 224 GLY A O 1
ATOM 1624 N N . ALA A 1 225 ? 6.137 17.781 16.031 1 90.06 225 ALA A N 1
ATOM 1625 C CA . ALA A 1 225 ? 7.461 17.734 16.625 1 90.06 225 ALA A CA 1
ATOM 1626 C C . ALA A 1 225 ? 7.602 18.781 17.734 1 90.06 225 ALA A C 1
ATOM 1628 O O . ALA A 1 225 ? 6.797 19.719 17.812 1 90.06 225 ALA A O 1
ATOM 1629 N N . ASN A 1 226 ? 8.594 18.656 18.609 1 92.31 226 ASN A N 1
ATOM 1630 C CA . ASN A 1 226 ? 8.766 19.578 19.719 1 92.31 226 ASN A CA 1
ATOM 1631 C C . ASN A 1 226 ? 9.594 20.797 19.312 1 92.31 226 ASN A C 1
ATOM 1633 O O . ASN A 1 226 ? 10.164 21.484 20.172 1 92.31 226 ASN A O 1
ATOM 1637 N N . PHE A 1 227 ? 9.758 21.047 18.156 1 94.94 227 PHE A N 1
ATOM 1638 C CA . PHE A 1 227 ? 10.383 22.219 17.562 1 94.94 227 PHE A CA 1
ATOM 1639 C C . PHE A 1 227 ? 9.695 22.594 16.25 1 94.94 227 PHE A C 1
ATOM 1641 O O . PHE A 1 227 ? 8.938 21.797 15.688 1 94.94 227 PHE A O 1
ATOM 1648 N N . VAL A 1 228 ? 9.883 23.75 15.797 1 97.69 228 VAL A N 1
ATOM 1649 C CA . VAL A 1 228 ? 9.367 24.172 14.5 1 97.69 228 VAL A CA 1
ATOM 1650 C C . VAL A 1 228 ? 10.359 23.812 13.406 1 97.69 228 VAL A C 1
ATOM 1652 O O . VAL A 1 228 ? 11.461 24.359 13.344 1 97.69 228 VAL A O 1
ATOM 1655 N N . PRO A 1 229 ? 9.961 22.906 12.523 1 97.69 229 PRO A N 1
ATOM 1656 C CA . PRO A 1 229 ? 10.906 22.516 11.477 1 97.69 229 PRO A CA 1
ATOM 1657 C C . PRO A 1 229 ? 11.305 23.672 10.562 1 97.69 229 PRO A C 1
ATOM 1659 O O . PRO A 1 229 ? 10.469 24.516 10.234 1 97.69 229 PRO A O 1
ATOM 1662 N N . LYS A 1 230 ? 12.523 23.688 10.125 1 98.19 230 LYS A N 1
ATOM 1663 C CA . LYS A 1 230 ? 13.016 24.734 9.219 1 98.19 230 LYS A CA 1
ATOM 1664 C C . LYS A 1 230 ? 12.258 24.703 7.895 1 98.19 230 LYS A C 1
ATOM 1666 O O . LYS A 1 230 ? 12.07 25.75 7.266 1 98.19 230 LYS A O 1
ATOM 1671 N N . ASN A 1 231 ? 11.742 23.531 7.496 1 98.69 231 ASN A N 1
ATOM 1672 C CA . ASN A 1 231 ? 11.031 23.359 6.234 1 98.69 231 ASN A CA 1
ATOM 1673 C C . ASN A 1 231 ? 9.633 23.969 6.289 1 98.69 231 ASN A C 1
ATOM 1675 O O . ASN A 1 231 ? 8.984 24.109 5.258 1 98.69 231 ASN A O 1
ATOM 1679 N N . TYR A 1 232 ? 9.164 24.328 7.488 1 98.81 232 TYR A N 1
ATOM 1680 C CA . TYR A 1 232 ? 7.816 24.859 7.648 1 98.81 232 TYR A CA 1
ATOM 1681 C C . TYR A 1 232 ? 7.77 26.344 7.297 1 98.81 232 TYR A C 1
ATOM 1683 O O . TYR A 1 232 ? 8.492 27.141 7.883 1 98.81 232 TYR A O 1
ATOM 1691 N N . ASN A 1 233 ? 6.941 26.641 6.332 1 98.81 233 ASN A N 1
ATOM 1692 C CA . ASN A 1 233 ? 6.734 28.031 5.922 1 98.81 233 ASN A CA 1
ATOM 1693 C C . ASN A 1 233 ? 5.402 28.578 6.441 1 98.81 233 ASN A C 1
ATOM 1695 O O . ASN A 1 233 ? 4.371 28.422 5.785 1 98.81 233 ASN A O 1
ATOM 1699 N N . SER A 1 234 ? 5.48 29.281 7.539 1 98.44 234 SER A N 1
ATOM 1700 C CA . SER A 1 234 ? 4.273 29.781 8.18 1 98.44 234 SER A CA 1
ATOM 1701 C C . SER A 1 234 ? 3.613 30.875 7.34 1 98.44 234 SER A C 1
ATOM 1703 O O . SER A 1 234 ? 2.42 31.141 7.488 1 98.44 234 SER A O 1
ATOM 1705 N N . ASP A 1 235 ? 4.316 31.484 6.402 1 98.5 235 ASP A N 1
ATOM 1706 C CA . ASP A 1 235 ? 3.82 32.625 5.637 1 98.5 235 ASP A CA 1
ATOM 1707 C C . ASP A 1 235 ? 2.711 32.188 4.676 1 98.5 235 ASP A C 1
ATOM 1709 O O . ASP A 1 235 ? 1.897 33.031 4.258 1 98.5 235 ASP A O 1
ATOM 1713 N N . VAL A 1 236 ? 2.717 30.906 4.332 1 98.69 236 VAL A N 1
ATOM 1714 C CA . VAL A 1 236 ? 1.752 30.469 3.33 1 98.69 236 VAL A CA 1
ATOM 1715 C C . VAL A 1 236 ? 0.572 29.781 4.016 1 98.69 236 VAL A C 1
ATOM 1717 O O . VAL A 1 236 ? -0.355 29.328 3.348 1 98.69 236 VAL A O 1
ATOM 1720 N N . VAL A 1 237 ? 0.57 29.688 5.312 1 98.88 237 VAL A N 1
ATOM 1721 C CA . VAL A 1 237 ? -0.49 29.047 6.086 1 98.88 237 VAL A CA 1
ATOM 1722 C C . VAL A 1 237 ? -1.5 30.094 6.547 1 98.88 237 VAL A C 1
ATOM 1724 O O . VAL A 1 237 ? -1.128 31.094 7.176 1 98.88 237 VAL A O 1
ATOM 1727 N N . ASP A 1 238 ? -2.723 29.875 6.273 1 98.88 238 ASP A N 1
ATOM 1728 C CA . ASP A 1 238 ? -3.762 30.828 6.641 1 98.88 238 ASP A CA 1
ATOM 1729 C C . ASP A 1 238 ? -4.215 30.625 8.086 1 98.88 238 ASP A C 1
ATOM 1731 O O . ASP A 1 238 ? -4.566 31.578 8.773 1 98.88 238 ASP A O 1
ATOM 1735 N N . GLU A 1 239 ? -4.297 29.438 8.555 1 98.88 239 GLU A N 1
ATOM 1736 C CA . GLU A 1 239 ? -4.762 29.094 9.898 1 98.88 239 GLU A CA 1
ATOM 1737 C C . GLU A 1 239 ? -4.156 27.781 10.375 1 98.88 239 GLU A C 1
ATOM 1739 O O . GLU A 1 239 ? -3.992 26.844 9.594 1 98.88 239 GLU A O 1
ATOM 1744 N N . VAL A 1 240 ? -3.758 27.703 11.625 1 98.88 240 VAL A N 1
ATOM 1745 C CA . VAL A 1 240 ? -3.34 26.453 12.266 1 98.88 240 VAL A CA 1
ATOM 1746 C C . VAL A 1 240 ? -4.48 25.891 13.109 1 98.88 240 VAL A C 1
ATOM 1748 O O . VAL A 1 240 ? -5.043 26.609 13.953 1 98.88 240 VAL A O 1
ATOM 1751 N N . LEU A 1 241 ? -4.863 24.688 12.836 1 98.88 241 LEU A N 1
ATOM 1752 C CA . LEU A 1 241 ? -5.922 24 13.578 1 98.88 241 LEU A CA 1
ATOM 1753 C C . LEU A 1 241 ? -5.336 22.969 14.523 1 98.88 241 LEU A C 1
ATOM 1755 O O . LEU A 1 241 ? -4.391 22.25 14.172 1 98.88 241 LEU A O 1
ATOM 1759 N N . THR A 1 242 ? -5.848 22.891 15.75 1 98.75 242 THR A N 1
ATOM 1760 C CA . THR A 1 242 ? -5.445 21.891 16.719 1 98.75 242 THR A CA 1
ATOM 1761 C C . THR A 1 242 ? -6.461 20.75 16.766 1 98.75 242 THR A C 1
ATOM 1763 O O . THR A 1 242 ? -7.668 20.984 16.656 1 98.75 242 THR A O 1
ATOM 1766 N N . VAL A 1 243 ? -5.98 19.547 16.844 1 98.88 243 VAL A N 1
ATOM 1767 C CA . VAL A 1 243 ? -6.84 18.375 16.875 1 98.88 243 VAL A CA 1
ATOM 1768 C C . VAL A 1 243 ? -6.492 17.5 18.078 1 98.88 243 VAL A C 1
ATOM 1770 O O . VAL A 1 243 ? -5.336 17.109 18.25 1 98.88 243 VAL A O 1
ATOM 1773 N N . PRO A 1 244 ? -7.469 17.203 18.984 1 98.81 244 PRO A N 1
ATOM 1774 C CA . PRO A 1 244 ? -7.199 16.281 20.094 1 98.81 244 PRO A CA 1
ATOM 1775 C C . PRO A 1 244 ? -6.844 14.875 19.594 1 98.81 244 PRO A C 1
ATOM 1777 O O . PRO A 1 244 ? -7.418 14.391 18.625 1 98.81 244 PRO A O 1
ATOM 1780 N N . GLY A 1 245 ? -5.906 14.242 20.312 1 98.5 245 GLY A N 1
ATOM 1781 C CA . GLY A 1 245 ? -5.453 12.914 19.953 1 98.5 245 GLY A CA 1
ATOM 1782 C C . GLY A 1 245 ? -6.582 11.906 19.828 1 98.5 245 GLY A C 1
ATOM 1783 O O . GLY A 1 245 ? -6.602 11.086 18.906 1 98.5 245 GLY A O 1
ATOM 1784 N N . ASP A 1 246 ? -7.539 11.977 20.719 1 98.56 246 ASP A N 1
ATOM 1785 C CA . ASP A 1 246 ? -8.648 11.023 20.734 1 98.56 246 ASP A CA 1
ATOM 1786 C C . ASP A 1 246 ? -9.531 11.203 19.5 1 98.56 246 ASP A C 1
ATOM 1788 O O . ASP A 1 246 ? -10.055 10.227 18.969 1 98.56 246 ASP A O 1
ATOM 1792 N N . GLU A 1 247 ? -9.695 12.461 19.047 1 98.75 247 GLU A N 1
ATOM 1793 C CA . GLU A 1 247 ? -10.477 12.727 17.844 1 98.75 247 GLU A CA 1
ATOM 1794 C C . GLU A 1 247 ? -9.766 12.219 16.594 1 98.75 247 GLU A C 1
ATOM 1796 O O . GLU A 1 247 ? -10.406 11.719 15.664 1 98.75 247 GLU A O 1
ATOM 1801 N N . ALA A 1 248 ? -8.422 12.414 16.578 1 98.81 248 ALA A N 1
ATOM 1802 C CA . ALA A 1 248 ? -7.625 11.898 15.477 1 98.81 248 ALA A CA 1
ATOM 1803 C C . ALA A 1 248 ? -7.789 10.391 15.336 1 98.81 248 ALA A C 1
ATOM 1805 O O . ALA A 1 248 ? -8.031 9.875 14.242 1 98.81 248 ALA A O 1
ATOM 1806 N N . ILE A 1 249 ? -7.719 9.695 16.438 1 98.69 249 ILE A N 1
ATOM 1807 C CA . ILE A 1 249 ? -7.828 8.242 16.484 1 98.69 249 ILE A CA 1
ATOM 1808 C C . ILE A 1 249 ? -9.227 7.82 16.031 1 98.69 249 ILE A C 1
ATOM 1810 O O . ILE A 1 249 ? -9.375 6.969 15.156 1 98.69 249 ILE A O 1
ATOM 1814 N N . ALA A 1 250 ? -10.234 8.438 16.578 1 98.69 250 ALA A N 1
ATOM 1815 C CA . ALA A 1 250 ? -11.625 8.109 16.25 1 98.69 250 ALA A CA 1
ATOM 1816 C C . ALA A 1 250 ? -11.898 8.344 14.766 1 98.69 250 ALA A C 1
ATOM 1818 O O . ALA A 1 250 ? -12.578 7.547 14.117 1 98.69 250 ALA A O 1
ATOM 1819 N N . THR A 1 251 ? -11.383 9.453 14.25 1 98.88 251 THR A N 1
ATOM 1820 C CA . THR A 1 251 ? -11.609 9.781 12.852 1 98.88 251 THR A CA 1
ATOM 1821 C C . THR A 1 251 ? -10.906 8.789 11.938 1 98.88 251 THR A C 1
ATOM 1823 O O . THR A 1 251 ? -11.461 8.383 10.906 1 98.88 251 THR A O 1
ATOM 1826 N N . ALA A 1 252 ? -9.688 8.383 12.305 1 98.88 252 ALA A N 1
ATOM 1827 C CA . ALA A 1 252 ? -8.984 7.367 11.523 1 98.88 252 ALA A CA 1
ATOM 1828 C C . ALA A 1 252 ? -9.781 6.062 11.484 1 98.88 252 ALA A C 1
ATOM 1830 O O . ALA A 1 252 ? -9.875 5.418 10.438 1 98.88 252 ALA A O 1
ATOM 1831 N N . GLN A 1 253 ? -10.359 5.668 12.594 1 98.69 253 GLN A N 1
ATOM 1832 C CA . GLN A 1 253 ? -11.18 4.461 12.664 1 98.69 253 GLN A CA 1
ATOM 1833 C C . GLN A 1 253 ? -12.43 4.594 11.789 1 98.69 253 GLN A C 1
ATOM 1835 O O . GLN A 1 253 ? -12.812 3.646 11.102 1 98.69 253 GLN A O 1
ATOM 1840 N N . LYS A 1 254 ? -13.023 5.766 11.773 1 98.69 254 LYS A N 1
ATOM 1841 C CA . LYS A 1 254 ? -14.203 6.012 10.953 1 98.69 254 LYS A CA 1
ATOM 1842 C C . LYS A 1 254 ? -13.859 5.957 9.469 1 98.69 254 LYS A C 1
ATOM 1844 O O . LYS A 1 254 ? -14.672 5.504 8.656 1 98.69 254 LYS A O 1
ATOM 1849 N N . LEU A 1 255 ? -12.672 6.484 9.125 1 98.94 255 LEU A N 1
ATOM 1850 C CA . LEU A 1 255 ? -12.242 6.418 7.738 1 98.94 255 LEU A CA 1
ATOM 1851 C C . LEU A 1 255 ? -12.188 4.973 7.254 1 98.94 255 LEU A C 1
ATOM 1853 O O . LEU A 1 255 ? -12.57 4.68 6.117 1 98.94 255 LEU A O 1
ATOM 1857 N N . ALA A 1 256 ? -11.711 4.059 8.086 1 98.75 256 ALA A N 1
ATOM 1858 C CA . ALA A 1 256 ? -11.656 2.645 7.719 1 98.75 256 ALA A CA 1
ATOM 1859 C C . ALA A 1 256 ? -13.062 2.057 7.598 1 98.75 256 ALA A C 1
ATOM 1861 O O . ALA A 1 256 ? -13.406 1.477 6.57 1 98.75 256 ALA A O 1
ATOM 1862 N N . ARG A 1 257 ? -13.883 2.301 8.547 1 98.19 257 ARG A N 1
ATOM 1863 C CA . ARG A 1 257 ? -15.188 1.671 8.672 1 98.19 257 ARG A CA 1
ATOM 1864 C C . ARG A 1 257 ? -16.172 2.223 7.641 1 98.19 257 ARG A C 1
ATOM 1866 O O . ARG A 1 257 ? -17.016 1.489 7.121 1 98.19 257 ARG A O 1
ATOM 1873 N N . ASP A 1 258 ? -16.031 3.531 7.387 1 98.44 258 ASP A N 1
ATOM 1874 C CA . ASP A 1 258 ? -17.094 4.199 6.633 1 98.44 258 ASP A CA 1
ATOM 1875 C C . ASP A 1 258 ? -16.641 4.48 5.199 1 98.44 258 ASP A C 1
ATOM 1877 O O . ASP A 1 258 ? -17.484 4.672 4.312 1 98.44 258 ASP A O 1
ATOM 1881 N N . GLU A 1 259 ? -15.344 4.59 4.922 1 98.88 259 GLU A N 1
ATOM 1882 C CA . GLU A 1 259 ? -14.867 4.977 3.6 1 98.88 259 GLU A CA 1
ATOM 1883 C C . GLU A 1 259 ? -14.008 3.881 2.979 1 98.88 259 GLU A C 1
ATOM 1885 O O . GLU A 1 259 ? -13.664 3.949 1.798 1 98.88 259 GLU A O 1
ATOM 1890 N N . GLY A 1 260 ? -13.617 2.812 3.771 1 98.88 260 GLY A N 1
ATOM 1891 C CA . GLY A 1 260 ? -12.695 1.798 3.289 1 98.88 260 GLY A CA 1
ATOM 1892 C C . GLY A 1 260 ? -11.258 2.285 3.211 1 98.88 260 GLY A C 1
ATOM 1893 O O . GLY A 1 260 ? -10.453 1.745 2.449 1 98.88 260 GLY A O 1
ATOM 1894 N N . LEU A 1 261 ? -10.961 3.373 3.957 1 98.88 261 LEU A N 1
ATOM 1895 C CA . LEU A 1 261 ? -9.617 3.941 3.961 1 98.88 261 LEU A CA 1
ATOM 1896 C C . LEU A 1 261 ? -8.891 3.619 5.266 1 98.88 261 LEU A C 1
ATOM 1898 O O . LEU A 1 261 ? -9.117 4.277 6.281 1 98.88 261 LEU A O 1
ATOM 1902 N N . LEU A 1 262 ? -8.031 2.617 5.273 1 98.31 262 LEU A N 1
ATOM 1903 C CA . LEU A 1 262 ? -7.211 2.26 6.426 1 98.31 262 LEU A CA 1
ATOM 1904 C C . LEU A 1 262 ? -5.977 3.152 6.512 1 98.31 262 LEU A C 1
ATOM 1906 O O . LEU A 1 262 ? -5.008 2.951 5.777 1 98.31 262 LEU A O 1
ATOM 1910 N N . VAL A 1 263 ? -5.988 4.078 7.477 1 98.62 263 VAL A N 1
ATOM 1911 C CA . VAL A 1 263 ? -4.969 5.125 7.496 1 98.62 263 VAL A CA 1
ATOM 1912 C C . VAL A 1 263 ? -4.41 5.277 8.906 1 98.62 263 VAL A C 1
ATOM 1914 O O . VAL A 1 263 ? -4.914 4.668 9.852 1 98.62 263 VAL A O 1
ATOM 1917 N N . GLY A 1 264 ? -3.332 6.012 9.047 1 98.06 264 GLY A N 1
ATOM 1918 C CA . GLY A 1 264 ? -2.707 6.281 10.336 1 98.06 264 GLY A CA 1
ATOM 1919 C C . GLY A 1 264 ? -3.406 7.375 11.117 1 98.06 264 GLY A C 1
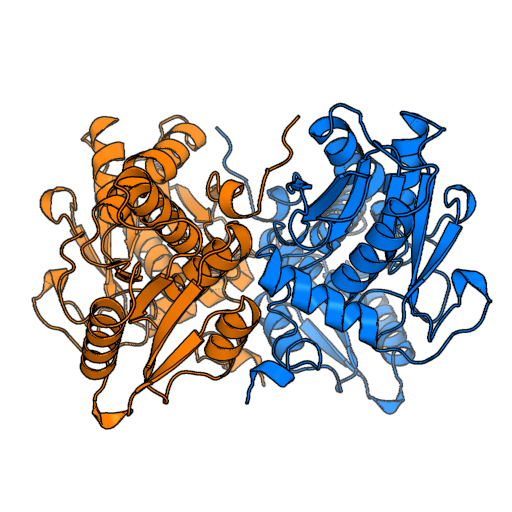ATOM 1920 O O . GLY A 1 264 ? -4.391 7.949 10.656 1 98.06 264 GLY A O 1
ATOM 1921 N N . ILE A 1 265 ? -2.811 7.707 12.273 1 98.44 265 ILE A N 1
ATOM 1922 C CA . ILE A 1 265 ? -3.422 8.625 13.227 1 98.44 265 ILE A CA 1
ATOM 1923 C C . ILE A 1 265 ? -3.367 10.047 12.68 1 98.44 265 ILE A C 1
ATOM 1925 O O . ILE A 1 265 ? -4.328 10.812 12.82 1 98.44 265 ILE A O 1
ATOM 1929 N N . SER A 1 266 ? -2.244 10.422 12.047 1 98.62 266 SER A N 1
ATOM 1930 C CA . SER A 1 266 ? -2.121 11.773 11.516 1 98.62 266 SER A CA 1
ATOM 1931 C C . SER A 1 266 ? -3.107 12.016 10.383 1 98.62 266 SER A C 1
ATOM 1933 O O . SER A 1 266 ? -3.562 13.148 10.18 1 98.62 266 SER A O 1
ATOM 1935 N N . ALA A 1 267 ? -3.441 10.977 9.625 1 98.88 267 ALA A N 1
ATOM 1936 C CA . ALA A 1 267 ? -4.5 11.086 8.625 1 98.88 267 ALA A CA 1
ATOM 1937 C C . ALA A 1 267 ? -5.844 11.398 9.281 1 98.88 267 ALA A C 1
ATOM 1939 O O . ALA A 1 267 ? -6.629 12.188 8.758 1 98.88 267 ALA A O 1
ATOM 1940 N N . GLY A 1 268 ? -6.066 10.703 10.422 1 98.88 268 GLY A N 1
ATOM 1941 C CA . GLY A 1 268 ? -7.262 11.023 11.188 1 98.88 268 GLY A CA 1
ATOM 1942 C C . GLY A 1 268 ? -7.324 12.469 11.625 1 98.88 268 GLY A C 1
ATOM 1943 O O . GLY A 1 268 ? -8.375 13.109 11.531 1 98.88 268 GLY A O 1
ATOM 1944 N N . ALA A 1 269 ? -6.191 12.969 12.062 1 98.94 269 ALA A N 1
ATOM 1945 C CA . ALA A 1 269 ? -6.121 14.367 12.5 1 98.94 269 ALA A CA 1
ATOM 1946 C C . ALA A 1 269 ? -6.414 15.32 11.352 1 98.94 269 ALA A C 1
ATOM 1948 O O . ALA A 1 269 ? -7.23 16.234 11.484 1 98.94 269 ALA A O 1
ATOM 1949 N N . ALA A 1 270 ? -5.789 15.125 10.219 1 98.94 270 ALA A N 1
ATOM 1950 C CA . ALA A 1 270 ? -5.984 15.977 9.055 1 98.94 270 ALA A CA 1
ATOM 1951 C C . ALA A 1 270 ? -7.434 15.938 8.586 1 98.94 270 ALA A C 1
ATOM 1953 O O . ALA A 1 270 ? -8.016 16.969 8.25 1 98.94 270 ALA A O 1
ATOM 1954 N N . THR A 1 271 ? -8.016 14.742 8.562 1 98.94 271 THR A N 1
ATOM 1955 C CA . THR A 1 271 ? -9.391 14.586 8.109 1 98.94 271 THR A CA 1
ATOM 1956 C C . THR A 1 271 ? -10.359 15.266 9.07 1 98.94 271 THR A C 1
ATOM 1958 O O . THR A 1 271 ? -11.289 15.953 8.641 1 98.94 271 THR A O 1
ATOM 1961 N N . TYR A 1 272 ? -10.117 15.055 10.367 1 98.94 272 TYR A N 1
ATOM 1962 C CA . TYR A 1 272 ? -10.945 15.727 11.367 1 98.94 272 TYR A CA 1
ATOM 1963 C C . TYR A 1 272 ? -10.953 17.234 11.141 1 98.94 272 TYR A C 1
ATOM 1965 O O . TYR A 1 272 ? -12.016 17.859 11.109 1 98.94 272 TYR A O 1
ATOM 1973 N N . ALA A 1 273 ? -9.766 17.797 1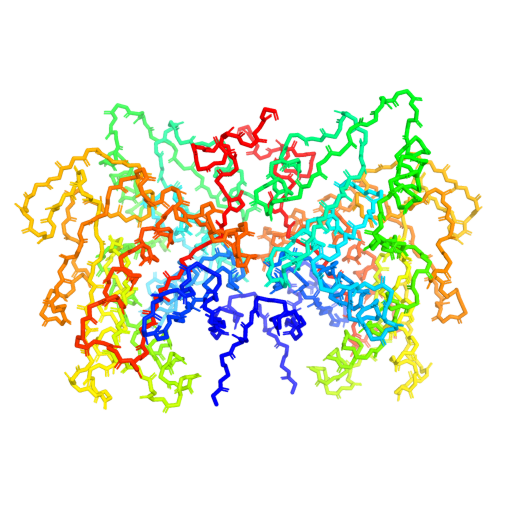1 1 98.94 273 ALA A N 1
ATOM 1974 C CA . ALA A 1 273 ? -9.633 19.234 10.75 1 98.94 273 ALA A CA 1
ATOM 1975 C C . ALA A 1 273 ? -10.312 19.625 9.438 1 98.94 273 ALA A C 1
ATOM 1977 O O . ALA A 1 273 ? -11 20.656 9.375 1 98.94 273 ALA A O 1
ATOM 1978 N N . ALA A 1 274 ? -10.156 18.844 8.383 1 98.94 274 ALA A N 1
ATOM 1979 C CA . ALA A 1 274 ? -10.766 19.109 7.086 1 98.94 274 ALA A CA 1
ATOM 1980 C C . ALA A 1 274 ? -12.281 19.156 7.188 1 98.94 274 ALA A C 1
ATOM 1982 O O . ALA A 1 274 ? -12.938 20 6.566 1 98.94 274 ALA A O 1
ATOM 1983 N N . LEU A 1 275 ? -12.82 18.219 7.957 1 98.88 275 LEU A N 1
ATOM 1984 C CA . LEU A 1 275 ? -14.266 18.172 8.148 1 98.88 275 LEU A CA 1
ATOM 1985 C C . LEU A 1 275 ? -14.758 19.406 8.891 1 98.88 275 LEU A C 1
ATOM 1987 O O . LEU A 1 275 ? -15.82 19.953 8.57 1 98.88 275 LEU A O 1
ATOM 1991 N N . GLN A 1 276 ? -13.977 19.859 9.906 1 98.62 276 GLN A N 1
ATOM 1992 C CA . GLN A 1 276 ? -14.328 21.094 10.609 1 98.62 276 GLN A CA 1
ATOM 1993 C C . GLN A 1 276 ? -14.32 22.297 9.656 1 98.62 276 GLN A C 1
ATOM 1995 O O . GLN A 1 276 ? -15.25 23.094 9.664 1 98.62 276 GLN A O 1
ATOM 2000 N N . VAL A 1 277 ? -13.281 22.391 8.844 1 98.81 277 VAL A N 1
ATOM 2001 C CA . VAL A 1 277 ? -13.172 23.469 7.875 1 98.81 277 VAL A CA 1
ATOM 2002 C C . VAL A 1 277 ? -14.328 23.406 6.883 1 98.81 277 VAL A C 1
ATOM 2004 O O . VAL A 1 277 ? -14.984 24.406 6.602 1 98.81 277 VAL A O 1
ATOM 2007 N N . ALA A 1 278 ? -14.648 22.219 6.367 1 98.69 278 ALA A N 1
ATOM 2008 C CA . ALA A 1 278 ? -15.664 21.984 5.348 1 98.69 278 ALA A CA 1
ATOM 2009 C C . ALA A 1 278 ? -17.062 22.344 5.867 1 98.69 278 ALA A C 1
ATOM 2011 O O . ALA A 1 278 ? -17.984 22.578 5.082 1 98.69 278 ALA A O 1
ATOM 2012 N N . SER A 1 279 ? -17.172 22.359 7.168 1 98.38 279 SER A N 1
ATOM 2013 C CA . SER A 1 279 ? -18.453 22.641 7.789 1 98.38 279 SER A CA 1
ATOM 2014 C C . SER A 1 279 ? -18.688 24.141 7.934 1 98.38 279 SER A C 1
ATOM 2016 O O . SER A 1 279 ? -19.797 24.578 8.258 1 98.38 279 SER A O 1
ATOM 2018 N N . ARG A 1 280 ? -17.625 24.969 7.75 1 98.31 280 ARG A N 1
ATOM 2019 C CA . ARG A 1 280 ? -17.75 26.406 7.844 1 98.31 280 ARG A CA 1
ATOM 2020 C C . ARG A 1 280 ? -18.562 26.969 6.676 1 98.31 280 ARG A C 1
ATOM 2022 O O . ARG A 1 280 ? -18.422 26.5 5.543 1 98.31 280 ARG A O 1
ATOM 2029 N N . PRO A 1 281 ? -19.344 28 6.934 1 97.88 281 PRO A N 1
ATOM 2030 C CA . PRO A 1 281 ? -20.234 28.531 5.902 1 97.88 281 PRO A CA 1
ATOM 2031 C C . PRO A 1 281 ? -19.484 29.031 4.672 1 97.88 281 PRO A C 1
ATOM 2033 O O . PRO A 1 281 ? -19.969 28.906 3.549 1 97.88 281 PRO A O 1
ATOM 2036 N N . GLU A 1 282 ? -18.344 29.531 4.809 1 97.94 282 GLU A N 1
ATOM 2037 C CA . GLU A 1 282 ? -17.594 30.141 3.703 1 97.94 282 GLU A CA 1
ATOM 2038 C C . GLU A 1 282 ? -17.125 29.078 2.715 1 97.94 282 GLU A C 1
ATOM 2040 O O . GLU A 1 282 ? -16.719 29.391 1.596 1 97.94 282 GLU A O 1
ATOM 2045 N N . PHE A 1 283 ? -17.281 27.75 3.072 1 98.5 283 PHE A N 1
ATOM 2046 C CA . PHE A 1 283 ? -16.797 26.703 2.193 1 98.5 283 PHE A CA 1
ATOM 2047 C C . PHE A 1 283 ? -17.953 25.922 1.587 1 98.5 283 PHE A C 1
ATOM 2049 O O . PHE A 1 283 ? -17.75 24.891 0.941 1 98.5 283 PHE A O 1
ATOM 2056 N N . GLU A 1 284 ? -19.172 26.406 1.811 1 98.12 284 GLU A N 1
ATOM 2057 C CA . GLU A 1 284 ? -20.328 25.766 1.188 1 98.12 284 GLU A CA 1
ATOM 2058 C C . GLU A 1 284 ? -20.141 25.656 -0.323 1 98.12 284 GLU A C 1
ATOM 2060 O O . GLU A 1 284 ? -19.828 26.641 -0.991 1 98.12 284 GLU A O 1
ATOM 2065 N N . GLY A 1 285 ? -20.266 24.391 -0.831 1 97.94 285 GLY A N 1
ATOM 2066 C CA . GLY A 1 285 ? -20.172 24.141 -2.26 1 97.94 285 GLY A CA 1
ATOM 2067 C C . GLY A 1 285 ? -18.734 24.125 -2.77 1 97.94 285 GLY A C 1
ATOM 2068 O O . GLY A 1 285 ? -18.5 24.031 -3.977 1 97.94 285 GLY A O 1
ATOM 2069 N N . LYS A 1 286 ? -17.781 24.25 -1.887 1 98.62 286 LYS A N 1
ATOM 2070 C CA . LYS A 1 286 ? -16.359 24.312 -2.26 1 98.62 286 LYS A CA 1
ATOM 2071 C C . LYS A 1 286 ? -15.695 22.953 -2.068 1 98.62 286 LYS A C 1
ATOM 2073 O O . LYS A 1 286 ? -16.328 22 -1.607 1 98.62 286 LYS A O 1
ATOM 2078 N N . ARG A 1 287 ? -14.539 22.875 -2.566 1 98.75 287 ARG A N 1
ATOM 2079 C CA . ARG A 1 287 ? -13.781 21.625 -2.461 1 98.75 287 ARG A CA 1
ATOM 2080 C C . ARG A 1 287 ? -12.594 21.781 -1.514 1 98.75 287 ARG A C 1
ATOM 2082 O O . ARG A 1 287 ? -11.727 22.625 -1.732 1 98.75 287 ARG A O 1
ATOM 2089 N N . ILE A 1 288 ? -12.547 20.953 -0.489 1 98.94 288 ILE A N 1
ATOM 2090 C CA . ILE A 1 288 ? -11.461 20.875 0.476 1 98.94 288 ILE A CA 1
ATOM 2091 C C . ILE A 1 288 ? -10.641 19.609 0.228 1 98.94 288 ILE A C 1
ATOM 2093 O O . ILE A 1 288 ? -11.195 18.5 0.169 1 98.94 288 ILE A O 1
ATOM 2097 N N . VAL A 1 289 ? -9.336 19.734 0.013 1 98.94 289 VAL A N 1
ATOM 2098 C CA . VAL A 1 289 ? -8.445 18.594 -0.164 1 98.94 289 VAL A CA 1
ATOM 2099 C C . VAL A 1 289 ? -7.637 18.359 1.11 1 98.94 289 VAL A C 1
ATOM 2101 O O . VAL A 1 289 ? -7.055 19.312 1.658 1 98.94 289 VAL A O 1
ATOM 2104 N N . THR A 1 290 ? -7.664 17.203 1.656 1 98.94 290 THR A N 1
ATOM 2105 C CA . THR A 1 290 ? -6.801 16.797 2.76 1 98.94 290 THR A CA 1
ATOM 2106 C C . THR A 1 290 ? -5.82 15.719 2.311 1 98.94 290 THR A C 1
ATOM 2108 O O . THR A 1 290 ? -6.008 15.102 1.261 1 98.94 290 THR A O 1
ATOM 2111 N N . LEU A 1 291 ? -4.734 15.562 3.02 1 98.94 291 LEU A N 1
ATOM 2112 C CA . LEU A 1 291 ? -3.721 14.578 2.67 1 98.94 291 LEU A CA 1
ATOM 2113 C C . LEU A 1 291 ? -3.637 13.484 3.732 1 98.94 291 LEU A C 1
ATOM 2115 O O . LEU A 1 291 ? -3.525 13.781 4.922 1 98.94 291 LEU A O 1
ATOM 2119 N N . LEU A 1 292 ? -3.807 12.242 3.365 1 98.94 292 LEU A N 1
ATOM 2120 C CA . LEU A 1 292 ? -3.635 11.07 4.211 1 98.94 292 LEU A CA 1
ATOM 2121 C C . LEU A 1 292 ? -2.236 10.484 4.051 1 98.94 292 LEU A C 1
ATOM 2123 O O . LEU A 1 292 ? -1.93 9.859 3.027 1 98.94 292 LEU A O 1
ATOM 2127 N N . PRO A 1 293 ? -1.397 10.586 5.023 1 98.75 293 PRO A N 1
ATOM 2128 C CA . PRO A 1 293 ? 0.044 10.43 4.805 1 98.75 293 PRO A CA 1
ATOM 2129 C C . PRO A 1 293 ? 0.466 8.977 4.633 1 98.75 293 PRO A C 1
ATOM 2131 O O . PRO A 1 293 ? 1.486 8.695 3.998 1 98.75 293 PRO A O 1
ATOM 2134 N N . ASP A 1 294 ? -0.308 8.016 5.316 1 98.25 294 ASP A N 1
ATOM 2135 C CA . ASP A 1 294 ? 0.261 6.668 5.297 1 98.25 294 ASP A CA 1
ATOM 2136 C C . ASP A 1 294 ? -0.811 5.617 5.566 1 98.25 294 ASP A C 1
ATOM 2138 O O . ASP A 1 294 ? -1.974 5.953 5.805 1 98.25 294 ASP A O 1
ATOM 2142 N N . THR A 1 295 ? -0.363 4.398 5.477 1 97.62 295 THR A N 1
ATOM 2143 C CA . THR A 1 295 ? -1.238 3.252 5.703 1 97.62 295 THR A CA 1
ATOM 2144 C C . THR A 1 295 ? -1.471 3.037 7.195 1 97.62 295 THR A C 1
ATOM 2146 O O . THR A 1 295 ? -0.579 3.285 8.008 1 97.62 295 THR A O 1
ATOM 2149 N N . GLY A 1 296 ? -2.623 2.5 7.504 1 96.44 296 GLY A N 1
ATOM 2150 C CA . GLY A 1 296 ? -2.949 2.146 8.875 1 96.44 296 GLY A CA 1
ATOM 2151 C C . GLY A 1 296 ? -2.361 0.816 9.305 1 96.44 296 GLY A C 1
ATOM 2152 O O . GLY A 1 296 ? -2.326 0.503 10.5 1 96.44 296 GLY A O 1
ATOM 2153 N N . GLU A 1 297 ? -1.873 0.002 8.438 1 93.31 297 GLU A N 1
ATOM 2154 C CA . GLU A 1 297 ? -1.403 -1.345 8.75 1 93.31 297 GLU A CA 1
ATOM 2155 C C . GLU A 1 297 ? -0.219 -1.308 9.711 1 93.31 297 GLU A C 1
ATOM 2157 O O . GLU A 1 297 ? 0.009 -2.26 10.461 1 93.31 297 GLU A O 1
ATOM 2162 N N . ARG A 1 298 ? 0.449 -0.173 9.789 1 91 298 ARG A N 1
ATOM 2163 C CA . ARG A 1 298 ? 1.631 -0.032 10.633 1 91 298 ARG A CA 1
ATOM 2164 C C . ARG A 1 298 ? 1.239 0.239 12.086 1 91 298 ARG A C 1
ATOM 2166 O O . ARG A 1 298 ? 2.094 0.246 12.969 1 91 298 ARG A O 1
ATOM 2173 N N . TYR A 1 299 ? -0.054 0.362 12.258 1 92.25 299 TYR A N 1
ATOM 2174 C CA . TYR A 1 299 ? -0.496 0.817 13.57 1 92.25 299 TYR A CA 1
ATOM 2175 C C . TYR A 1 299 ? -1.395 -0.219 14.234 1 92.25 299 TYR A C 1
ATOM 2177 O O . TYR A 1 299 ? -2.133 0.098 15.172 1 92.25 299 TYR A O 1
ATOM 2185 N N . LEU A 1 300 ? -1.369 -1.432 13.734 1 89.94 300 LEU A N 1
ATOM 2186 C CA . LEU A 1 300 ? -2.293 -2.449 14.219 1 89.94 300 LEU A CA 1
ATOM 2187 C C . LEU A 1 300 ? -2.043 -2.75 15.695 1 89.94 300 LEU A C 1
ATOM 2189 O O . LEU A 1 300 ? -2.969 -3.111 16.422 1 89.94 300 LEU A O 1
ATOM 2193 N N . SER A 1 301 ? -0.8 -2.561 16.172 1 86.88 301 SER A N 1
ATOM 2194 C CA . SER A 1 301 ? -0.448 -2.865 17.562 1 86.88 301 SER A CA 1
ATOM 2195 C C . SER A 1 301 ? -0.527 -1.621 18.438 1 86.88 301 SER A C 1
ATOM 2197 O O . SER A 1 301 ? -0.119 -1.647 19.594 1 86.88 301 SER A O 1
ATOM 2199 N N . THR A 1 302 ? -0.996 -0.548 17.922 1 89.94 302 THR A N 1
ATOM 2200 C CA . THR A 1 302 ? -1.07 0.726 18.625 1 89.94 302 THR A CA 1
ATOM 2201 C C . THR A 1 302 ? -2.482 0.975 19.156 1 89.94 302 THR A C 1
ATOM 2203 O O . THR A 1 302 ? -3.408 0.228 18.828 1 89.94 302 THR A O 1
ATOM 2206 N N . PRO A 1 303 ? -2.654 2.07 19.859 1 91.69 303 PRO A N 1
ATOM 2207 C CA . PRO A 1 303 ? -3.986 2.42 20.359 1 91.69 303 PRO A CA 1
ATOM 2208 C C . PRO A 1 303 ? -4.98 2.705 19.234 1 91.69 303 PRO A C 1
ATOM 2210 O O . PRO A 1 303 ? -6.191 2.672 19.453 1 91.69 303 PRO A O 1
ATOM 2213 N N . LEU A 1 304 ? -4.441 2.947 18.062 1 95.44 304 LEU A N 1
ATOM 2214 C CA . LEU A 1 304 ? -5.324 3.242 16.938 1 95.44 304 LEU A CA 1
ATOM 2215 C C . LEU A 1 304 ? -6.312 2.102 16.719 1 95.44 304 LEU A C 1
ATOM 2217 O O . LEU A 1 304 ? -7.488 2.342 16.422 1 95.44 304 LEU A O 1
ATOM 2221 N N . PHE A 1 305 ? -5.844 0.858 16.875 1 94.88 305 PHE A N 1
ATOM 2222 C CA . PHE A 1 305 ? -6.723 -0.254 16.531 1 94.88 305 PHE A CA 1
ATOM 2223 C C . PHE A 1 305 ? -6.875 -1.204 17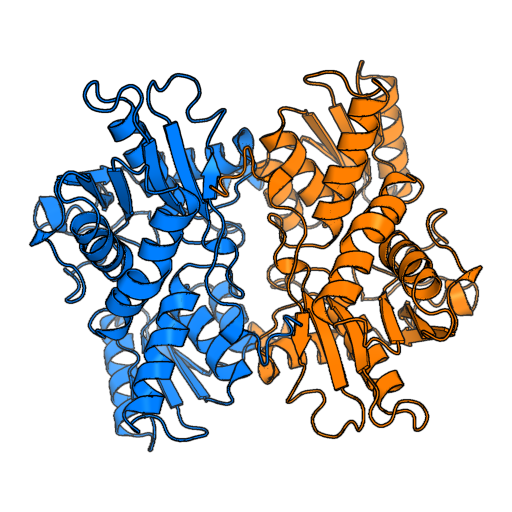.703 1 94.88 305 PHE A C 1
ATOM 2225 O O . PHE A 1 305 ? -7.383 -2.316 17.562 1 94.88 305 PHE A O 1
ATOM 2232 N N . ALA A 1 306 ? -6.488 -0.854 18.891 1 91.75 306 ALA A N 1
ATOM 2233 C CA . ALA A 1 306 ? -6.469 -1.705 20.078 1 91.75 306 ALA A CA 1
ATOM 2234 C C . ALA A 1 306 ? -7.859 -2.256 20.375 1 91.75 306 ALA A C 1
ATOM 2236 O O . ALA A 1 306 ? -8 -3.408 20.797 1 91.75 306 ALA A O 1
ATOM 2237 N N . LYS A 1 307 ? -8.844 -1.529 20.141 1 92.38 307 LYS A N 1
ATOM 2238 C CA . LYS A 1 307 ? -10.195 -1.93 20.516 1 92.38 307 LYS A CA 1
ATOM 2239 C C . LYS A 1 307 ? -10.695 -3.068 19.625 1 92.38 307 LYS A C 1
ATOM 2241 O O . LYS A 1 307 ? -11.672 -3.742 19.953 1 92.38 307 LYS A O 1
ATOM 2246 N N . PHE A 1 308 ? -10.016 -3.27 18.547 1 92.38 308 PHE A N 1
ATOM 2247 C CA . PHE A 1 308 ? -10.461 -4.293 17.625 1 92.38 308 PHE A CA 1
ATOM 2248 C C . PHE A 1 308 ? -9.773 -5.625 17.906 1 92.38 308 PHE A C 1
ATOM 2250 O O . PHE A 1 308 ? -10.094 -6.641 17.281 1 92.38 308 PHE A O 1
ATOM 2257 N N . ALA A 1 309 ? -8.836 -5.684 18.828 1 83.69 309 ALA A N 1
ATOM 2258 C CA . ALA A 1 309 ? -8.125 -6.906 19.203 1 83.69 309 ALA A CA 1
ATOM 2259 C C . ALA A 1 309 ? -9 -7.809 20.062 1 83.69 309 ALA A C 1
ATOM 2261 O O . ALA A 1 309 ? -8.719 -9 20.219 1 83.69 309 ALA A O 1
ATOM 2262 N N . GLU A 1 310 ? -10.086 -7.406 20.703 1 72.06 310 GLU A N 1
ATOM 2263 C CA . GLU A 1 310 ? -10.914 -8.141 21.672 1 72.06 310 GLU A CA 1
ATOM 2264 C C . GLU A 1 310 ? -11.852 -9.109 20.953 1 72.06 310 GLU A C 1
ATOM 2266 O O . GLU A 1 310 ? -12.25 -8.875 19.812 1 72.06 310 GLU A O 1
ATOM 2271 N N . MET B 1 1 ? -10.141 15.344 -14.82 1 58.75 1 MET B N 1
ATOM 2272 C CA . MET B 1 1 ? -10.273 15.312 -13.359 1 58.75 1 MET B CA 1
ATOM 2273 C C . MET B 1 1 ? -10.352 13.875 -12.852 1 58.75 1 MET B C 1
ATOM 2275 O O . MET B 1 1 ? -11.188 13.094 -13.312 1 58.75 1 MET B O 1
ATOM 2279 N N . THR B 1 2 ? -9.195 13.352 -12.172 1 88.38 2 THR B N 1
ATOM 2280 C CA . THR B 1 2 ? -9.359 11.945 -11.812 1 88.38 2 THR B CA 1
ATOM 2281 C C . THR B 1 2 ? -9.469 11.789 -10.297 1 88.38 2 THR B C 1
ATOM 2283 O O . THR B 1 2 ? -8.453 11.75 -9.594 1 88.38 2 THR B O 1
ATOM 2286 N N . ILE B 1 3 ? -10.844 12.242 -9.68 1 98 3 ILE B N 1
ATOM 2287 C CA . ILE B 1 3 ? -11.164 11.922 -8.289 1 98 3 ILE B CA 1
ATOM 2288 C C . ILE B 1 3 ? -12.023 10.664 -8.242 1 98 3 ILE B C 1
ATOM 2290 O O . ILE B 1 3 ? -13.109 10.617 -8.828 1 98 3 ILE B O 1
ATOM 2294 N N . ALA B 1 4 ? -11.539 9.695 -7.57 1 98.75 4 ALA B N 1
ATOM 2295 C CA . ALA B 1 4 ? -12.336 8.477 -7.422 1 98.75 4 ALA B CA 1
ATOM 2296 C C . ALA B 1 4 ? -13.562 8.727 -6.551 1 98.75 4 ALA B C 1
ATOM 2298 O O . ALA B 1 4 ? -13.484 9.445 -5.547 1 98.75 4 ALA B O 1
ATOM 2299 N N . ALA B 1 5 ? -14.703 8.141 -6.891 1 98.31 5 ALA B N 1
ATOM 2300 C CA . ALA B 1 5 ? -15.938 8.328 -6.129 1 98.31 5 ALA B CA 1
ATOM 2301 C C . ALA B 1 5 ? -15.859 7.633 -4.773 1 98.31 5 ALA B C 1
ATOM 2303 O O . ALA B 1 5 ? -16.531 8.039 -3.822 1 98.31 5 ALA B O 1
ATOM 2304 N N . ASN B 1 6 ? -15.164 6.551 -4.684 1 98.5 6 ASN B N 1
ATOM 2305 C CA . ASN B 1 6 ? -14.805 5.832 -3.467 1 98.5 6 ASN B CA 1
ATOM 2306 C C . ASN B 1 6 ? -13.562 4.973 -3.672 1 98.5 6 ASN B C 1
ATOM 2308 O O . ASN B 1 6 ? -13.055 4.855 -4.793 1 98.5 6 ASN B O 1
ATOM 2312 N N . VAL B 1 7 ? -13.086 4.383 -2.631 1 98.81 7 VAL B N 1
ATOM 2313 C CA . VAL B 1 7 ? -11.781 3.725 -2.635 1 98.81 7 VAL B CA 1
ATOM 2314 C C . VAL B 1 7 ? -11.812 2.52 -3.57 1 98.81 7 VAL B C 1
ATOM 2316 O O . VAL B 1 7 ? -10.789 2.148 -4.152 1 98.81 7 VAL B O 1
ATOM 2319 N N . SER B 1 8 ? -12.977 1.837 -3.775 1 98.69 8 SER B N 1
ATOM 2320 C CA . SER B 1 8 ? -13.062 0.644 -4.609 1 98.69 8 SER B CA 1
ATOM 2321 C C . SER B 1 8 ? -12.797 0.972 -6.074 1 98.69 8 SER B C 1
ATOM 2323 O O . SER B 1 8 ? -12.453 0.088 -6.863 1 98.69 8 SER B O 1
ATOM 2325 N N . GLU B 1 9 ? -12.898 2.287 -6.449 1 98.62 9 GLU B N 1
ATOM 2326 C CA . GLU B 1 9 ? -12.633 2.707 -7.824 1 98.62 9 GLU B CA 1
ATOM 2327 C C . GLU B 1 9 ? -11.141 2.809 -8.094 1 98.62 9 GLU B C 1
ATOM 2329 O O . GLU B 1 9 ? -10.719 2.953 -9.25 1 98.62 9 GLU B O 1
ATOM 2334 N N . LEU B 1 10 ? -10.359 2.684 -7.035 1 98.56 10 LEU B N 1
ATOM 2335 C CA . LEU B 1 10 ? -8.914 2.834 -7.168 1 98.56 10 LEU B CA 1
ATOM 2336 C C . LEU B 1 10 ? -8.25 1.487 -7.438 1 98.56 10 LEU B C 1
ATOM 2338 O O . LEU B 1 10 ? -7.027 1.414 -7.602 1 98.56 10 LEU B O 1
ATOM 2342 N N . VAL B 1 11 ? -9.016 0.404 -7.508 1 98.75 11 VAL B N 1
ATOM 2343 C CA . VAL B 1 11 ? -8.484 -0.941 -7.691 1 98.75 11 VAL B CA 1
ATOM 2344 C C . VAL B 1 11 ? -8.023 -1.118 -9.141 1 98.75 11 VAL B C 1
ATOM 2346 O O . VAL B 1 11 ? -8.75 -0.774 -10.07 1 98.75 11 VAL B O 1
ATOM 2349 N N . GLY B 1 12 ? -6.84 -1.632 -9.328 1 98.44 12 GLY B N 1
ATOM 2350 C CA . GLY B 1 12 ? -6.305 -1.917 -10.648 1 98.44 12 GLY B CA 1
ATOM 2351 C C . GLY B 1 12 ? -5.277 -0.9 -11.109 1 98.44 12 GLY B C 1
ATOM 2352 O O . GLY B 1 12 ? -4.754 -0.132 -10.305 1 98.44 12 GLY B O 1
ATOM 2353 N N . LYS B 1 13 ? -4.746 -1.032 -12.344 1 97.88 13 LYS B N 1
ATOM 2354 C CA . LYS B 1 13 ? -3.707 -0.213 -12.961 1 97.88 13 LYS B CA 1
ATOM 2355 C C . LYS B 1 13 ? -2.445 -0.192 -12.102 1 97.88 13 LYS B C 1
ATOM 2357 O O . LYS B 1 13 ? -1.847 0.865 -11.898 1 97.88 13 LYS B O 1
ATOM 2362 N N . THR B 1 14 ? -2.178 -1.35 -11.539 1 98.69 14 THR B N 1
ATOM 2363 C CA . THR B 1 14 ? -0.973 -1.468 -10.727 1 98.69 14 THR B CA 1
ATOM 2364 C C . THR B 1 14 ? 0.276 -1.443 -11.602 1 98.69 14 THR B C 1
ATOM 2366 O O . THR B 1 14 ? 0.216 -1.782 -12.781 1 98.69 14 THR B O 1
ATOM 2369 N N . PRO B 1 15 ? 1.407 -1.072 -11.086 1 98.75 15 PRO B N 1
ATOM 2370 C CA . PRO B 1 15 ? 2.594 -0.836 -11.914 1 98.75 15 PRO B CA 1
ATOM 2371 C C . PRO B 1 15 ? 3.371 -2.117 -12.203 1 98.75 15 PRO B C 1
ATOM 2373 O O . PRO B 1 15 ? 3.156 -3.139 -11.555 1 98.75 15 PRO B O 1
ATOM 2376 N N . LEU B 1 16 ? 4.148 -2.062 -13.25 1 98.88 16 LEU B N 1
ATOM 2377 C CA . LEU B 1 16 ? 5.227 -3.008 -13.531 1 98.88 16 LEU B CA 1
ATOM 2378 C C . LEU B 1 16 ? 6.578 -2.42 -13.141 1 98.88 16 LEU B C 1
ATOM 2380 O O . LEU B 1 16 ? 6.824 -1.229 -13.344 1 98.88 16 LEU B O 1
ATOM 2384 N N . VAL B 1 17 ? 7.43 -3.252 -12.578 1 98.88 17 VAL B N 1
ATOM 2385 C CA . VAL B 1 17 ? 8.773 -2.812 -12.211 1 98.88 17 VAL B CA 1
ATOM 2386 C C . VAL B 1 17 ? 9.797 -3.846 -12.664 1 98.88 17 VAL B C 1
ATOM 2388 O O . VAL B 1 17 ? 9.57 -5.051 -12.539 1 98.88 17 VAL B O 1
ATOM 2391 N N . LYS B 1 18 ? 10.859 -3.381 -13.258 1 98.69 18 LYS B N 1
ATOM 2392 C CA . LYS B 1 18 ? 11.961 -4.258 -13.648 1 98.69 18 LYS B CA 1
ATOM 2393 C C . LYS B 1 18 ? 12.719 -4.758 -12.422 1 98.69 18 LYS B C 1
ATOM 2395 O O . LYS B 1 18 ? 12.977 -3.994 -11.492 1 98.69 18 LYS B O 1
ATOM 2400 N N . LEU B 1 19 ? 12.984 -6.051 -12.359 1 98.75 19 LEU B N 1
ATOM 2401 C CA . LEU B 1 19 ? 13.883 -6.598 -11.344 1 98.75 19 LEU B CA 1
ATOM 2402 C C . LEU B 1 19 ? 15.336 -6.512 -11.805 1 98.75 19 LEU B C 1
ATOM 2404 O O . LEU B 1 19 ? 15.656 -6.926 -12.922 1 98.75 19 LEU B O 1
ATOM 2408 N N . ASN B 1 20 ? 16.203 -5.953 -10.961 1 98.5 20 ASN B N 1
ATOM 2409 C CA . ASN B 1 20 ? 17.578 -5.633 -11.359 1 98.5 20 ASN B CA 1
ATOM 2410 C C . ASN B 1 20 ? 18.594 -6.516 -10.633 1 98.5 20 ASN B C 1
ATOM 2412 O O . ASN B 1 20 ? 19.031 -7.531 -11.18 1 98.5 20 ASN B O 1
ATOM 2416 N N . LYS B 1 21 ? 18.812 -6.312 -9.391 1 98.06 21 LYS B N 1
ATOM 2417 C CA . LYS B 1 21 ? 19.875 -6.965 -8.633 1 98.06 21 LYS B CA 1
ATOM 2418 C C . LYS B 1 21 ? 19.625 -8.469 -8.516 1 98.06 21 LYS B C 1
ATOM 2420 O O . LYS B 1 21 ? 20.547 -9.273 -8.688 1 98.06 21 LYS B O 1
ATOM 2425 N N . ILE B 1 22 ? 18.359 -8.828 -8.242 1 98.31 22 ILE B N 1
ATOM 2426 C CA . ILE B 1 22 ? 18.031 -10.227 -7.996 1 98.31 22 ILE B CA 1
ATOM 2427 C C . ILE B 1 22 ? 18.094 -11.008 -9.312 1 98.31 22 ILE B C 1
ATOM 2429 O O . ILE B 1 22 ? 18.219 -12.234 -9.305 1 98.31 22 ILE B O 1
ATOM 2433 N N . ALA B 1 23 ? 18.016 -10.281 -10.469 1 97.81 23 ALA B N 1
ATOM 2434 C CA . ALA B 1 23 ? 18.016 -10.906 -11.789 1 97.81 23 ALA B CA 1
ATOM 2435 C C . ALA B 1 23 ? 19.297 -10.57 -12.562 1 97.81 23 ALA B C 1
ATOM 2437 O O . ALA B 1 23 ? 19.344 -10.711 -13.789 1 97.81 23 ALA B O 1
ATOM 2438 N N . LYS B 1 24 ? 20.344 -9.977 -11.992 1 95.44 24 LYS B N 1
ATOM 2439 C CA . LYS B 1 24 ? 21.516 -9.398 -12.641 1 95.44 24 LYS B CA 1
ATOM 2440 C C . LYS B 1 24 ? 22.203 -10.422 -13.539 1 95.44 24 LYS B C 1
ATOM 2442 O O . LYS B 1 24 ? 22.734 -10.078 -14.594 1 95.44 24 LYS B O 1
ATOM 2447 N N . ASP B 1 25 ? 22.25 -11.688 -13.234 1 94.5 25 ASP B N 1
ATOM 2448 C CA . ASP B 1 25 ? 23 -12.672 -14.008 1 94.5 25 ASP B CA 1
ATOM 2449 C C . ASP B 1 25 ? 22.062 -13.531 -14.852 1 94.5 25 ASP B C 1
ATOM 2451 O O . ASP B 1 25 ? 22.438 -14.602 -15.328 1 94.5 25 ASP B O 1
ATOM 2455 N N . ILE B 1 26 ? 20.875 -13.047 -15.062 1 96.44 26 ILE B N 1
ATOM 2456 C CA . ILE B 1 26 ? 19.859 -13.758 -15.828 1 96.44 26 ILE B CA 1
ATOM 2457 C C . ILE B 1 26 ? 19.734 -13.133 -17.219 1 96.44 26 ILE B C 1
ATOM 2459 O O . ILE B 1 26 ? 19.625 -11.914 -17.344 1 96.44 26 ILE B O 1
ATOM 2463 N N . PRO B 1 27 ? 19.781 -13.914 -18.266 1 95.38 27 PRO B N 1
ATOM 2464 C CA . PRO B 1 27 ? 19.828 -13.391 -19.641 1 95.38 27 PRO B CA 1
ATOM 2465 C C . PRO B 1 27 ? 18.484 -12.789 -20.078 1 95.38 27 PRO B C 1
ATOM 2467 O O . PRO B 1 27 ? 18.438 -12.039 -21.047 1 95.38 27 PRO B O 1
ATOM 2470 N N . ALA B 1 28 ? 17.391 -13.148 -19.484 1 98.19 28 ALA B N 1
ATOM 2471 C CA . ALA B 1 28 ? 16.062 -12.602 -19.781 1 98.19 28 ALA B CA 1
ATOM 2472 C C . ALA B 1 28 ? 15.75 -11.414 -18.875 1 98.19 28 ALA B C 1
ATOM 2474 O O . ALA B 1 28 ? 16.391 -11.219 -17.844 1 98.19 28 ALA B O 1
ATOM 2475 N N . GLU B 1 29 ? 14.875 -10.539 -19.344 1 98.38 29 GLU B N 1
ATOM 2476 C CA . GLU B 1 29 ? 14.344 -9.469 -18.5 1 98.38 29 GLU B CA 1
ATOM 2477 C C . GLU B 1 29 ? 13.18 -9.961 -17.641 1 98.38 29 GLU B C 1
ATOM 2479 O O . GLU B 1 29 ? 12.234 -10.555 -18.156 1 98.38 29 GLU B O 1
ATOM 2484 N N . VAL B 1 30 ? 13.266 -9.789 -16.375 1 98.81 30 VAL B N 1
ATOM 2485 C CA . VAL B 1 30 ? 12.18 -10.156 -15.484 1 98.81 30 VAL B CA 1
ATOM 2486 C C . VAL B 1 30 ? 11.492 -8.898 -14.961 1 98.81 30 VAL B C 1
ATOM 2488 O O . VAL B 1 30 ? 12.148 -7.992 -14.445 1 98.81 30 VAL B O 1
ATOM 2491 N N . VAL B 1 31 ? 10.211 -8.805 -15.156 1 98.81 31 VAL B N 1
ATOM 2492 C CA . VAL B 1 31 ? 9.375 -7.68 -14.758 1 98.81 31 VAL B CA 1
ATOM 2493 C C . VAL B 1 31 ? 8.289 -8.156 -13.797 1 98.81 31 VAL B C 1
ATOM 2495 O O . VAL B 1 31 ? 7.715 -9.227 -13.984 1 98.81 31 VAL B O 1
ATOM 2498 N N . ALA B 1 32 ? 8.016 -7.363 -12.758 1 98.94 32 ALA B N 1
ATOM 2499 C CA . ALA B 1 32 ? 7.035 -7.75 -11.742 1 98.94 32 ALA B CA 1
ATOM 2500 C C . ALA B 1 32 ? 5.816 -6.832 -11.781 1 98.94 32 ALA B C 1
ATOM 2502 O O . ALA B 1 32 ? 5.953 -5.609 -11.836 1 98.94 32 ALA B O 1
ATOM 2503 N N . LYS B 1 33 ? 4.609 -7.383 -11.891 1 98.94 33 LYS B N 1
ATOM 2504 C CA . LYS B 1 33 ? 3.35 -6.684 -11.648 1 98.94 33 LYS B CA 1
ATOM 2505 C C . LYS B 1 33 ? 3.068 -6.555 -10.156 1 98.94 33 LYS B C 1
ATOM 2507 O O . LYS B 1 33 ? 2.824 -7.555 -9.477 1 98.94 33 LYS B O 1
ATOM 2512 N N . VAL B 1 34 ? 3.072 -5.336 -9.586 1 98.88 34 VAL B N 1
ATOM 2513 C CA . VAL B 1 34 ? 3.086 -5.145 -8.141 1 98.88 34 VAL B CA 1
ATOM 2514 C C . VAL B 1 34 ? 1.673 -4.84 -7.645 1 98.88 34 VAL B C 1
ATOM 2516 O O . VAL B 1 34 ? 1.277 -3.678 -7.547 1 98.88 34 VAL B O 1
ATOM 2519 N N . GLU B 1 35 ? 0.988 -5.824 -7.215 1 98.88 35 GLU B N 1
ATOM 2520 C CA . GLU B 1 35 ? -0.435 -5.73 -6.902 1 98.88 35 GLU B CA 1
ATOM 2521 C C . GLU B 1 35 ? -0.658 -5.133 -5.516 1 98.88 35 GLU B C 1
ATOM 2523 O O . GLU B 1 35 ? -1.78 -4.758 -5.168 1 98.88 35 GLU B O 1
ATOM 2528 N N . ALA B 1 36 ? 0.447 -4.938 -4.734 1 98.62 36 ALA B N 1
ATOM 2529 C CA . ALA B 1 36 ? 0.349 -4.266 -3.441 1 98.62 36 ALA B CA 1
ATOM 2530 C C . ALA B 1 36 ? -0.095 -2.816 -3.607 1 98.62 36 ALA B C 1
ATOM 2532 O O . ALA B 1 36 ? -0.47 -2.16 -2.633 1 98.62 36 ALA B O 1
ATOM 2533 N N . PHE B 1 37 ? -0.097 -2.281 -4.82 1 98.56 37 PHE B N 1
ATOM 2534 C CA . PHE B 1 37 ? -0.504 -0.906 -5.082 1 98.56 37 PHE B CA 1
ATOM 2535 C C . PHE B 1 37 ? -2.023 -0.786 -5.102 1 98.56 37 PHE B C 1
ATOM 2537 O O . PHE B 1 37 ? -2.562 0.316 -5.223 1 98.56 37 PHE B O 1
ATOM 2544 N N . ASN B 1 38 ? -2.738 -1.875 -4.938 1 98.75 38 ASN B N 1
ATOM 2545 C CA . ASN B 1 38 ? -4.176 -1.784 -4.715 1 98.75 38 ASN B CA 1
ATOM 2546 C C . ASN B 1 38 ? -4.492 -1.223 -3.33 1 98.75 38 ASN B C 1
ATOM 2548 O O . ASN B 1 38 ? -3.664 -1.292 -2.422 1 98.75 38 ASN B O 1
ATOM 2552 N N . PRO B 1 39 ? -5.707 -0.673 -3.105 1 98.38 39 PRO B N 1
ATOM 2553 C CA . PRO B 1 39 ? -6.012 0.078 -1.884 1 98.38 39 PRO B CA 1
ATOM 2554 C C . PRO B 1 39 ? -5.895 -0.775 -0.623 1 98.38 39 PRO B C 1
ATOM 2556 O O . PRO B 1 39 ? -5.512 -0.27 0.435 1 98.38 39 PRO B O 1
ATOM 2559 N N . ALA B 1 40 ? -6.258 -2.043 -0.751 1 98 40 ALA B N 1
ATOM 2560 C CA . ALA B 1 40 ? -6.098 -2.924 0.404 1 98 40 ALA B CA 1
ATOM 2561 C C . ALA B 1 40 ? -4.828 -3.762 0.283 1 98 40 ALA B C 1
ATOM 2563 O O . ALA B 1 40 ? -4.684 -4.777 0.964 1 98 40 ALA B O 1
ATOM 2564 N N . SER B 1 41 ? -3.945 -3.449 -0.683 1 98.19 41 SER B N 1
ATOM 2565 C CA . SER B 1 41 ? -2.549 -3.855 -0.802 1 98.19 41 SER B CA 1
ATOM 2566 C C . SER B 1 41 ? -2.432 -5.309 -1.241 1 98.19 41 SER B C 1
ATOM 2568 O O . SER B 1 41 ? -1.574 -6.047 -0.75 1 98.19 41 SER B O 1
ATOM 2570 N N . SER B 1 42 ? -3.369 -5.777 -2.129 1 98.44 42 SER B N 1
ATOM 2571 C CA . SER B 1 42 ? -3.217 -7.121 -2.676 1 98.44 42 SER B CA 1
ATOM 2572 C C . SER B 1 42 ? -3.994 -7.277 -3.979 1 98.44 42 SER B C 1
ATOM 2574 O O . SER B 1 42 ? -4.805 -6.418 -4.332 1 98.44 42 SER B O 1
ATOM 2576 N N . VAL B 1 43 ? -3.752 -8.359 -4.633 1 98.88 43 VAL B N 1
ATOM 2577 C CA . VAL B 1 43 ? -4.418 -8.711 -5.883 1 98.88 43 VAL B CA 1
ATOM 2578 C C . VAL B 1 43 ? -5.887 -9.039 -5.613 1 98.88 43 VAL B C 1
ATOM 2580 O O . VAL B 1 43 ? -6.727 -8.93 -6.508 1 98.88 43 VAL B O 1
ATOM 2583 N N . LYS B 1 44 ? -6.219 -9.367 -4.316 1 98.88 44 LYS B N 1
ATOM 2584 C CA . LYS B 1 44 ? -7.578 -9.789 -3.984 1 98.88 44 LYS B CA 1
ATOM 2585 C C . LYS B 1 44 ? -8.547 -8.617 -4.039 1 98.88 44 LYS B C 1
ATOM 2587 O O . LYS B 1 44 ? -9.766 -8.812 -4.098 1 98.88 44 LYS B O 1
ATOM 2592 N N . ASP B 1 45 ? -8.016 -7.398 -4.016 1 98.94 45 ASP B N 1
ATOM 2593 C CA . ASP B 1 45 ? -8.875 -6.234 -4.215 1 98.94 45 ASP B CA 1
ATOM 2594 C C . ASP B 1 45 ? -9.641 -6.336 -5.535 1 98.94 45 ASP B C 1
ATOM 2596 O O . ASP B 1 45 ? -10.812 -5.965 -5.605 1 98.94 45 ASP B O 1
ATOM 2600 N N . ARG B 1 46 ? -8.945 -6.824 -6.559 1 98.94 46 ARG B N 1
ATOM 2601 C CA . ARG B 1 46 ? -9.57 -6.949 -7.875 1 98.94 46 ARG B CA 1
ATOM 2602 C C . ARG B 1 46 ? -10.781 -7.867 -7.82 1 98.94 46 ARG B C 1
ATOM 2604 O O . ARG B 1 46 ? -11.852 -7.516 -8.32 1 98.94 46 ARG B O 1
ATOM 2611 N N . ILE B 1 47 ? -10.633 -9.008 -7.18 1 98.88 47 ILE B N 1
ATOM 2612 C CA . ILE B 1 47 ? -11.719 -9.977 -7.238 1 98.88 47 ILE B CA 1
ATOM 2613 C C . ILE B 1 47 ? -12.828 -9.562 -6.277 1 98.88 47 ILE B C 1
ATOM 2615 O O . ILE B 1 47 ? -14.016 -9.789 -6.547 1 98.88 47 ILE B O 1
ATOM 2619 N N . ALA B 1 48 ? -12.453 -8.914 -5.129 1 98.88 48 ALA B N 1
ATOM 2620 C CA . ALA B 1 48 ? -13.492 -8.398 -4.238 1 98.88 48 ALA B CA 1
ATOM 2621 C C . ALA B 1 48 ? -14.422 -7.438 -4.977 1 98.88 48 ALA B C 1
ATOM 2623 O O . ALA B 1 48 ? -15.641 -7.59 -4.934 1 98.88 48 ALA B O 1
ATOM 2624 N N . VAL B 1 49 ? -13.859 -6.473 -5.715 1 98.94 49 VAL B N 1
ATOM 2625 C CA . VAL B 1 49 ? -14.656 -5.516 -6.477 1 98.94 49 VAL B CA 1
ATOM 2626 C C . VAL B 1 49 ? -15.469 -6.25 -7.539 1 98.94 49 VAL B C 1
ATOM 2628 O O . VAL B 1 49 ? -16.672 -6.004 -7.691 1 98.94 49 VAL B O 1
ATOM 2631 N N . ALA B 1 50 ? -14.844 -7.156 -8.242 1 98.94 50 ALA B N 1
ATOM 2632 C CA . ALA B 1 50 ? -15.484 -7.859 -9.344 1 98.94 50 ALA B CA 1
ATOM 2633 C C . ALA B 1 50 ? -16.656 -8.695 -8.852 1 98.94 50 ALA B C 1
ATOM 2635 O O . ALA B 1 50 ? -17.719 -8.727 -9.484 1 98.94 50 ALA B O 1
ATOM 2636 N N . ILE B 1 51 ? -16.453 -9.43 -7.781 1 98.81 51 ILE B N 1
ATOM 2637 C CA . ILE B 1 51 ? -17.484 -10.289 -7.219 1 98.81 51 ILE B CA 1
ATOM 2638 C C . ILE B 1 51 ? -18.672 -9.445 -6.77 1 98.81 51 ILE B C 1
ATOM 2640 O O . ILE B 1 51 ? -19.828 -9.781 -7.043 1 98.81 51 ILE B O 1
ATOM 2644 N N . ILE B 1 52 ? -18.406 -8.344 -6.094 1 98.75 52 ILE B N 1
ATOM 2645 C CA . ILE B 1 52 ? -19.484 -7.469 -5.617 1 98.75 52 ILE B CA 1
ATOM 2646 C C . ILE B 1 52 ? -20.188 -6.816 -6.805 1 98.75 52 ILE B C 1
ATOM 2648 O O . ILE B 1 52 ? -21.406 -6.73 -6.836 1 98.75 52 ILE B O 1
ATOM 2652 N N . ASP B 1 53 ? -19.406 -6.363 -7.848 1 98.88 53 ASP B N 1
ATOM 2653 C CA . ASP B 1 53 ? -20.016 -5.832 -9.07 1 98.88 53 ASP B CA 1
ATOM 2654 C C . ASP B 1 53 ? -20.984 -6.836 -9.688 1 98.88 53 ASP B C 1
ATOM 2656 O O . ASP B 1 53 ? -22.094 -6.473 -10.078 1 98.88 53 ASP B O 1
ATOM 2660 N N . ALA B 1 54 ? -20.516 -8.078 -9.805 1 98.75 54 ALA B N 1
ATOM 2661 C CA . ALA B 1 54 ? -21.344 -9.125 -10.414 1 98.75 54 ALA B CA 1
ATOM 2662 C C . ALA B 1 54 ? -22.609 -9.359 -9.609 1 98.75 54 ALA B C 1
ATOM 2664 O O . ALA B 1 54 ? -23.688 -9.523 -10.172 1 98.75 54 ALA B O 1
ATOM 2665 N N . ALA B 1 55 ? -22.438 -9.398 -8.266 1 98.56 55 ALA B N 1
ATOM 2666 C CA . ALA B 1 55 ? -23.578 -9.617 -7.383 1 98.56 55 ALA B CA 1
ATOM 2667 C C . ALA B 1 55 ? -24.562 -8.461 -7.469 1 98.56 55 ALA B C 1
ATOM 2669 O O . ALA B 1 55 ? -25.781 -8.664 -7.414 1 98.56 55 ALA B O 1
ATOM 2670 N N . GLU B 1 56 ? -24.062 -7.211 -7.543 1 98.38 56 GLU B N 1
ATOM 2671 C CA . GLU B 1 56 ? -24.922 -6.047 -7.746 1 98.38 56 GLU B CA 1
ATOM 2672 C C . GLU B 1 56 ? -25.672 -6.141 -9.07 1 98.38 56 GLU B C 1
ATOM 2674 O O . GLU B 1 56 ? -26.891 -5.938 -9.125 1 98.38 56 GLU B O 1
ATOM 2679 N N . ALA B 1 57 ? -24.969 -6.445 -10.109 1 98.31 57 ALA B N 1
ATOM 2680 C CA . ALA B 1 57 ? -25.531 -6.465 -11.461 1 98.31 57 ALA B CA 1
ATOM 2681 C C . ALA B 1 57 ? -26.609 -7.527 -11.594 1 98.31 57 ALA B C 1
ATOM 2683 O O . ALA B 1 57 ? -27.594 -7.328 -12.305 1 98.31 57 ALA B O 1
ATOM 2684 N N . SER B 1 58 ? -26.406 -8.664 -10.945 1 97.38 58 SER B N 1
ATOM 2685 C CA . SER B 1 58 ? -27.359 -9.766 -11.039 1 97.38 58 SER B CA 1
ATOM 2686 C C . SER B 1 58 ? -28.578 -9.516 -10.156 1 97.38 58 SER B C 1
ATOM 2688 O O . SER B 1 58 ? -29.594 -10.195 -10.289 1 97.38 58 SER B O 1
ATOM 2690 N N . GLY B 1 59 ? -28.422 -8.578 -9.148 1 97.19 59 GLY B N 1
ATOM 2691 C CA . GLY B 1 59 ? -29.484 -8.289 -8.211 1 97.19 59 GLY B CA 1
ATOM 2692 C C . GLY B 1 59 ? -29.438 -9.148 -6.965 1 97.19 59 GLY B C 1
ATOM 2693 O O . GLY B 1 59 ? -30.234 -8.945 -6.039 1 97.19 59 GLY B O 1
ATOM 2694 N N . GLU B 1 60 ? -28.516 -10.016 -6.887 1 96.88 60 GLU B N 1
ATOM 2695 C CA . GLU B 1 60 ? -28.422 -10.93 -5.746 1 96.88 60 GLU B CA 1
ATOM 2696 C C . GLU B 1 60 ? -28.016 -10.18 -4.48 1 96.88 60 GLU B C 1
ATOM 2698 O O . GLU B 1 60 ? -28.344 -10.602 -3.371 1 96.88 60 GLU B O 1
ATOM 2703 N N . LEU B 1 61 ? -27.312 -9.055 -4.66 1 98 61 LEU B N 1
ATOM 2704 C CA . LEU B 1 61 ? -26.875 -8.242 -3.531 1 98 61 LEU B CA 1
ATOM 2705 C C . LEU B 1 61 ? -27.609 -6.902 -3.508 1 98 61 LEU B C 1
ATOM 2707 O O . LEU B 1 61 ? -27.281 -5.992 -4.266 1 98 61 LEU B O 1
ATOM 2711 N N . PRO B 1 62 ? -28.641 -6.797 -2.67 1 97.62 62 PRO B N 1
ATOM 2712 C CA . PRO B 1 62 ? -29.344 -5.52 -2.561 1 97.62 62 PRO B CA 1
ATOM 2713 C C . PRO B 1 62 ? -28.531 -4.465 -1.797 1 97.62 62 PRO B C 1
ATOM 2715 O O . PRO B 1 62 ? -27.562 -4.801 -1.119 1 97.62 62 PRO B O 1
ATOM 2718 N N . ALA B 1 63 ? -28.969 -3.238 -1.981 1 96.5 63 ALA B N 1
ATOM 2719 C CA . ALA B 1 63 ? -28.359 -2.17 -1.2 1 96.5 63 ALA B CA 1
ATOM 2720 C C . ALA B 1 63 ? -28.391 -2.494 0.291 1 96.5 63 ALA B C 1
ATOM 2722 O O . ALA B 1 63 ? -29.422 -2.906 0.822 1 96.5 63 ALA B O 1
ATOM 2723 N N . GLY B 1 64 ? -27.188 -2.416 0.88 1 96.88 64 GLY B N 1
ATOM 2724 C CA . GLY B 1 64 ? -27.109 -2.705 2.303 1 96.88 64 GLY B CA 1
ATOM 2725 C C . GLY B 1 64 ? -27.062 -4.191 2.609 1 96.88 64 GLY B C 1
ATOM 2726 O O . GLY B 1 64 ? -27.062 -4.59 3.775 1 96.88 64 GLY B O 1
ATOM 2727 N N . GLY B 1 65 ? -27.016 -5.004 1.58 1 98 65 GLY B N 1
ATOM 2728 C CA . GLY B 1 65 ? -26.969 -6.445 1.759 1 98 65 GLY B CA 1
ATOM 2729 C C . GLY B 1 65 ? -25.688 -6.922 2.416 1 98 65 GLY B C 1
ATOM 2730 O O . GLY B 1 65 ? -24.891 -6.109 2.914 1 98 65 GLY B O 1
ATOM 2731 N N . THR B 1 66 ? -25.531 -8.289 2.494 1 98.62 66 THR B N 1
ATOM 2732 C CA . THR B 1 66 ? -24.422 -8.898 3.219 1 98.62 66 THR B CA 1
ATOM 2733 C C . THR B 1 66 ? -23.578 -9.773 2.289 1 98.62 66 THR B C 1
ATOM 2735 O O . THR B 1 66 ? -24.125 -10.578 1.529 1 98.62 66 THR B O 1
ATOM 2738 N N . ILE B 1 67 ? -22.344 -9.57 2.307 1 98.69 67 ILE B N 1
ATOM 2739 C CA . ILE B 1 67 ? -21.391 -10.445 1.617 1 98.69 67 ILE B CA 1
ATOM 2740 C C . ILE B 1 67 ? -20.719 -11.375 2.625 1 98.69 67 ILE B C 1
ATOM 2742 O O . ILE B 1 67 ? -20.203 -10.922 3.648 1 98.69 67 ILE B O 1
ATOM 2746 N N . VAL B 1 68 ? -20.719 -12.688 2.367 1 98.81 68 VAL B N 1
ATOM 2747 C CA . VAL B 1 68 ? -20.188 -13.695 3.279 1 98.81 68 VAL B CA 1
ATOM 2748 C C . VAL B 1 68 ? -19.078 -14.477 2.594 1 98.81 68 VAL B C 1
ATOM 2750 O O . VAL B 1 68 ? -19.172 -14.789 1.404 1 98.81 68 VAL B O 1
ATOM 2753 N N . GLU B 1 69 ? -18.031 -14.742 3.277 1 98.38 69 GLU B N 1
ATOM 2754 C CA . GLU B 1 69 ? -16.969 -15.578 2.738 1 98.38 69 GLU B CA 1
ATOM 2755 C C . GLU B 1 69 ? -16.219 -16.312 3.852 1 98.38 69 GLU B C 1
ATOM 2757 O O . GLU B 1 69 ? -16.016 -15.758 4.934 1 98.38 69 GLU B O 1
ATOM 2762 N N . SER B 1 70 ? -15.891 -17.562 3.584 1 96.5 70 SER B N 1
ATOM 2763 C CA . SER B 1 70 ? -14.945 -18.297 4.422 1 96.5 70 SER B CA 1
ATOM 2764 C C . SER B 1 70 ? -13.508 -18.031 4.004 1 96.5 70 SER B C 1
ATOM 2766 O O . SER B 1 70 ? -13.062 -18.5 2.949 1 96.5 70 SER B O 1
ATOM 2768 N N . THR B 1 71 ? -12.844 -17.219 4.789 1 92.38 71 THR B N 1
ATOM 2769 C CA . THR B 1 71 ? -11.469 -16.844 4.461 1 92.38 71 THR B CA 1
ATOM 2770 C C . THR B 1 71 ? -10.758 -16.281 5.68 1 92.38 71 THR B C 1
ATOM 2772 O O . THR B 1 71 ? -11.406 -15.859 6.645 1 92.38 71 THR B O 1
ATOM 2775 N N . SER B 1 72 ? -9.461 -16.344 5.621 1 84.31 72 SER B N 1
ATOM 2776 C CA . SER B 1 72 ? -8.688 -15.734 6.699 1 84.31 72 SER B CA 1
ATOM 2777 C C . SER B 1 72 ? -7.609 -14.812 6.156 1 84.31 72 SER B C 1
ATOM 2779 O O . SER B 1 72 ? -6.738 -14.359 6.902 1 84.31 72 SER B O 1
ATOM 2781 N N . GLY B 1 73 ? -7.668 -14.523 4.91 1 91.56 73 GLY B N 1
ATOM 2782 C CA . GLY B 1 73 ? -6.551 -13.805 4.32 1 91.56 73 GLY B CA 1
ATOM 2783 C C . GLY B 1 73 ? -6.973 -12.547 3.576 1 91.56 73 GLY B C 1
ATOM 2784 O O . GLY B 1 73 ? -7.867 -11.828 4.023 1 91.56 73 GLY B O 1
ATOM 2785 N N . ASN B 1 74 ? -6.301 -12.281 2.488 1 96.44 74 ASN B N 1
ATOM 2786 C CA . ASN B 1 74 ? -6.398 -11.039 1.734 1 96.44 74 ASN B CA 1
ATOM 2787 C C . ASN B 1 74 ? -7.789 -10.859 1.125 1 96.44 74 ASN B C 1
ATOM 2789 O O . ASN B 1 74 ? -8.266 -9.734 0.973 1 96.44 74 ASN B O 1
ATOM 2793 N N . THR B 1 75 ? -8.453 -11.977 0.833 1 97.81 75 THR B N 1
ATOM 2794 C CA . THR B 1 75 ? -9.805 -11.852 0.29 1 97.81 75 THR B CA 1
ATOM 2795 C C . THR B 1 75 ? -10.734 -11.211 1.309 1 97.81 75 THR B C 1
ATOM 2797 O O . THR B 1 75 ? -11.539 -10.344 0.961 1 97.81 75 THR B O 1
ATOM 2800 N N . GLY B 1 76 ? -10.656 -11.688 2.562 1 97.62 76 GLY B N 1
ATOM 2801 C CA . GLY B 1 76 ? -11.469 -11.094 3.611 1 97.62 76 GLY B CA 1
ATOM 2802 C C . GLY B 1 76 ? -11.227 -9.609 3.789 1 97.62 76 GLY B C 1
ATOM 2803 O O . GLY B 1 76 ? -12.18 -8.828 3.922 1 97.62 76 GLY B O 1
ATOM 2804 N N . VAL B 1 77 ? -9.992 -9.219 3.768 1 97.75 77 VAL B N 1
ATOM 2805 C CA . VAL B 1 77 ? -9.617 -7.812 3.92 1 97.75 77 VAL B CA 1
ATOM 2806 C C . VAL B 1 77 ? -10.18 -7 2.758 1 97.75 77 VAL B C 1
ATOM 2808 O O . VAL B 1 77 ? -10.758 -5.93 2.965 1 97.75 77 VAL B O 1
ATOM 2811 N N . ALA B 1 78 ? -10.039 -7.523 1.566 1 98.75 78 ALA B N 1
ATOM 2812 C CA . ALA B 1 78 ? -10.5 -6.832 0.366 1 98.75 78 ALA B CA 1
ATOM 2813 C C . ALA B 1 78 ? -12.016 -6.668 0.379 1 98.75 78 ALA B C 1
ATOM 2815 O O . ALA B 1 78 ? -12.531 -5.59 0.085 1 98.75 78 ALA B O 1
ATOM 2816 N N . LEU B 1 79 ? -12.719 -7.727 0.732 1 98.88 79 LEU B N 1
ATOM 2817 C CA . LEU B 1 79 ? -14.18 -7.652 0.811 1 98.88 79 LEU B CA 1
ATOM 2818 C C . LEU B 1 79 ? -14.617 -6.637 1.863 1 98.88 79 LEU B C 1
ATOM 2820 O O . LEU B 1 79 ? -15.547 -5.867 1.638 1 98.88 79 LEU B O 1
ATOM 2824 N N . ALA B 1 80 ? -13.922 -6.668 2.984 1 98.75 80 ALA B N 1
ATOM 2825 C CA . ALA B 1 80 ? -14.234 -5.734 4.062 1 98.75 80 ALA B CA 1
ATOM 2826 C C . ALA B 1 80 ? -14.047 -4.289 3.605 1 98.75 80 ALA B C 1
ATOM 2828 O O . ALA B 1 80 ? -14.875 -3.426 3.9 1 98.75 80 ALA B O 1
ATOM 2829 N N . MET B 1 81 ? -13 -4.023 2.877 1 98.81 81 MET B N 1
ATOM 2830 C CA . MET B 1 81 ? -12.727 -2.686 2.359 1 98.81 81 MET B CA 1
ATOM 2831 C C . MET B 1 81 ? -13.836 -2.234 1.413 1 98.81 81 MET B C 1
ATOM 2833 O O . MET B 1 81 ? -14.367 -1.13 1.552 1 98.81 81 MET B O 1
ATOM 2837 N N . VAL B 1 82 ? -14.203 -3.092 0.475 1 98.81 82 VAL B N 1
ATOM 2838 C CA . VAL B 1 82 ? -15.219 -2.742 -0.512 1 98.81 82 VAL B CA 1
ATOM 2839 C C . VAL B 1 82 ? -16.578 -2.57 0.177 1 98.81 82 VAL B C 1
ATOM 2841 O O . VAL B 1 82 ? -17.328 -1.653 -0.147 1 98.81 82 VAL B O 1
ATOM 2844 N N . GLY B 1 83 ? -16.859 -3.516 1.108 1 98.75 83 GLY B N 1
ATOM 2845 C CA . GLY B 1 83 ? -18.094 -3.373 1.865 1 98.75 83 GLY B CA 1
ATOM 2846 C C . GLY B 1 83 ? -18.188 -2.051 2.604 1 98.75 83 GLY B C 1
ATOM 2847 O O . GLY B 1 83 ? -19.219 -1.377 2.543 1 98.75 83 GLY B O 1
ATOM 2848 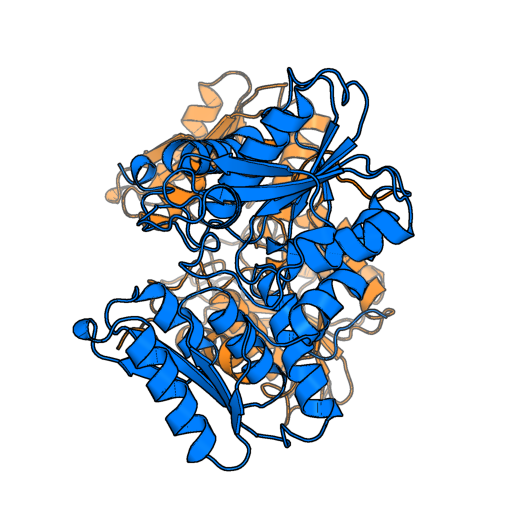N N . ALA B 1 84 ? -17.141 -1.688 3.289 1 98.69 84 ALA B N 1
ATOM 2849 C CA . ALA B 1 84 ? -17.094 -0.414 4.004 1 98.69 84 ALA B CA 1
ATOM 2850 C C . ALA B 1 84 ? -17.328 0.756 3.053 1 98.69 84 ALA B C 1
ATOM 2852 O O . ALA B 1 84 ? -18.172 1.625 3.328 1 98.69 84 ALA B O 1
ATOM 2853 N N . ALA B 1 85 ? -16.719 0.754 1.91 1 98.56 85 ALA B N 1
ATOM 2854 C CA . ALA B 1 85 ? -16.766 1.855 0.952 1 98.56 85 ALA B CA 1
ATOM 2855 C C . ALA B 1 85 ? -18.141 1.965 0.311 1 98.56 85 ALA B C 1
ATOM 2857 O O . ALA B 1 85 ? -18.625 3.07 0.059 1 98.56 85 ALA B O 1
ATOM 2858 N N . ARG B 1 86 ? -18.781 0.803 0.054 1 98.44 86 ARG B N 1
ATOM 2859 C CA . ARG B 1 86 ? -19.969 0.806 -0.775 1 98.44 86 ARG B CA 1
ATOM 2860 C C . ARG B 1 86 ? -21.219 0.591 0.071 1 98.44 86 ARG B C 1
ATOM 2862 O O . ARG B 1 86 ? -22.344 0.588 -0.451 1 98.44 86 ARG B O 1
ATOM 2869 N N . GLY B 1 87 ? -21.047 0.368 1.379 1 97.94 87 GLY B N 1
ATOM 2870 C CA . GLY B 1 87 ? -22.188 0.317 2.279 1 97.94 87 GLY B CA 1
ATOM 2871 C C . GLY B 1 87 ? -22.797 -1.071 2.404 1 97.94 87 GLY B C 1
ATOM 2872 O O . GLY B 1 87 ? -24.016 -1.221 2.492 1 97.94 87 GLY B O 1
ATOM 2873 N N . TYR B 1 88 ? -21.969 -2.145 2.354 1 98.62 88 TYR B N 1
ATOM 2874 C CA . TYR B 1 88 ? -22.422 -3.516 2.539 1 98.62 88 TYR B CA 1
ATOM 2875 C C . TYR B 1 88 ? -21.938 -4.078 3.869 1 98.62 88 TYR B C 1
ATOM 2877 O O . TYR B 1 88 ? -20.906 -3.656 4.387 1 98.62 88 TYR B O 1
ATOM 2885 N N . ASN B 1 89 ? -22.719 -4.98 4.422 1 98.31 89 ASN B N 1
ATOM 2886 C CA . ASN B 1 89 ? -22.219 -5.797 5.52 1 98.31 89 ASN B CA 1
ATOM 2887 C C . ASN B 1 89 ? -21.312 -6.914 5.016 1 98.31 89 ASN B C 1
ATOM 2889 O O . ASN B 1 89 ? -21.562 -7.5 3.961 1 98.31 89 ASN B O 1
ATOM 2893 N N . VAL B 1 90 ? -20.25 -7.133 5.699 1 98.69 90 VAL B N 1
ATOM 2894 C CA . VAL B 1 90 ? -19.344 -8.227 5.352 1 98.69 90 VAL B CA 1
ATOM 2895 C C . VAL B 1 90 ? -19.172 -9.156 6.551 1 98.69 90 VAL B C 1
ATOM 2897 O O . VAL B 1 90 ? -18.875 -8.695 7.66 1 98.69 90 VAL B O 1
ATOM 2900 N N . VAL B 1 91 ? -19.391 -10.398 6.344 1 98.75 91 VAL B N 1
ATOM 2901 C CA . VAL B 1 91 ? -19.188 -11.43 7.352 1 98.75 91 VAL B CA 1
ATOM 2902 C C . VAL B 1 91 ? -18.094 -12.391 6.883 1 98.75 91 VAL B C 1
ATOM 2904 O O . VAL B 1 91 ? -18.203 -12.992 5.809 1 98.75 91 VAL B O 1
ATOM 2907 N N . VAL B 1 92 ? -17.141 -12.516 7.656 1 98.19 92 VAL B N 1
ATOM 2908 C CA . VAL B 1 92 ? -16.047 -13.438 7.359 1 98.19 92 VAL B CA 1
ATOM 2909 C C . VAL B 1 92 ? -16.016 -14.547 8.406 1 98.19 92 VAL B C 1
ATOM 2911 O O . VAL B 1 92 ? -15.984 -14.281 9.609 1 98.19 92 VAL B O 1
ATOM 2914 N N . THR B 1 93 ? -16.062 -15.766 7.949 1 97.75 93 THR B N 1
ATOM 2915 C CA . THR B 1 93 ? -15.906 -16.906 8.836 1 97.75 93 THR B CA 1
ATOM 2916 C C . THR B 1 93 ? -14.477 -17.438 8.789 1 97.75 93 THR B C 1
ATOM 2918 O O . THR B 1 93 ? -13.883 -17.547 7.719 1 97.75 93 THR B O 1
ATOM 2921 N N . MET B 1 94 ? -13.906 -17.656 9.867 1 95.31 94 MET B N 1
ATOM 2922 C CA . MET B 1 94 ? -12.539 -18.156 9.969 1 95.31 94 MET B CA 1
ATOM 2923 C C . MET B 1 94 ? -12.344 -18.953 11.266 1 95.31 94 MET B C 1
ATOM 2925 O O . MET B 1 94 ? -13.109 -18.781 12.219 1 95.31 94 MET B O 1
ATOM 2929 N N . PRO B 1 95 ? -11.359 -19.844 11.281 1 92.81 95 PRO B N 1
ATOM 2930 C CA . PRO B 1 95 ? -11.062 -20.531 12.547 1 92.81 95 PRO B CA 1
ATOM 2931 C C . PRO B 1 95 ? -10.602 -19.578 13.641 1 92.81 95 PRO B C 1
ATOM 2933 O O . PRO B 1 95 ? -9.898 -18.609 13.367 1 92.81 95 PRO B O 1
ATOM 2936 N N . GLU B 1 96 ? -10.852 -19.875 14.852 1 91.44 96 GLU B N 1
ATOM 2937 C CA . GLU B 1 96 ? -10.477 -19.047 15.992 1 91.44 96 GLU B CA 1
ATOM 2938 C C . GLU B 1 96 ? -8.961 -19 16.172 1 91.44 96 GLU B C 1
ATOM 2940 O O . GLU B 1 96 ? -8.445 -18.156 16.891 1 91.44 96 GLU B O 1
ATOM 2945 N N . SER B 1 97 ? -8.297 -19.891 15.484 1 85.81 97 SER B N 1
ATOM 2946 C CA . SER B 1 97 ? -6.848 -20 15.617 1 85.81 97 SER B CA 1
ATOM 2947 C C . SER B 1 97 ? -6.133 -18.969 14.758 1 85.81 97 SER B C 1
ATOM 2949 O O . SER B 1 97 ? -4.922 -18.766 14.883 1 85.81 97 SER B O 1
ATOM 2951 N N . MET B 1 98 ? -6.824 -18.25 13.922 1 83.69 98 MET B N 1
ATOM 2952 C CA . MET B 1 98 ? -6.18 -17.281 13.031 1 83.69 98 MET B CA 1
ATOM 2953 C C . MET B 1 98 ? -5.613 -16.109 13.828 1 83.69 98 MET B C 1
ATOM 2955 O O . MET B 1 98 ? -6.078 -15.82 14.93 1 83.69 98 MET B O 1
ATOM 2959 N N . SER B 1 99 ? -4.656 -15.469 13.211 1 79.62 99 SER B N 1
ATOM 2960 C CA . SER B 1 99 ? -3.885 -14.445 13.898 1 79.62 99 SER B CA 1
ATOM 2961 C C . SER B 1 99 ? -4.762 -13.25 14.273 1 79.62 99 SER B C 1
ATOM 2963 O O . SER B 1 99 ? -5.738 -12.953 13.586 1 79.62 99 SER B O 1
ATOM 2965 N N . LYS B 1 100 ? -4.371 -12.562 15.32 1 83.88 100 LYS B N 1
ATOM 2966 C CA . LYS B 1 100 ? -5.062 -11.367 15.805 1 83.88 100 LYS B CA 1
ATOM 2967 C C . LYS B 1 100 ? -4.957 -10.227 14.805 1 83.88 100 LYS B C 1
ATOM 2969 O O . LYS B 1 100 ? -5.91 -9.469 14.625 1 83.88 100 LYS B O 1
ATOM 2974 N N . GLU B 1 101 ? -3.82 -10.117 14.117 1 83.56 101 GLU B N 1
ATOM 2975 C CA . GLU B 1 101 ? -3.584 -9.031 13.18 1 83.56 101 GLU B CA 1
ATOM 2976 C C . GLU B 1 101 ? -4.598 -9.062 12.039 1 83.56 101 GLU B C 1
ATOM 2978 O O . GLU B 1 101 ? -5.145 -8.023 11.656 1 83.56 101 GLU B O 1
ATOM 2983 N N . ARG B 1 102 ? -4.871 -10.219 11.617 1 84.06 102 ARG B N 1
ATOM 2984 C CA . ARG B 1 102 ? -5.824 -10.352 10.523 1 84.06 102 ARG B CA 1
ATOM 2985 C C . ARG B 1 102 ? -7.234 -9.992 10.977 1 84.06 102 ARG B C 1
ATOM 2987 O O . ARG B 1 102 ? -7.988 -9.359 10.234 1 84.06 102 ARG B O 1
ATOM 2994 N N . ARG B 1 103 ? -7.574 -10.383 12.125 1 92 103 ARG B N 1
ATOM 2995 C CA . ARG B 1 103 ? -8.891 -10.078 12.672 1 92 103 ARG B CA 1
ATOM 2996 C C . ARG B 1 103 ? -9.07 -8.578 12.875 1 92 103 ARG B C 1
ATOM 2998 O O . ARG B 1 103 ? -10.109 -8.016 12.523 1 92 103 ARG B O 1
ATOM 3005 N N . ILE B 1 104 ? -7.992 -7.945 13.398 1 93.94 104 ILE B N 1
ATOM 3006 C CA . ILE B 1 104 ? -8.031 -6.512 13.664 1 93.94 104 ILE B CA 1
ATOM 3007 C C . ILE B 1 104 ? -8.273 -5.754 12.359 1 93.94 104 ILE B C 1
ATOM 3009 O O . ILE B 1 104 ? -9.117 -4.859 12.305 1 93.94 104 ILE B O 1
ATOM 3013 N N . LEU B 1 105 ? -7.605 -6.16 11.352 1 93.81 105 LEU B N 1
ATOM 3014 C CA . LEU B 1 105 ? -7.699 -5.492 10.055 1 93.81 105 LEU B CA 1
ATOM 3015 C C . LEU B 1 105 ? -9.117 -5.566 9.508 1 93.81 105 LEU B C 1
ATOM 3017 O O . LEU B 1 105 ? -9.68 -4.551 9.078 1 93.81 105 LEU B O 1
ATOM 3021 N N . MET B 1 106 ? -9.711 -6.699 9.531 1 96.5 106 MET B N 1
ATOM 3022 C CA . MET B 1 106 ? -11.055 -6.883 8.992 1 96.5 106 MET B CA 1
ATOM 3023 C C . MET B 1 106 ? -12.094 -6.188 9.867 1 96.5 106 MET B C 1
ATOM 3025 O O . MET B 1 106 ? -13.016 -5.551 9.352 1 96.5 106 MET B O 1
ATOM 3029 N N . ARG B 1 107 ? -11.891 -6.234 11.172 1 97.19 107 ARG B N 1
ATOM 3030 C CA . ARG B 1 107 ? -12.797 -5.539 12.078 1 97.19 107 ARG B CA 1
ATOM 3031 C C . ARG B 1 107 ? -12.703 -4.027 11.906 1 97.19 107 ARG B C 1
ATOM 3033 O O . ARG B 1 107 ? -13.695 -3.316 12.031 1 97.19 107 ARG B O 1
ATOM 3040 N N . ALA B 1 108 ? -11.508 -3.59 11.672 1 97.62 108 ALA B N 1
ATOM 3041 C CA . ALA B 1 108 ? -11.297 -2.158 11.469 1 97.62 108 ALA B CA 1
ATOM 3042 C C . ALA B 1 108 ? -12.133 -1.637 10.305 1 97.62 108 ALA B C 1
ATOM 3044 O O . ALA B 1 108 ? -12.648 -0.516 10.352 1 97.62 108 ALA B O 1
ATOM 3045 N N . PHE B 1 109 ? -12.32 -2.471 9.312 1 98.19 109 PHE B N 1
ATOM 3046 C CA . PHE B 1 109 ? -13.125 -2.104 8.148 1 98.19 109 PHE B CA 1
ATOM 3047 C C . PHE B 1 109 ? -14.609 -2.268 8.445 1 98.19 109 PHE B C 1
ATOM 3049 O O . PHE B 1 109 ? -15.461 -1.919 7.625 1 98.19 109 PHE B O 1
ATOM 3056 N N . GLY B 1 110 ? -14.906 -2.904 9.586 1 97.94 110 GLY B N 1
ATOM 3057 C CA . GLY B 1 110 ? -16.297 -3.047 9.984 1 97.94 110 GLY B CA 1
ATOM 3058 C C . GLY B 1 110 ? -16.859 -4.426 9.703 1 97.94 110 GLY B C 1
ATOM 3059 O O . GLY B 1 110 ? -18.062 -4.652 9.844 1 97.94 110 GLY B O 1
ATOM 3060 N N . ALA B 1 111 ? -16 -5.352 9.344 1 98.25 111 ALA B N 1
ATOM 3061 C CA . ALA B 1 111 ? -16.469 -6.699 9.047 1 98.25 111 ALA B CA 1
ATOM 3062 C C . ALA B 1 111 ? -16.859 -7.438 10.32 1 98.25 111 ALA B C 1
ATOM 3064 O O . ALA B 1 111 ? -16.25 -7.242 11.375 1 98.25 111 ALA B O 1
ATOM 3065 N N . GLU B 1 112 ? -17.859 -8.211 10.227 1 97.94 112 GLU B N 1
ATOM 3066 C CA . GLU B 1 112 ? -18.234 -9.172 11.266 1 97.94 112 GLU B CA 1
ATOM 3067 C C . GLU B 1 112 ? -17.453 -10.469 11.125 1 97.94 112 GLU B C 1
ATOM 3069 O O . GLU B 1 112 ? -17.438 -11.078 10.055 1 97.94 112 GLU B O 1
ATOM 3074 N N . LEU B 1 113 ? -16.766 -10.875 12.172 1 97.12 113 LEU B N 1
ATOM 3075 C CA . LEU B 1 113 ? -16.016 -12.125 12.156 1 97.12 113 LEU B CA 1
ATOM 3076 C C . LEU B 1 113 ? -16.766 -13.219 12.914 1 97.12 113 LEU B C 1
ATOM 3078 O O . LEU B 1 113 ? -17.141 -13.023 14.07 1 97.12 113 LEU B O 1
ATOM 3082 N N . VAL B 1 114 ? -16.969 -14.258 12.281 1 97.12 114 VAL B N 1
ATOM 3083 C CA . VAL B 1 114 ? -17.516 -15.461 12.898 1 97.12 114 VAL B CA 1
ATOM 3084 C C . VAL B 1 114 ? -16.422 -16.516 13.031 1 97.12 114 VAL B C 1
ATOM 3086 O O . VAL B 1 114 ? -15.984 -17.094 12.039 1 97.12 114 VAL B O 1
ATOM 3089 N N . LEU B 1 115 ? -16.062 -16.734 14.258 1 95.06 115 LEU B N 1
ATOM 3090 C CA . LEU B 1 115 ? -14.984 -17.672 14.555 1 95.06 115 LEU B CA 1
ATOM 3091 C C . LEU B 1 115 ? -15.531 -19.078 14.797 1 95.06 115 LEU B C 1
ATOM 3093 O O . LEU B 1 115 ? -16.516 -19.25 15.523 1 95.06 115 LEU B O 1
ATOM 3097 N N . THR B 1 116 ? -14.961 -20.016 14.109 1 95.75 116 THR B N 1
ATOM 3098 C CA . THR B 1 116 ? -15.352 -21.406 14.289 1 95.75 116 THR B CA 1
ATOM 3099 C C . THR B 1 116 ? -14.289 -22.172 15.078 1 95.75 116 THR B C 1
ATOM 3101 O O . THR B 1 116 ? -13.125 -21.766 15.109 1 95.75 116 THR B O 1
ATOM 3104 N N . PRO B 1 117 ? -14.664 -23.266 15.719 1 93.75 117 PRO B N 1
ATOM 3105 C CA . PRO B 1 117 ? -13.68 -24.062 16.453 1 93.75 117 PRO B CA 1
ATOM 3106 C C . PRO B 1 117 ? -12.523 -24.531 15.578 1 93.75 117 PRO B C 1
ATOM 3108 O O . PRO B 1 117 ? -12.742 -24.938 14.438 1 93.75 117 PRO B O 1
ATOM 3111 N N . ALA B 1 118 ? -11.336 -24.469 16.188 1 89.62 118 ALA B N 1
ATOM 3112 C CA . ALA B 1 118 ? -10.141 -24.891 15.461 1 89.62 118 ALA B CA 1
ATOM 3113 C C . ALA B 1 118 ? -10.258 -26.344 15.008 1 89.62 118 ALA B C 1
ATOM 3115 O O . ALA B 1 118 ? -9.758 -26.719 13.945 1 89.62 118 ALA B O 1
ATOM 3116 N N . SER B 1 119 ? -10.906 -27.125 15.734 1 90.94 119 SER B N 1
ATOM 3117 C CA . SER B 1 119 ? -11.031 -28.562 15.492 1 90.94 119 SER B CA 1
ATOM 3118 C C . SER B 1 119 ? -11.828 -28.844 14.219 1 90.94 119 SER B C 1
ATOM 3120 O O . SER B 1 119 ? -11.703 -29.906 13.625 1 90.94 119 SER B O 1
ATOM 3122 N N . GLU B 1 120 ? -12.617 -27.922 13.828 1 89.81 120 GLU B N 1
ATOM 3123 C CA . GLU B 1 120 ? -13.453 -28.094 12.641 1 89.81 120 GLU B CA 1
ATOM 3124 C C . GLU B 1 120 ? -12.727 -27.656 11.375 1 89.81 120 GLU B C 1
ATOM 3126 O O . GLU B 1 120 ? -13.188 -27.922 10.266 1 89.81 120 GLU B O 1
ATOM 3131 N N . GLY B 1 121 ? -11.664 -27 11.539 1 82.25 121 GLY B N 1
ATOM 3132 C CA . GLY B 1 121 ? -10.852 -26.578 10.422 1 82.25 121 GLY B CA 1
ATOM 3133 C C . GLY B 1 121 ? -11.602 -25.688 9.445 1 82.25 121 GLY B C 1
ATOM 3134 O O . GLY B 1 121 ? -12.547 -24.984 9.828 1 82.25 121 GLY B O 1
ATOM 3135 N N . MET B 1 122 ? -11.156 -25.734 8.188 1 84.5 122 MET B N 1
ATOM 3136 C CA . MET B 1 122 ? -11.719 -24.859 7.156 1 84.5 122 MET B CA 1
ATOM 3137 C C . MET B 1 122 ? -13.133 -25.297 6.789 1 84.5 122 MET B C 1
ATOM 3139 O O . MET B 1 122 ? -13.969 -24.469 6.43 1 84.5 122 MET B O 1
ATOM 3143 N N . GLN B 1 123 ? -13.391 -26.562 6.895 1 88.12 123 GLN B N 1
ATOM 3144 C CA . GLN B 1 123 ? -14.734 -27.047 6.598 1 88.12 123 GLN B CA 1
ATOM 3145 C C . GLN B 1 123 ? -15.758 -26.422 7.539 1 88.12 123 GLN B C 1
ATOM 3147 O O . GLN B 1 123 ? -16.859 -26.078 7.117 1 88.12 123 GLN B O 1
ATOM 3152 N N . GLY B 1 124 ? -15.375 -26.297 8.766 1 92.19 124 GLY B N 1
ATOM 3153 C CA . GLY B 1 124 ? -16.25 -25.625 9.719 1 92.19 124 GLY B CA 1
ATOM 3154 C C . GLY B 1 124 ? -16.594 -24.203 9.312 1 92.19 124 GLY B C 1
ATOM 3155 O O . GLY B 1 124 ? -17.719 -23.766 9.477 1 92.19 124 GLY B O 1
ATOM 3156 N N . THR B 1 125 ? -15.609 -23.531 8.789 1 95.06 125 THR B N 1
ATOM 3157 C CA . THR B 1 125 ? -15.805 -22.141 8.391 1 95.06 125 THR B CA 1
ATOM 3158 C C . THR B 1 125 ? -16.688 -22.047 7.152 1 95.06 125 THR B C 1
ATOM 3160 O O . THR B 1 125 ? -17.516 -21.141 7.035 1 95.06 125 THR B O 1
ATOM 3163 N N . VAL B 1 126 ? -16.578 -23.016 6.266 1 94.81 126 VAL B N 1
ATOM 3164 C CA . VAL B 1 126 ? -17.391 -23.062 5.059 1 94.81 126 VAL B CA 1
ATOM 3165 C C . VAL B 1 126 ? -18.844 -23.312 5.438 1 94.81 126 VAL B C 1
ATOM 3167 O O . VAL B 1 126 ? -19.766 -22.656 4.91 1 94.81 126 VAL B O 1
ATOM 3170 N N . ASP B 1 127 ? -19.047 -24.219 6.34 1 96.56 127 ASP B N 1
ATOM 3171 C CA . ASP B 1 127 ? -20.391 -24.531 6.801 1 96.56 127 ASP B CA 1
ATOM 3172 C C . ASP B 1 127 ? -21.047 -23.328 7.48 1 96.56 127 ASP B C 1
ATOM 3174 O O . ASP B 1 127 ? -22.219 -23.062 7.266 1 96.56 127 ASP B O 1
ATOM 3178 N N . ALA B 1 128 ? -20.266 -22.672 8.25 1 97.56 128 ALA B N 1
ATOM 3179 C CA . ALA B 1 128 ? -20.766 -21.484 8.922 1 97.56 128 ALA B CA 1
ATOM 3180 C C . ALA B 1 128 ? -21.172 -20.406 7.918 1 97.56 128 ALA B C 1
ATOM 3182 O O . ALA B 1 128 ? -22.219 -19.766 8.07 1 97.56 128 ALA B O 1
ATOM 3183 N N . ALA B 1 129 ? -20.375 -20.188 6.941 1 98 129 ALA B N 1
ATOM 3184 C CA . ALA B 1 129 ? -20.672 -19.188 5.906 1 98 129 ALA B CA 1
ATOM 3185 C C . ALA B 1 129 ? -21.969 -19.531 5.184 1 98 129 ALA B C 1
ATOM 3187 O O . ALA B 1 129 ? -22.828 -18.656 4.977 1 98 129 ALA B O 1
ATOM 3188 N N . LYS B 1 130 ? -22.156 -20.781 4.855 1 97.25 130 LYS B N 1
ATOM 3189 C CA . LYS B 1 130 ? -23.359 -21.234 4.168 1 97.25 130 LYS B CA 1
ATOM 3190 C C . LYS B 1 130 ? -24.609 -21 5.031 1 97.25 130 LYS B C 1
ATOM 3192 O O . LYS B 1 130 ? -25.641 -20.578 4.535 1 97.25 130 LYS B O 1
ATOM 3197 N N . LYS B 1 131 ? -24.438 -21.312 6.242 1 97.88 131 LYS B N 1
ATOM 3198 C CA . LYS B 1 131 ? -25.531 -21.125 7.176 1 97.88 131 LYS B CA 1
ATOM 3199 C C . LYS B 1 131 ? -25.953 -19.656 7.254 1 97.88 131 LYS B C 1
ATOM 3201 O O . LYS B 1 131 ? -27.141 -19.344 7.27 1 97.88 131 LYS B O 1
ATOM 3206 N N . ILE B 1 132 ? -25 -18.797 7.316 1 98 132 ILE B N 1
ATOM 3207 C CA . ILE B 1 132 ? -25.266 -17.359 7.414 1 98 132 ILE B CA 1
ATOM 3208 C C . ILE B 1 132 ? -26 -16.891 6.16 1 98 132 ILE B C 1
ATOM 3210 O O . ILE B 1 132 ? -26.969 -16.125 6.25 1 98 132 ILE B O 1
ATOM 3214 N N . VAL B 1 133 ? -25.531 -17.328 5.027 1 97.81 133 VAL B N 1
ATOM 3215 C CA . VAL B 1 133 ? -26.156 -16.938 3.771 1 97.81 133 VAL B CA 1
ATOM 3216 C C . VAL B 1 133 ? -27.609 -17.406 3.75 1 97.81 133 VAL B C 1
ATOM 3218 O O . VAL B 1 133 ? -28.5 -16.688 3.281 1 97.81 133 VAL B O 1
ATOM 3221 N N . GLU B 1 134 ? -27.859 -18.578 4.219 1 96.88 134 GLU B N 1
ATOM 3222 C CA . GLU B 1 134 ? -29.203 -19.156 4.242 1 96.88 134 GLU B CA 1
ATOM 3223 C C . GLU B 1 134 ? -30.125 -18.375 5.195 1 96.88 134 GLU B C 1
ATOM 3225 O O . GLU B 1 134 ? -31.312 -18.219 4.93 1 96.88 134 GLU B O 1
ATOM 3230 N N . GLU B 1 135 ? -29.547 -17.844 6.203 1 97 135 GLU B N 1
ATOM 3231 C CA . GLU B 1 135 ? -30.344 -17.281 7.277 1 97 135 GLU B CA 1
ATOM 3232 C C . GLU B 1 135 ? -30.531 -15.781 7.094 1 97 135 GLU B C 1
ATOM 3234 O O . GLU B 1 135 ? -31.531 -15.211 7.535 1 97 135 GLU B O 1
ATOM 3239 N N . ARG B 1 136 ? -29.562 -15.148 6.484 1 95.88 136 ARG B N 1
ATOM 3240 C CA . ARG B 1 136 ? -29.625 -13.695 6.367 1 95.88 136 ARG B CA 1
ATOM 3241 C C . ARG B 1 136 ? -30.156 -13.273 5 1 95.88 136 ARG B C 1
ATOM 3243 O O . ARG B 1 136 ? -29.547 -13.578 3.971 1 95.88 136 ARG B O 1
ATOM 3250 N N . ARG B 1 137 ? -31.359 -12.625 5.066 1 91.56 137 ARG B N 1
ATOM 3251 C CA . ARG B 1 137 ? -31.938 -12.125 3.82 1 91.56 137 ARG B CA 1
ATOM 3252 C C . ARG B 1 137 ? -31.016 -11.117 3.15 1 91.56 137 ARG B C 1
ATOM 3254 O O . ARG B 1 137 ? -30.516 -10.195 3.801 1 91.56 137 ARG B O 1
ATOM 3261 N N . GLY B 1 138 ? -30.781 -11.344 1.902 1 94.38 138 GLY B N 1
ATOM 3262 C CA . GLY B 1 138 ? -29.969 -10.414 1.144 1 94.38 138 GLY B CA 1
ATOM 3263 C C . GLY B 1 138 ? -28.469 -10.695 1.262 1 94.38 138 GLY B C 1
ATOM 3264 O O . GLY B 1 138 ? -27.656 -9.836 0.961 1 94.38 138 GLY B O 1
ATOM 3265 N N . ALA B 1 139 ? -28.156 -11.953 1.744 1 97.94 139 ALA B N 1
ATOM 3266 C CA . ALA B 1 139 ? -26.766 -12.344 1.873 1 97.94 139 ALA B CA 1
ATOM 3267 C C . ALA B 1 139 ? -26.312 -13.172 0.672 1 97.94 139 ALA B C 1
ATOM 3269 O O . ALA B 1 139 ? -27.078 -13.969 0.139 1 97.94 139 ALA B O 1
ATOM 3270 N N . VAL B 1 140 ? -25.125 -12.914 0.246 1 98.31 140 VAL B N 1
ATOM 3271 C CA . VAL B 1 140 ? -24.547 -13.688 -0.852 1 98.31 140 VAL B CA 1
ATOM 3272 C C . VAL B 1 140 ? -23.172 -14.219 -0.447 1 98.31 140 VAL B C 1
ATOM 3274 O O . VAL B 1 140 ? -22.453 -13.586 0.342 1 98.31 140 VAL B O 1
ATOM 3277 N N . LEU B 1 141 ? -22.891 -15.406 -0.959 1 98.5 141 LEU B N 1
ATOM 3278 C CA . LEU B 1 141 ? -21.562 -15.961 -0.789 1 98.5 141 LEU B CA 1
ATOM 3279 C C . LEU B 1 141 ? -20.609 -15.453 -1.875 1 98.5 141 LEU B C 1
ATOM 3281 O O . LEU B 1 141 ? -20.953 -15.477 -3.061 1 98.5 141 LEU B O 1
ATOM 3285 N N . ALA B 1 142 ? -19.438 -14.969 -1.475 1 98.38 142 ALA B N 1
ATOM 3286 C CA . ALA B 1 142 ? -18.484 -14.461 -2.447 1 98.38 142 ALA B CA 1
ATOM 3287 C C . ALA B 1 142 ? -17.953 -15.578 -3.334 1 98.38 142 ALA B C 1
ATOM 3289 O O . ALA B 1 142 ? -17.859 -15.43 -4.555 1 98.38 142 ALA B O 1
ATOM 3290 N N . SER B 1 143 ? -17.578 -16.75 -2.691 1 98.12 143 SER B N 1
ATOM 3291 C CA . SER B 1 143 ? -17.188 -17.953 -3.414 1 98.12 143 SER B CA 1
ATOM 3292 C C . SER B 1 143 ? -15.953 -17.703 -4.273 1 98.12 143 SER B C 1
ATOM 3294 O O . SER B 1 143 ? -15.953 -18 -5.473 1 98.12 143 SER B O 1
ATOM 3296 N N . GLN B 1 144 ? -14.859 -17.312 -3.627 1 98.06 144 GLN B N 1
ATOM 3297 C CA . GLN B 1 144 ? -13.68 -16.828 -4.336 1 98.06 144 GLN B CA 1
ATOM 3298 C C . GLN B 1 144 ? -13.07 -17.906 -5.207 1 98.06 144 GLN B C 1
ATOM 3300 O O . GLN B 1 144 ? -12.367 -17.625 -6.18 1 98.06 144 GLN B O 1
ATOM 3305 N N . PHE B 1 145 ? -13.398 -19.219 -4.973 1 97.94 145 PHE B N 1
ATOM 3306 C CA . PHE B 1 145 ? -12.727 -20.328 -5.664 1 97.94 145 PHE B CA 1
ATOM 3307 C C . PHE B 1 145 ? -13.547 -20.781 -6.867 1 97.94 145 PHE B C 1
ATOM 3309 O O . PHE B 1 145 ? -13.047 -21.531 -7.711 1 97.94 145 PHE B O 1
ATOM 3316 N N . THR B 1 146 ? -14.781 -20.328 -6.906 1 98.31 146 THR B N 1
ATOM 3317 C CA . THR B 1 146 ? -15.656 -20.844 -7.957 1 98.31 146 THR B CA 1
ATOM 3318 C C . THR B 1 146 ? -16.297 -19.688 -8.727 1 98.31 146 THR B C 1
ATOM 3320 O O . THR B 1 146 ? -16.797 -19.875 -9.836 1 98.31 146 THR B O 1
ATOM 3323 N N . ASN B 1 147 ? -16.359 -18.469 -8.141 1 98.69 147 ASN B N 1
ATOM 3324 C CA . ASN B 1 147 ? -17.031 -17.328 -8.75 1 98.69 147 ASN B CA 1
ATOM 3325 C C . ASN B 1 147 ? -16.328 -16.891 -10.031 1 98.69 147 ASN B C 1
ATOM 3327 O O . ASN B 1 147 ? -15.156 -16.516 -10.016 1 98.69 147 ASN B O 1
ATOM 3331 N N . GLU B 1 148 ? -17.047 -16.859 -11.109 1 98.62 148 GLU B N 1
ATOM 3332 C CA . GLU B 1 148 ? -16.469 -16.562 -12.422 1 98.62 148 GLU B CA 1
ATOM 3333 C C . GLU B 1 148 ? -16 -15.117 -12.508 1 98.62 148 GLU B C 1
ATOM 3335 O O . GLU B 1 148 ? -15.164 -14.789 -13.352 1 98.62 148 GLU B O 1
ATOM 3340 N N . ALA B 1 149 ? -16.5 -14.234 -11.664 1 98.88 149 ALA B N 1
ATOM 3341 C CA . ALA B 1 149 ? -16.031 -12.844 -11.633 1 98.88 149 ALA B CA 1
ATOM 3342 C C . ALA B 1 149 ? -14.547 -12.773 -11.305 1 98.88 149 ALA B C 1
ATOM 3344 O O . ALA B 1 149 ? -13.875 -11.805 -11.664 1 98.88 149 ALA B O 1
ATOM 3345 N N . ASN B 1 150 ? -14.078 -13.852 -10.633 1 98.88 150 ASN B N 1
ATOM 3346 C CA . ASN B 1 150 ? -12.68 -13.93 -10.227 1 98.88 150 ASN B CA 1
ATOM 3347 C C . ASN B 1 150 ? -11.742 -14.039 -11.43 1 98.88 150 ASN B C 1
ATOM 3349 O O . ASN B 1 150 ? -10.992 -13.109 -11.719 1 98.88 150 ASN B O 1
ATOM 3353 N N . PRO B 1 151 ? -11.812 -15.039 -12.289 1 98.94 151 PRO B N 1
ATOM 3354 C CA . PRO B 1 151 ? -10.953 -15.031 -13.469 1 98.94 151 PRO B CA 1
ATOM 3355 C C . PRO B 1 151 ? -11.32 -13.938 -14.469 1 98.94 151 PRO B C 1
ATOM 3357 O O . PRO B 1 151 ? -10.453 -13.422 -15.18 1 98.94 151 PRO B O 1
ATOM 3360 N N . LYS B 1 152 ? -12.562 -13.531 -14.508 1 98.94 152 LYS B N 1
ATOM 3361 C CA . LYS B 1 152 ? -13.031 -12.539 -15.461 1 98.94 152 LYS B CA 1
ATOM 3362 C C . LYS B 1 152 ? -12.312 -11.203 -15.258 1 98.94 152 LYS B C 1
ATOM 3364 O O . LYS B 1 152 ? -11.891 -10.562 -16.234 1 98.94 152 LYS B O 1
ATOM 3369 N N . ILE B 1 153 ? -12.156 -10.766 -14.031 1 98.94 153 ILE B N 1
ATOM 3370 C CA . ILE B 1 153 ? -11.562 -9.461 -13.781 1 98.94 153 ILE B CA 1
ATOM 3371 C C . ILE B 1 153 ? -10.094 -9.477 -14.188 1 98.94 153 ILE B C 1
ATOM 3373 O O . ILE B 1 153 ? -9.555 -8.461 -14.641 1 98.94 153 ILE B O 1
ATOM 3377 N N . HIS B 1 154 ? -9.414 -10.609 -14.031 1 98.94 154 HIS B N 1
ATOM 3378 C CA . HIS B 1 154 ? -8.023 -10.719 -14.445 1 98.94 154 HIS B CA 1
ATOM 3379 C C . HIS B 1 154 ? -7.898 -10.758 -15.969 1 98.94 154 HIS B C 1
ATOM 3381 O O . HIS B 1 154 ? -6.926 -10.258 -16.531 1 98.94 154 HIS B O 1
ATOM 3387 N N . ARG B 1 155 ? -8.922 -11.383 -16.688 1 98.94 155 ARG B N 1
ATOM 3388 C CA . ARG B 1 155 ? -8.969 -11.305 -18.156 1 98.94 155 ARG B CA 1
ATOM 3389 C C . ARG B 1 155 ? -9.062 -9.859 -18.625 1 98.94 155 ARG B C 1
ATOM 3391 O O . ARG B 1 155 ? -8.383 -9.461 -19.578 1 98.94 155 ARG B O 1
ATOM 3398 N N . GLU B 1 156 ? -9.859 -9.094 -17.891 1 98.88 156 GLU B N 1
ATOM 3399 C CA . GLU B 1 156 ? -10.305 -7.801 -18.422 1 98.88 156 GLU B CA 1
ATOM 3400 C C . GLU B 1 156 ? -9.375 -6.676 -17.969 1 98.88 156 GLU B C 1
ATOM 3402 O O . GLU B 1 156 ? -9.336 -5.613 -18.578 1 98.88 156 GLU B O 1
ATOM 3407 N N . THR B 1 157 ? -8.625 -6.902 -16.844 1 98.88 157 THR B N 1
ATOM 3408 C CA . THR B 1 157 ? -7.812 -5.801 -16.344 1 98.88 157 THR B CA 1
ATOM 3409 C C . THR B 1 157 ? -6.352 -6.227 -16.219 1 98.88 157 THR B C 1
ATOM 3411 O O . THR B 1 157 ? -5.512 -5.836 -17.031 1 98.88 157 THR B O 1
ATOM 3414 N N . THR B 1 158 ? -6.059 -7.238 -15.359 1 98.94 158 THR B N 1
ATOM 3415 C CA . THR B 1 158 ? -4.676 -7.613 -15.07 1 98.94 158 THR B CA 1
ATOM 3416 C C . THR B 1 158 ? -3.92 -7.926 -16.359 1 98.94 158 THR B C 1
ATOM 3418 O O . THR B 1 158 ? -2.828 -7.406 -16.578 1 98.94 158 THR B O 1
ATOM 3421 N N . ALA B 1 159 ? -4.543 -8.742 -17.188 1 98.94 159 ALA B N 1
ATOM 3422 C CA . ALA B 1 159 ? -3.906 -9.164 -18.438 1 98.94 159 ALA B CA 1
ATOM 3423 C C . ALA B 1 159 ? -3.752 -7.988 -19.391 1 98.94 159 ALA B C 1
ATOM 3425 O O . ALA B 1 159 ? -2.691 -7.809 -20 1 98.94 159 ALA B O 1
ATOM 3426 N N . GLU B 1 160 ? -4.805 -7.199 -19.547 1 98.88 160 GLU B N 1
ATOM 3427 C CA . GLU B 1 160 ? -4.777 -6.059 -20.453 1 98.88 160 GLU B CA 1
ATOM 3428 C C . GLU B 1 160 ? -3.775 -5.004 -20 1 98.88 160 GLU B C 1
ATOM 3430 O O . GLU B 1 160 ? -3.115 -4.367 -20.812 1 98.88 160 GLU B O 1
ATOM 3435 N N . GLU B 1 161 ? -3.711 -4.797 -18.688 1 98.88 161 GLU B N 1
ATOM 3436 C CA . GLU B 1 161 ? -2.719 -3.875 -18.141 1 98.88 161 GLU B CA 1
ATOM 3437 C C . GLU B 1 161 ? -1.301 -4.332 -18.469 1 98.88 161 GLU B C 1
ATOM 3439 O O . GLU B 1 161 ? -0.467 -3.529 -18.906 1 98.88 161 GLU B O 1
ATOM 3444 N N . ILE B 1 162 ? -1.027 -5.641 -18.234 1 98.88 162 ILE B N 1
ATOM 3445 C CA . ILE B 1 162 ? 0.291 -6.191 -18.531 1 98.88 162 ILE B CA 1
ATOM 3446 C C . ILE B 1 162 ? 0.611 -5.992 -20 1 98.88 162 ILE B C 1
ATOM 3448 O O . ILE B 1 162 ? 1.695 -5.516 -20.359 1 98.88 162 ILE B O 1
ATOM 3452 N N . TRP B 1 163 ? -0.308 -6.34 -20.844 1 98.81 163 TRP B N 1
ATOM 3453 C CA . TRP B 1 163 ? -0.121 -6.219 -22.281 1 98.81 163 TRP B CA 1
ATOM 3454 C C . TRP B 1 163 ? 0.184 -4.773 -22.672 1 98.81 163 TRP B C 1
ATOM 3456 O O . TRP B 1 163 ? 1.158 -4.508 -23.391 1 98.81 163 TRP B O 1
ATOM 3466 N N . ALA B 1 164 ? -0.613 -3.824 -22.188 1 98.56 164 ALA B N 1
ATOM 3467 C CA . ALA B 1 164 ? -0.463 -2.41 -22.531 1 98.56 164 ALA B CA 1
ATOM 3468 C C . ALA B 1 164 ? 0.849 -1.854 -21.984 1 98.56 164 ALA B C 1
ATOM 3470 O O . ALA B 1 164 ? 1.58 -1.161 -22.688 1 98.56 164 ALA B O 1
ATOM 3471 N N . ASP B 1 165 ? 1.153 -2.195 -20.766 1 98.44 165 ASP B N 1
ATOM 3472 C CA . ASP B 1 165 ? 2.293 -1.59 -20.094 1 98.44 165 ASP B CA 1
ATOM 3473 C C . ASP B 1 165 ? 3.611 -2.152 -20.609 1 98.44 165 ASP B C 1
ATOM 3475 O O . ASP B 1 165 ? 4.676 -1.569 -20.391 1 98.44 165 ASP B O 1
ATOM 3479 N N . THR B 1 166 ? 3.518 -3.316 -21.281 1 98.38 166 THR B N 1
ATOM 3480 C CA . THR B 1 166 ? 4.719 -3.9 -21.875 1 98.38 166 THR B CA 1
ATOM 3481 C C . THR B 1 166 ? 4.781 -3.627 -23.375 1 98.38 166 THR B C 1
ATOM 3483 O O . THR B 1 166 ? 5.668 -4.129 -24.062 1 98.38 166 THR B O 1
ATOM 3486 N N . ASP B 1 167 ? 3.824 -2.941 -23.922 1 97.81 167 ASP B N 1
ATOM 3487 C CA . ASP B 1 167 ? 3.689 -2.703 -25.359 1 97.81 167 ASP B CA 1
ATOM 3488 C C . ASP B 1 167 ? 3.613 -4.02 -26.125 1 97.81 167 ASP B C 1
ATOM 3490 O O . ASP B 1 167 ? 4.227 -4.16 -27.188 1 97.81 167 ASP B O 1
ATOM 3494 N N . GLY B 1 168 ? 3.008 -4.949 -25.453 1 98.06 168 GLY B N 1
ATOM 3495 C CA . GLY B 1 168 ? 2.785 -6.242 -26.078 1 98.06 168 GLY B CA 1
ATOM 3496 C C . GLY B 1 168 ? 4.004 -7.141 -26.047 1 98.06 168 GLY B C 1
ATOM 3497 O O . GLY B 1 168 ? 4.004 -8.219 -26.656 1 98.06 168 GLY B O 1
ATOM 3498 N N . LYS B 1 169 ? 5.031 -6.695 -25.359 1 97.62 169 LYS B N 1
ATOM 3499 C CA . LYS B 1 169 ? 6.266 -7.473 -25.281 1 97.62 169 LYS B CA 1
ATOM 3500 C C . LYS B 1 169 ? 6.301 -8.32 -24.016 1 97.62 169 LYS B C 1
ATOM 3502 O O . LYS B 1 169 ? 6.977 -7.973 -23.047 1 97.62 169 LYS B O 1
ATOM 3507 N N . VAL B 1 170 ? 5.648 -9.445 -24.047 1 98.06 170 VAL B N 1
ATOM 3508 C CA . VAL B 1 170 ? 5.598 -10.469 -23 1 98.06 170 VAL B CA 1
ATOM 3509 C C . VAL B 1 170 ? 5.812 -11.852 -23.609 1 98.06 170 VAL B C 1
ATOM 3511 O O . VAL B 1 170 ? 5.109 -12.234 -24.547 1 98.06 170 VAL B O 1
ATOM 3514 N N . ASP B 1 171 ? 6.801 -12.516 -23.109 1 98.88 171 ASP B N 1
ATOM 3515 C CA . ASP B 1 171 ? 7.082 -13.844 -23.656 1 98.88 171 ASP B CA 1
ATOM 3516 C C . ASP B 1 171 ? 6.625 -14.938 -22.703 1 98.88 171 ASP B C 1
ATOM 3518 O O . ASP B 1 171 ? 6.328 -16.062 -23.125 1 98.88 171 ASP B O 1
ATOM 3522 N N . ALA B 1 172 ? 6.559 -14.617 -21.453 1 98.94 172 ALA B N 1
ATOM 3523 C CA . ALA B 1 172 ? 6.102 -15.57 -20.438 1 98.94 172 ALA B CA 1
ATOM 3524 C C . ALA B 1 172 ? 5.445 -14.852 -19.266 1 98.94 172 ALA B C 1
ATOM 3526 O O . ALA B 1 172 ? 5.773 -13.703 -18.969 1 98.94 172 ALA B O 1
ATOM 3527 N N . PHE B 1 173 ? 4.52 -15.508 -18.719 1 98.94 173 PHE B N 1
ATOM 3528 C CA . PHE B 1 173 ? 3.859 -15.07 -17.5 1 98.94 173 PHE B CA 1
ATOM 3529 C C . PHE B 1 173 ? 3.932 -16.156 -16.422 1 98.94 173 PHE B C 1
ATOM 3531 O O . PHE B 1 173 ? 3.66 -17.328 -16.703 1 98.94 173 PHE B O 1
ATOM 3538 N N . VAL B 1 174 ? 4.359 -15.766 -15.188 1 98.94 174 VAL B N 1
ATOM 3539 C CA . VAL B 1 174 ? 4.543 -16.688 -14.062 1 98.94 174 VAL B CA 1
ATOM 3540 C C . VAL B 1 174 ? 3.734 -16.203 -12.859 1 98.94 174 VAL B C 1
ATOM 3542 O O . VAL B 1 174 ? 3.9 -15.062 -12.406 1 98.94 174 VAL B O 1
ATOM 3545 N N . ALA B 1 175 ? 2.893 -17.031 -12.312 1 98.94 175 ALA B N 1
ATOM 3546 C CA . ALA B 1 175 ? 2.109 -16.641 -11.148 1 98.94 175 ALA B CA 1
ATOM 3547 C C . ALA B 1 175 ? 1.725 -17.844 -10.297 1 98.94 175 ALA B C 1
ATOM 3549 O O . ALA B 1 175 ? 1.568 -18.953 -10.82 1 98.94 175 ALA B O 1
ATOM 3550 N N . GLY B 1 176 ? 1.606 -17.609 -9.008 1 98.81 176 GLY B N 1
ATOM 3551 C CA . GLY B 1 176 ? 1.131 -18.656 -8.109 1 98.81 176 GLY B CA 1
ATOM 3552 C C . GLY B 1 176 ? -0.352 -18.938 -8.258 1 98.81 176 GLY B C 1
ATOM 3553 O O . GLY B 1 176 ? -1.109 -18.078 -8.719 1 98.81 176 GLY B O 1
ATOM 3554 N N . VAL B 1 177 ? -0.744 -20.156 -7.82 1 98.81 177 VAL B N 1
ATOM 3555 C CA . VAL B 1 177 ? -2.143 -20.547 -7.926 1 98.81 177 VAL B CA 1
ATOM 3556 C C . VAL B 1 177 ? -2.76 -20.641 -6.531 1 98.81 177 VAL B C 1
ATOM 3558 O O . VAL B 1 177 ? -2.482 -21.578 -5.785 1 98.81 177 VAL B O 1
ATOM 3561 N N . GLY B 1 178 ? -3.549 -19.609 -6.242 1 97.44 178 GLY B N 1
ATOM 3562 C CA . GLY B 1 178 ? -4.43 -19.656 -5.086 1 97.44 178 GLY B CA 1
ATOM 3563 C C . GLY B 1 178 ? -5.852 -20.047 -5.438 1 97.44 178 GLY B C 1
ATOM 3564 O O . GLY B 1 178 ? -6.156 -21.234 -5.602 1 97.44 178 GLY B O 1
ATOM 3565 N N . THR B 1 179 ? -6.609 -19.031 -5.785 1 98 179 THR B N 1
ATOM 3566 C CA . THR B 1 179 ? -7.984 -19.266 -6.203 1 98 179 THR B CA 1
ATOM 3567 C C . THR B 1 179 ? -8.039 -19.703 -7.664 1 98 179 THR B C 1
ATOM 3569 O O . THR B 1 179 ? -9.086 -20.141 -8.148 1 98 179 THR B O 1
ATOM 3572 N N . GLY B 1 180 ? -6.973 -19.578 -8.32 1 98.56 180 GLY B N 1
ATOM 3573 C CA . GLY B 1 180 ? -6.879 -20 -9.703 1 98.56 180 GLY B CA 1
ATOM 3574 C C . GLY B 1 180 ? -7.266 -18.906 -10.688 1 98.56 180 GLY B C 1
ATOM 3575 O O . GLY B 1 180 ? -6.988 -19.016 -11.883 1 98.56 180 GLY B O 1
ATOM 3576 N N . GLY B 1 181 ? -7.812 -17.781 -10.211 1 98.75 181 GLY B N 1
ATOM 3577 C CA . GLY B 1 181 ? -8.344 -16.75 -11.078 1 98.75 181 GLY B CA 1
ATOM 3578 C C . GLY B 1 181 ? -7.262 -15.969 -11.805 1 98.75 181 GLY B C 1
ATOM 3579 O O . GLY B 1 181 ? -7.391 -15.68 -13 1 98.75 181 GLY B O 1
ATOM 3580 N N . THR B 1 182 ? -6.156 -15.625 -11.133 1 98.88 182 THR B N 1
ATOM 3581 C CA . THR B 1 182 ? -5.113 -14.773 -11.695 1 98.88 182 THR B CA 1
ATOM 3582 C C . THR B 1 182 ? -4.434 -15.461 -12.875 1 98.88 182 THR B C 1
ATOM 3584 O O . THR B 1 182 ? -4.461 -14.945 -14 1 98.88 182 THR B O 1
ATOM 3587 N N . VAL B 1 183 ? -3.904 -16.656 -12.641 1 98.88 183 VAL B N 1
ATOM 3588 C CA . VAL B 1 183 ? -3.135 -17.328 -13.688 1 98.88 183 VAL B CA 1
ATOM 3589 C C . VAL B 1 183 ? -4.047 -17.656 -14.867 1 98.88 183 VAL B C 1
ATOM 3591 O O . VAL B 1 183 ? -3.656 -17.5 -16.031 1 98.88 183 VAL B O 1
ATOM 3594 N N . SER B 1 184 ? -5.293 -18.078 -14.578 1 98.94 184 SER B N 1
ATOM 3595 C CA . SER B 1 184 ? -6.23 -18.469 -15.633 1 98.94 184 SER B CA 1
ATOM 3596 C C . SER B 1 184 ? -6.66 -17.266 -16.453 1 98.94 184 SER B C 1
ATOM 3598 O O . SER B 1 184 ? -6.543 -17.281 -17.688 1 98.94 184 SER B O 1
ATOM 3600 N N . GLY B 1 185 ? -7.133 -16.203 -15.758 1 98.94 185 GLY B N 1
ATOM 3601 C CA . GLY B 1 185 ? -7.613 -15.031 -16.469 1 98.94 185 GLY B CA 1
ATOM 3602 C C . GLY B 1 185 ? -6.531 -14.336 -17.266 1 98.94 185 GLY B C 1
ATOM 3603 O O . GLY B 1 185 ? -6.746 -13.984 -18.422 1 98.94 185 GLY B O 1
ATOM 3604 N N . VAL B 1 186 ? -5.379 -14.141 -16.672 1 99 186 VAL B N 1
ATOM 3605 C CA . VAL B 1 186 ? -4.281 -13.461 -17.344 1 99 186 VAL B CA 1
ATOM 3606 C C . VAL B 1 186 ? -3.818 -14.289 -18.547 1 99 186 VAL B C 1
ATOM 3608 O O . VAL B 1 186 ? -3.631 -13.75 -19.641 1 99 186 VAL B O 1
ATOM 3611 N N . ALA B 1 187 ? -3.674 -15.578 -18.328 1 98.94 187 ALA B N 1
ATOM 3612 C CA . ALA B 1 187 ? -3.207 -16.469 -19.375 1 98.94 187 ALA B CA 1
ATOM 3613 C C . ALA B 1 187 ? -4.156 -16.453 -20.578 1 98.94 187 ALA B C 1
ATOM 3615 O O . ALA B 1 187 ? -3.717 -16.328 -21.719 1 98.94 187 ALA B O 1
ATOM 3616 N N . GLU B 1 188 ? -5.43 -16.609 -20.312 1 98.94 188 GLU B N 1
ATOM 3617 C CA . GLU B 1 188 ? -6.43 -16.656 -21.375 1 98.94 188 GLU B CA 1
ATOM 3618 C C . GLU B 1 188 ? -6.355 -15.398 -22.25 1 98.94 188 GLU B C 1
ATOM 3620 O O . GLU B 1 188 ? -6.355 -15.484 -23.469 1 98.94 188 GLU B O 1
ATOM 3625 N N . THR B 1 189 ? -6.246 -14.242 -21.625 1 98.94 189 THR B N 1
ATOM 3626 C CA . THR B 1 189 ? -6.234 -12.984 -22.359 1 98.94 189 THR B CA 1
ATOM 3627 C C . THR B 1 189 ? -4.891 -12.773 -23.047 1 98.94 189 THR B C 1
ATOM 3629 O O . THR B 1 189 ? -4.84 -12.352 -24.203 1 98.94 189 THR B O 1
ATOM 3632 N N . LEU B 1 190 ? -3.766 -13.062 -22.375 1 98.94 190 LEU B N 1
ATOM 3633 C CA . LEU B 1 190 ? -2.457 -12.891 -23 1 98.94 190 LEU B CA 1
ATOM 3634 C C . LEU B 1 190 ? -2.316 -13.781 -24.234 1 98.94 190 LEU B C 1
ATOM 3636 O O . LEU B 1 190 ? -1.788 -13.352 -25.266 1 98.94 190 LEU B O 1
ATOM 3640 N N . LYS B 1 191 ? -2.803 -15.031 -24.156 1 98.88 191 LYS B N 1
ATOM 3641 C CA . LYS B 1 191 ? -2.699 -15.961 -25.281 1 98.88 191 LYS B CA 1
ATOM 3642 C C . LYS B 1 191 ? -3.607 -15.531 -26.438 1 98.88 191 LYS B C 1
ATOM 3644 O O . LYS B 1 191 ? -3.361 -15.883 -27.594 1 98.88 191 LYS B O 1
ATOM 3649 N N . LYS B 1 192 ? -4.727 -14.867 -26.172 1 98.75 192 LYS B N 1
ATOM 3650 C CA . LYS B 1 192 ? -5.531 -14.273 -27.234 1 98.75 192 LYS B CA 1
ATOM 3651 C C . LYS B 1 192 ? -4.734 -13.227 -28.016 1 98.75 192 LYS B C 1
ATOM 3653 O O . LYS B 1 192 ? -4.887 -13.094 -29.219 1 98.75 192 LYS B O 1
ATOM 3658 N N . HIS B 1 193 ? -3.947 -12.469 -27.25 1 98.75 193 HIS B N 1
ATOM 3659 C CA . HIS B 1 193 ? -3.105 -11.461 -27.891 1 98.75 193 HIS B CA 1
ATOM 3660 C C . HIS B 1 193 ? -1.97 -12.109 -28.688 1 98.75 193 HIS B C 1
ATOM 3662 O O . HIS B 1 193 ? -1.64 -11.672 -29.781 1 98.75 193 HIS B O 1
ATOM 3668 N N . ASN B 1 194 ? -1.338 -13.109 -28.125 1 98.75 194 ASN B N 1
ATOM 3669 C CA . ASN B 1 194 ? -0.223 -13.859 -28.688 1 98.75 194 ASN B CA 1
ATOM 3670 C C . ASN B 1 194 ? -0.186 -15.297 -28.172 1 98.75 194 ASN B C 1
ATOM 3672 O O . ASN B 1 194 ? 0.269 -15.547 -27.047 1 98.75 194 ASN B O 1
ATOM 3676 N N . PRO B 1 195 ? -0.583 -16.266 -28.938 1 98.44 195 PRO B N 1
ATOM 3677 C CA . PRO B 1 195 ? -0.718 -17.641 -28.484 1 98.44 195 PRO B CA 1
ATOM 3678 C C . PRO B 1 195 ? 0.622 -18.281 -28.125 1 98.44 195 PRO B C 1
ATOM 3680 O O . PRO B 1 195 ? 0.657 -19.375 -27.547 1 98.44 195 PRO B O 1
ATOM 3683 N N . ASP B 1 196 ? 1.735 -17.641 -28.469 1 98.5 196 ASP B N 1
ATOM 3684 C CA . ASP B 1 196 ? 3.059 -18.203 -28.234 1 98.5 196 ASP B CA 1
ATOM 3685 C C . ASP B 1 196 ? 3.537 -17.891 -26.812 1 98.5 196 ASP B C 1
ATOM 3687 O O . ASP B 1 196 ? 4.547 -18.422 -26.359 1 98.5 196 ASP B O 1
ATOM 3691 N N . ILE B 1 197 ? 2.82 -17 -26.094 1 98.94 197 ILE B N 1
ATOM 3692 C CA . ILE B 1 197 ? 3.207 -16.656 -24.734 1 98.94 197 ILE B CA 1
ATOM 3693 C C . ILE B 1 197 ? 3.146 -17.906 -23.844 1 98.94 197 ILE B C 1
ATOM 3695 O O . ILE B 1 197 ? 2.168 -18.656 -23.891 1 98.94 197 ILE B O 1
ATOM 3699 N N . LYS B 1 198 ? 4.172 -18.156 -23.109 1 98.94 198 LYS B N 1
ATOM 3700 C CA . LYS B 1 198 ? 4.238 -19.312 -22.219 1 98.94 198 LYS B CA 1
ATOM 3701 C C . LYS B 1 198 ? 3.721 -18.953 -20.828 1 98.94 198 LYS B C 1
ATOM 3703 O O . LYS B 1 198 ? 4.074 -17.922 -20.266 1 98.94 198 LYS B O 1
ATOM 3708 N N . ILE B 1 199 ? 2.887 -19.812 -20.328 1 98.94 199 ILE B N 1
ATOM 3709 C CA . ILE B 1 199 ? 2.262 -19.578 -19.031 1 98.94 199 ILE B CA 1
ATOM 3710 C C . ILE B 1 199 ? 2.783 -20.609 -18.016 1 98.94 199 ILE B C 1
ATOM 3712 O O . ILE B 1 199 ? 2.725 -21.812 -18.266 1 98.94 199 ILE B O 1
ATOM 3716 N N . PHE B 1 200 ? 3.258 -20.125 -16.891 1 99 200 PHE B N 1
ATOM 3717 C CA . PHE B 1 200 ? 3.77 -20.969 -15.82 1 99 200 PHE B CA 1
ATOM 3718 C C . PHE B 1 200 ? 2.967 -20.781 -14.539 1 99 200 PHE B C 1
ATOM 3720 O O . PHE B 1 200 ? 2.865 -19.656 -14.031 1 99 200 PHE B O 1
ATOM 3727 N N . ALA B 1 201 ? 2.395 -21.812 -14.055 1 98.94 201 ALA B N 1
ATOM 3728 C CA . ALA B 1 201 ? 1.73 -21.828 -12.75 1 98.94 201 ALA B CA 1
ATOM 3729 C C . ALA B 1 201 ? 2.684 -22.281 -11.648 1 98.94 201 ALA B C 1
ATOM 373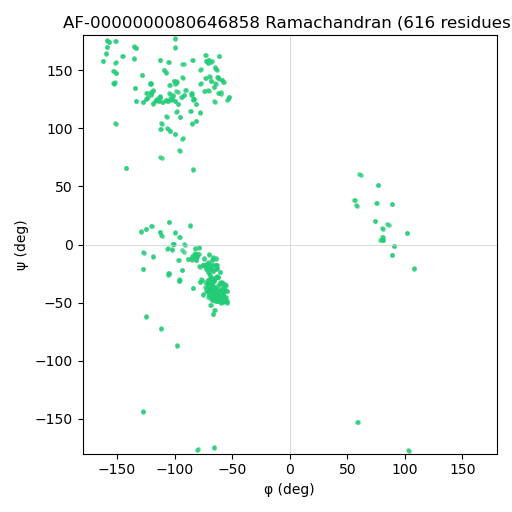1 O O . ALA B 1 201 ? 3.518 -23.156 -11.875 1 98.94 201 ALA B O 1
ATOM 3732 N N . VAL B 1 202 ? 2.559 -21.688 -10.477 1 98.94 202 VAL B N 1
ATOM 3733 C CA . VAL B 1 202 ? 3.471 -22 -9.375 1 98.94 202 VAL B CA 1
ATOM 3734 C C . VAL B 1 202 ? 2.689 -22.578 -8.203 1 98.94 202 VAL B C 1
ATOM 3736 O O . VAL B 1 202 ? 1.628 -22.078 -7.84 1 98.94 202 VAL B O 1
ATOM 3739 N N . GLU B 1 203 ? 3.146 -23.656 -7.637 1 98.88 203 GLU B N 1
ATOM 3740 C CA . GLU B 1 203 ? 2.613 -24.266 -6.414 1 98.88 203 GLU B CA 1
ATOM 3741 C C . GLU B 1 203 ? 3.736 -24.672 -5.465 1 98.88 203 GLU B C 1
ATOM 3743 O O . GLU B 1 203 ? 4.902 -24.719 -5.859 1 98.88 203 GLU B O 1
ATOM 3748 N N . PRO B 1 204 ? 3.42 -24.844 -4.18 1 98.81 204 PRO B N 1
ATOM 3749 C CA . PRO B 1 204 ? 4.449 -25.281 -3.23 1 98.81 204 PRO B CA 1
ATOM 3750 C C . PRO B 1 204 ? 4.988 -26.672 -3.535 1 98.81 204 PRO B C 1
ATOM 3752 O O . PRO B 1 204 ? 4.215 -27.578 -3.854 1 98.81 204 PRO B O 1
ATOM 3755 N N . ALA B 1 205 ? 6.285 -26.828 -3.412 1 98.81 205 ALA B N 1
ATOM 3756 C CA . ALA B 1 205 ? 6.902 -28.125 -3.617 1 98.81 205 ALA B CA 1
ATOM 3757 C C . ALA B 1 205 ? 6.402 -29.141 -2.592 1 98.81 205 ALA B C 1
ATOM 3759 O O . ALA B 1 205 ? 6.285 -30.328 -2.891 1 98.81 205 ALA B O 1
ATOM 3760 N N . GLU B 1 206 ? 6.027 -28.672 -1.446 1 98.56 206 GLU B N 1
ATOM 3761 C CA . GLU B 1 206 ? 5.566 -29.531 -0.366 1 98.56 206 GLU B CA 1
ATOM 3762 C C . GLU B 1 206 ? 4.098 -29.906 -0.543 1 98.56 206 GLU B C 1
ATOM 3764 O O . GLU B 1 206 ? 3.578 -30.766 0.168 1 98.56 206 GLU B O 1
ATOM 3769 N N . SER B 1 207 ? 3.41 -29.281 -1.493 1 98.19 207 SER B N 1
ATOM 3770 C CA . SER B 1 207 ? 2.008 -29.547 -1.797 1 98.19 207 SER B CA 1
ATOM 3771 C C . SER B 1 207 ? 1.745 -29.469 -3.297 1 98.19 207 SER B C 1
ATOM 3773 O O . SER B 1 207 ? 0.961 -28.641 -3.76 1 98.19 207 SER B O 1
ATOM 3775 N N . PRO B 1 208 ? 2.316 -30.359 -4.051 1 98.19 208 PRO B N 1
ATOM 3776 C CA . PRO B 1 208 ? 2.246 -30.328 -5.512 1 98.19 208 PRO B CA 1
ATOM 3777 C C . PRO B 1 208 ? 0.968 -30.969 -6.059 1 98.19 208 PRO B C 1
ATOM 3779 O O . PRO B 1 208 ? 1.033 -31.922 -6.836 1 98.19 208 PRO B O 1
ATOM 3782 N N . LEU B 1 209 ? -0.117 -30.375 -5.762 1 98.06 209 LEU B N 1
ATOM 3783 C CA . LEU B 1 209 ? -1.421 -30.922 -6.129 1 98.06 209 LEU B CA 1
ATOM 3784 C C . LEU B 1 209 ? -1.645 -30.812 -7.637 1 98.06 209 LEU B C 1
ATOM 3786 O O . LEU B 1 209 ? -2.113 -31.766 -8.266 1 98.06 209 LEU B O 1
ATOM 3790 N N . LEU B 1 210 ? -1.352 -29.703 -8.242 1 98.31 210 LEU B N 1
ATOM 3791 C CA . LEU B 1 210 ? -1.613 -29.453 -9.656 1 98.31 210 LEU B CA 1
ATOM 3792 C C . LEU B 1 210 ? -0.721 -30.328 -10.539 1 98.31 210 LEU B C 1
ATOM 3794 O O . LEU B 1 210 ? -1.155 -30.812 -11.586 1 98.31 210 LEU B O 1
ATOM 3798 N N . SER B 1 211 ? 0.481 -30.562 -10.086 1 97.81 211 SER B N 1
ATOM 3799 C CA . SER B 1 211 ? 1.45 -31.266 -10.922 1 97.81 211 SER B CA 1
ATOM 3800 C C . SER B 1 211 ? 1.49 -32.75 -10.602 1 97.81 211 SER B C 1
ATOM 3802 O O . SER B 1 211 ? 1.713 -33.562 -11.484 1 97.81 211 SER B O 1
ATOM 3804 N N . GLU B 1 212 ? 1.213 -33.062 -9.281 1 97.56 212 GLU B N 1
ATOM 3805 C CA . GLU B 1 212 ? 1.436 -34.469 -8.883 1 97.56 212 GLU B CA 1
ATOM 3806 C C . GLU B 1 212 ? 0.192 -35.062 -8.234 1 97.56 212 GLU B C 1
ATOM 3808 O O . GLU B 1 212 ? 0.161 -36.25 -7.914 1 97.56 212 GLU B O 1
ATOM 3813 N N . GLY B 1 213 ? -0.831 -34.312 -7.957 1 97.06 213 GLY B N 1
ATOM 3814 C CA . GLY B 1 213 ? -2.078 -34.812 -7.402 1 97.06 213 GLY B CA 1
ATOM 3815 C C . GLY B 1 213 ? -2.02 -35.031 -5.902 1 97.06 213 GLY B C 1
ATOM 3816 O O . GLY B 1 213 ? -2.881 -35.719 -5.336 1 97.06 213 GLY B O 1
ATOM 3817 N N . LYS B 1 214 ? -0.979 -34.5 -5.258 1 96.31 214 LYS B N 1
ATOM 3818 C CA . LYS B 1 214 ? -0.796 -34.688 -3.82 1 96.31 214 LYS B CA 1
ATOM 3819 C C . LYS B 1 214 ? -0.773 -33.344 -3.088 1 96.31 214 LYS B C 1
ATOM 3821 O O . LYS B 1 214 ? -0.06 -32.438 -3.488 1 96.31 214 LYS B O 1
ATOM 3826 N N . ALA B 1 215 ? -1.533 -33.25 -2.041 1 95.94 215 ALA B N 1
ATOM 3827 C CA . ALA B 1 215 ? -1.544 -32.062 -1.208 1 95.94 215 ALA B CA 1
ATOM 3828 C C . ALA B 1 215 ? -0.845 -32.312 0.125 1 95.94 215 ALA B C 1
ATOM 3830 O O . ALA B 1 215 ? -0.808 -33.438 0.608 1 95.94 215 ALA B O 1
ATOM 3831 N N . GLY B 1 216 ? -0.213 -31.312 0.706 1 95.5 216 GLY B N 1
ATOM 3832 C CA . GLY B 1 216 ? 0.43 -31.359 2.008 1 95.5 216 GLY B CA 1
ATOM 3833 C C . GLY B 1 216 ? 0.65 -30 2.629 1 95.5 216 GLY B C 1
ATOM 3834 O O . GLY B 1 216 ? 0.444 -28.969 1.975 1 95.5 216 GLY B O 1
ATOM 3835 N N . PRO B 1 217 ? 0.934 -30.031 3.918 1 95.31 217 PRO B N 1
ATOM 3836 C CA . PRO B 1 217 ? 1.235 -28.766 4.582 1 95.31 217 PRO B CA 1
ATOM 3837 C C . PRO B 1 217 ? 2.432 -28.047 3.963 1 95.31 217 PRO B C 1
ATOM 3839 O O . PRO B 1 217 ? 3.389 -28.688 3.531 1 95.31 217 PRO B O 1
ATOM 3842 N N . HIS B 1 218 ? 2.375 -26.828 3.871 1 96.5 218 HIS B N 1
ATOM 3843 C CA . HIS B 1 218 ? 3.469 -26.016 3.338 1 96.5 218 HIS B CA 1
ATOM 3844 C C . HIS B 1 218 ? 3.469 -24.625 3.943 1 96.5 218 HIS B C 1
ATOM 3846 O O . HIS B 1 218 ? 2.523 -24.234 4.641 1 96.5 218 HIS B O 1
ATOM 3852 N N . LYS B 1 219 ? 4.535 -23.75 3.615 1 94.56 219 LYS B N 1
ATOM 3853 C CA . LYS B 1 219 ? 4.77 -22.453 4.266 1 94.56 219 LYS B CA 1
ATOM 3854 C C . LYS B 1 219 ? 4.305 -21.297 3.381 1 94.56 219 LYS B C 1
ATOM 3856 O O . LYS B 1 219 ? 4.309 -20.141 3.809 1 94.56 219 LYS B O 1
ATOM 3861 N N . ILE B 1 220 ? 3.865 -21.562 2.193 1 97 220 ILE B N 1
ATOM 3862 C CA . ILE B 1 220 ? 3.625 -20.484 1.235 1 97 220 ILE B CA 1
ATOM 3863 C C . ILE B 1 220 ? 2.17 -20.031 1.318 1 97 220 ILE B C 1
ATOM 3865 O O . ILE B 1 220 ? 1.311 -20.547 0.6 1 97 220 ILE B O 1
ATOM 3869 N N . GLN B 1 221 ? 1.933 -19.078 2.111 1 92.19 221 GLN B N 1
ATOM 3870 C CA . GLN B 1 221 ? 0.584 -18.547 2.303 1 92.19 221 GLN B CA 1
ATOM 3871 C C . GLN B 1 221 ? 0.07 -17.875 1.031 1 92.19 221 GLN B C 1
ATOM 3873 O O . GLN B 1 221 ? 0.81 -17.156 0.361 1 92.19 221 GLN B O 1
ATOM 3878 N N . GLY B 1 222 ? -1.162 -18.125 0.654 1 92.81 222 GLY B N 1
ATOM 3879 C CA . GLY B 1 222 ? -1.812 -17.453 -0.462 1 92.81 222 GLY B CA 1
ATOM 3880 C C . GLY B 1 222 ? -1.995 -18.359 -1.671 1 92.81 222 GLY B C 1
ATOM 3881 O O . GLY B 1 222 ? -2.787 -18.047 -2.564 1 92.81 222 GLY B O 1
ATOM 3882 N N . ILE B 1 223 ? -1.184 -19.422 -1.711 1 97.12 223 ILE B N 1
ATOM 3883 C CA . ILE B 1 223 ? -1.332 -20.344 -2.836 1 97.12 223 ILE B CA 1
ATOM 3884 C C . ILE B 1 223 ? -1.313 -21.781 -2.336 1 97.12 223 ILE B C 1
ATOM 3886 O O . ILE B 1 223 ? -1.12 -22.031 -1.143 1 97.12 223 ILE B O 1
ATOM 3890 N N . GLY B 1 224 ? -1.611 -22.703 -3.182 1 95.5 224 GLY B N 1
ATOM 3891 C CA . GLY B 1 224 ? -1.492 -24.125 -2.875 1 95.5 224 GLY B CA 1
ATOM 3892 C C . GLY B 1 224 ? -2.609 -24.641 -1.988 1 95.5 224 GLY B C 1
ATOM 3893 O O . GLY B 1 224 ? -2.352 -25.266 -0.958 1 95.5 224 GLY B O 1
ATOM 3894 N N . ALA B 1 225 ? -3.84 -24.391 -2.334 1 90 225 ALA B N 1
ATOM 3895 C CA . ALA B 1 225 ? -4.977 -24.969 -1.619 1 90 225 ALA B CA 1
ATOM 3896 C C . ALA B 1 225 ? -4.969 -26.5 -1.708 1 90 225 ALA B C 1
ATOM 3898 O O . ALA B 1 225 ? -4.273 -27.062 -2.549 1 90 225 ALA B O 1
ATOM 3899 N N . ASN B 1 226 ? -5.703 -27.188 -0.839 1 92.38 226 ASN B N 1
ATOM 3900 C CA . ASN B 1 226 ? -5.715 -28.641 -0.813 1 92.38 226 ASN B CA 1
ATOM 3901 C C . ASN B 1 226 ? -6.746 -29.219 -1.786 1 92.38 226 ASN B C 1
ATOM 3903 O O . ASN B 1 226 ? -7.176 -30.359 -1.644 1 92.38 226 ASN B O 1
ATOM 3907 N N . PHE B 1 227 ? -7.195 -28.5 -2.648 1 95 227 PHE B N 1
ATOM 3908 C CA . PHE B 1 227 ? -8.07 -28.875 -3.756 1 95 227 PHE B CA 1
ATOM 3909 C C . PHE B 1 227 ? -7.75 -28.047 -5 1 95 227 PHE B C 1
ATOM 3911 O O . PHE B 1 227 ? -7.062 -27.031 -4.918 1 95 227 PHE B O 1
ATOM 3918 N N . VAL B 1 228 ? -8.164 -28.484 -6.105 1 97.75 228 VAL B N 1
ATOM 3919 C CA . VAL B 1 228 ? -8.016 -27.719 -7.34 1 97.75 228 VAL B CA 1
ATOM 3920 C C . VAL B 1 228 ? -9.188 -26.75 -7.496 1 97.75 228 VAL B C 1
ATOM 3922 O O . VAL B 1 228 ? -10.328 -27.188 -7.695 1 97.75 228 VAL B O 1
ATOM 3925 N N . PRO B 1 229 ? -8.914 -25.469 -7.461 1 97.62 229 PRO B N 1
ATOM 3926 C CA . PRO B 1 229 ? -10.023 -24.531 -7.574 1 97.62 229 PRO B CA 1
ATOM 3927 C C . PRO B 1 229 ? -10.75 -24.625 -8.914 1 97.62 229 PRO B C 1
ATOM 3929 O O . PRO B 1 229 ? -10.117 -24.844 -9.953 1 97.62 229 PRO B O 1
ATOM 3932 N N . LYS B 1 230 ? -12.039 -24.438 -8.898 1 98.12 230 LYS B N 1
ATOM 3933 C CA . LYS B 1 230 ? -12.844 -24.484 -10.125 1 98.12 230 LYS B CA 1
ATOM 3934 C C . LYS B 1 230 ? -12.414 -23.375 -11.094 1 98.12 230 LYS B C 1
ATOM 3936 O O . LYS B 1 230 ? -12.5 -23.547 -12.312 1 98.12 230 LYS B O 1
ATOM 3941 N N . ASN B 1 231 ? -11.883 -22.266 -10.57 1 98.69 231 ASN B N 1
ATOM 3942 C CA . ASN B 1 231 ? -11.469 -21.125 -11.375 1 98.69 231 ASN B CA 1
ATOM 3943 C C . ASN B 1 231 ? -10.172 -21.391 -12.125 1 98.69 231 ASN B C 1
ATOM 3945 O O . ASN B 1 231 ? -9.797 -20.641 -13.023 1 98.69 231 ASN B O 1
ATOM 3949 N N . TYR B 1 232 ? -9.477 -22.484 -11.773 1 98.75 232 TYR B N 1
ATOM 3950 C CA . TYR B 1 232 ? -8.195 -22.797 -12.398 1 98.75 232 TYR B CA 1
ATOM 3951 C C . TYR B 1 232 ? -8.398 -23.484 -13.742 1 98.75 232 TYR B C 1
ATOM 3953 O O . TYR B 1 232 ? -9.047 -24.531 -13.828 1 98.75 232 TYR B O 1
ATOM 3961 N N . ASN B 1 233 ? -7.863 -22.859 -14.766 1 98.81 233 ASN B N 1
ATOM 3962 C CA . ASN B 1 233 ? -7.914 -23.422 -16.109 1 98.81 233 ASN B CA 1
ATOM 3963 C C . ASN B 1 233 ? -6.57 -24.016 -16.516 1 98.81 233 ASN B C 1
ATOM 3965 O O . ASN B 1 233 ? -5.711 -23.312 -17.047 1 98.81 233 ASN B O 1
ATOM 3969 N N . SER B 1 234 ? -6.469 -25.312 -16.359 1 98.44 234 SER B N 1
ATOM 3970 C CA . SER B 1 234 ? -5.207 -25.984 -16.641 1 98.44 234 SER B CA 1
ATOM 3971 C C . SER B 1 234 ? -4.891 -25.984 -18.125 1 98.44 234 SER B C 1
ATOM 3973 O O . SER B 1 234 ? -3.732 -26.141 -18.531 1 98.44 234 SER B O 1
ATOM 3975 N N . ASP B 1 235 ? -5.852 -25.734 -19 1 98.5 235 ASP B N 1
ATOM 3976 C CA . ASP B 1 235 ? -5.68 -25.844 -20.453 1 98.5 235 ASP B CA 1
ATOM 3977 C C . ASP B 1 235 ? -4.785 -24.719 -20.969 1 98.5 235 ASP B C 1
ATOM 3979 O O . ASP B 1 235 ? -4.188 -24.844 -22.047 1 98.5 235 ASP B O 1
ATOM 3983 N N . VAL B 1 236 ? -4.727 -23.625 -20.203 1 98.69 236 VAL B N 1
ATOM 3984 C CA . VAL B 1 236 ? -3.979 -22.484 -20.719 1 98.69 236 VAL B CA 1
ATOM 3985 C C . VAL B 1 236 ? -2.605 -22.422 -20.047 1 98.69 236 VAL B C 1
ATOM 3987 O O . VAL B 1 236 ? -1.812 -21.531 -20.328 1 98.69 236 VAL B O 1
ATOM 3990 N N . VAL B 1 237 ? -2.303 -23.344 -19.172 1 98.88 237 VAL B N 1
ATOM 3991 C CA . VAL B 1 237 ? -1.027 -23.406 -18.469 1 98.88 237 VAL B CA 1
ATOM 3992 C C . VAL B 1 237 ? -0.059 -24.312 -19.219 1 98.88 237 VAL B C 1
ATOM 3994 O O . VAL B 1 237 ? -0.383 -25.469 -19.5 1 98.88 237 VAL B O 1
ATOM 3997 N N . ASP B 1 238 ? 1.09 -23.844 -19.516 1 98.88 238 ASP B N 1
ATOM 3998 C CA . ASP B 1 238 ? 2.074 -24.625 -20.25 1 98.88 238 ASP B CA 1
ATOM 3999 C C . ASP B 1 238 ? 2.873 -25.531 -19.312 1 98.88 238 ASP B C 1
ATOM 4001 O O . ASP B 1 238 ? 3.268 -26.625 -19.703 1 98.88 238 ASP B O 1
ATOM 4005 N N . GLU B 1 239 ? 3.193 -25.109 -18.156 1 98.88 239 GLU B N 1
ATOM 4006 C CA . GLU B 1 239 ? 3.998 -25.844 -17.188 1 98.88 239 GLU B CA 1
ATOM 4007 C C . GLU B 1 239 ? 3.674 -25.438 -15.758 1 98.88 239 GLU B C 1
ATOM 4009 O O . GLU B 1 239 ? 3.436 -24.25 -15.492 1 98.88 239 GLU B O 1
ATOM 4014 N N . VAL B 1 240 ? 3.59 -26.359 -14.844 1 98.88 240 VAL B N 1
ATOM 4015 C CA . VAL B 1 240 ? 3.473 -26.094 -13.414 1 98.88 240 VAL B CA 1
ATOM 4016 C C . VAL B 1 240 ? 4.836 -26.25 -12.742 1 98.88 240 VAL B C 1
ATOM 4018 O O . VAL B 1 240 ? 5.496 -27.281 -12.898 1 98.88 240 VAL B O 1
ATOM 4021 N N . LEU B 1 241 ? 5.277 -25.219 -12.086 1 98.88 241 LEU B N 1
ATOM 4022 C CA . LEU B 1 241 ? 6.547 -25.234 -11.367 1 98.88 241 LEU B CA 1
ATOM 4023 C C . LEU B 1 241 ? 6.32 -25.344 -9.859 1 98.88 241 LEU B C 1
ATOM 4025 O O . LEU B 1 241 ? 5.402 -24.719 -9.32 1 98.88 241 LEU B O 1
ATOM 4029 N N . THR B 1 242 ? 7.102 -26.172 -9.18 1 98.75 242 THR B N 1
ATOM 4030 C CA . THR B 1 242 ? 7.055 -26.297 -7.727 1 98.75 242 THR B CA 1
ATOM 4031 C C . THR B 1 242 ? 8.172 -25.484 -7.078 1 98.75 242 THR B C 1
ATOM 4033 O O . THR B 1 242 ? 9.289 -25.422 -7.605 1 98.75 242 THR B O 1
ATOM 4036 N N . VAL B 1 243 ? 7.867 -24.828 -6.016 1 98.88 243 VAL B N 1
ATOM 4037 C CA . VAL B 1 243 ? 8.836 -23.984 -5.309 1 98.88 243 VAL B CA 1
ATOM 4038 C C . VAL B 1 243 ? 8.883 -24.375 -3.834 1 98.88 243 VAL B C 1
ATOM 4040 O O . VAL B 1 243 ? 7.848 -24.391 -3.154 1 98.88 243 VAL B O 1
ATOM 4043 N N . PRO B 1 244 ? 10.062 -24.766 -3.281 1 98.81 244 PRO B N 1
ATOM 4044 C CA . PRO B 1 244 ? 10.164 -25.016 -1.845 1 98.81 244 PRO B CA 1
ATOM 4045 C C . PRO B 1 244 ? 9.859 -23.797 -0.996 1 98.81 244 PRO B C 1
ATOM 4047 O O . PRO B 1 244 ? 10.234 -22.672 -1.364 1 98.81 244 PRO B O 1
ATOM 4050 N N . GLY B 1 245 ? 9.188 -24.031 0.121 1 98.5 245 GLY B N 1
ATOM 4051 C CA . GLY B 1 245 ? 8.812 -22.938 1.017 1 98.5 245 GLY B CA 1
ATOM 4052 C C . GLY B 1 245 ? 9.984 -22.078 1.444 1 98.5 245 GLY B C 1
ATOM 4053 O O . GLY B 1 245 ? 9.875 -20.859 1.495 1 98.5 245 GLY B O 1
ATOM 4054 N N . ASP B 1 246 ? 11.117 -22.703 1.711 1 98.56 246 ASP B N 1
ATOM 4055 C CA . ASP B 1 246 ? 12.297 -21.984 2.178 1 98.56 246 ASP B CA 1
ATOM 4056 C C . ASP B 1 246 ? 12.844 -21.062 1.086 1 98.56 246 ASP B C 1
ATOM 4058 O O . ASP B 1 246 ? 13.328 -19.969 1.375 1 98.56 246 ASP B O 1
ATOM 4062 N N . GLU B 1 247 ? 12.758 -21.5 -0.186 1 98.81 247 GLU B N 1
ATOM 4063 C CA . GLU B 1 247 ? 13.203 -20.672 -1.303 1 98.81 247 GLU B CA 1
ATOM 4064 C C . GLU B 1 247 ? 12.273 -19.484 -1.514 1 98.81 247 GLU B C 1
ATOM 4066 O O . GLU B 1 247 ? 12.727 -18.391 -1.853 1 98.81 247 GLU B O 1
ATOM 4071 N N . ALA B 1 248 ? 10.945 -19.766 -1.354 1 98.81 248 ALA B N 1
ATOM 4072 C CA . ALA B 1 248 ? 9.977 -18.672 -1.452 1 98.81 248 ALA B CA 1
ATOM 4073 C C . ALA B 1 248 ? 10.266 -17.578 -0.43 1 98.81 248 ALA B C 1
ATOM 4075 O O . ALA B 1 248 ? 10.305 -16.391 -0.771 1 98.81 248 ALA B O 1
ATOM 4076 N N . ILE B 1 249 ? 10.539 -17.969 0.788 1 98.69 249 ILE B N 1
ATOM 4077 C CA . ILE B 1 249 ? 10.812 -17.047 1.883 1 98.69 249 ILE B CA 1
ATOM 4078 C C . ILE B 1 249 ? 12.109 -16.297 1.604 1 98.69 249 ILE B C 1
ATOM 4080 O O . ILE B 1 249 ? 12.141 -15.062 1.676 1 98.69 249 ILE B O 1
ATOM 4084 N N . ALA B 1 250 ? 13.141 -17 1.228 1 98.69 250 ALA B N 1
ATOM 4085 C CA . ALA B 1 250 ? 14.438 -16.375 0.946 1 98.69 250 ALA B CA 1
ATOM 4086 C C . ALA B 1 250 ? 14.328 -15.375 -0.201 1 98.69 250 ALA B C 1
ATOM 4088 O O . ALA B 1 250 ? 14.922 -14.297 -0.15 1 98.69 250 ALA B O 1
ATOM 4089 N N . THR B 1 251 ? 13.586 -15.758 -1.234 1 98.88 251 THR B N 1
ATOM 4090 C CA . THR B 1 251 ? 13.438 -14.883 -2.396 1 98.88 251 THR B CA 1
ATOM 4091 C C . THR B 1 251 ? 12.656 -13.625 -2.035 1 98.88 251 THR B C 1
ATOM 4093 O O . THR B 1 251 ? 12.992 -12.531 -2.484 1 98.88 251 THR B O 1
ATOM 4096 N N . ALA B 1 252 ? 11.609 -13.781 -1.214 1 98.88 252 ALA B N 1
ATOM 4097 C CA . ALA B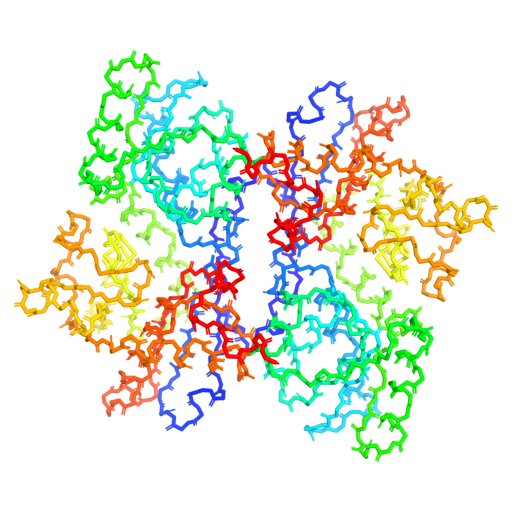 1 252 ? 10.867 -12.617 -0.758 1 98.88 252 ALA B CA 1
ATOM 4098 C C . ALA B 1 252 ? 11.766 -11.656 0.017 1 98.88 252 ALA B C 1
ATOM 4100 O O . ALA B 1 252 ? 11.68 -10.438 -0.158 1 98.88 252 ALA B O 1
ATOM 4101 N N . GLN B 1 253 ? 12.625 -12.18 0.859 1 98.69 253 GLN B N 1
ATOM 4102 C CA . GLN B 1 253 ? 13.562 -11.359 1.623 1 98.69 253 GLN B CA 1
ATOM 4103 C C . GLN B 1 253 ? 14.547 -10.648 0.702 1 98.69 253 GLN B C 1
ATOM 4105 O O . GLN B 1 253 ? 14.867 -9.477 0.908 1 98.69 253 GLN B O 1
ATOM 4110 N N . LYS B 1 254 ? 14.992 -11.328 -0.336 1 98.69 254 LYS B N 1
ATOM 4111 C CA . LYS B 1 254 ? 15.914 -10.734 -1.3 1 98.69 254 LYS B CA 1
ATOM 4112 C C . LYS B 1 254 ? 15.242 -9.609 -2.084 1 98.69 254 LYS B C 1
ATOM 4114 O O . LYS B 1 254 ? 15.891 -8.617 -2.426 1 98.69 254 LYS B O 1
ATOM 4119 N N . LEU B 1 255 ? 13.961 -9.82 -2.414 1 98.94 255 LEU B N 1
ATOM 4120 C CA . LEU B 1 255 ? 13.227 -8.773 -3.111 1 98.94 255 LEU B CA 1
ATOM 4121 C C . LEU B 1 255 ? 13.219 -7.477 -2.303 1 98.94 255 LEU B C 1
ATOM 4123 O O . LEU B 1 255 ? 13.352 -6.387 -2.865 1 98.94 255 LEU B O 1
ATOM 4127 N N . ALA B 1 256 ? 13.055 -7.57 -0.989 1 98.75 256 ALA B N 1
ATOM 4128 C CA . ALA B 1 256 ? 13.078 -6.387 -0.133 1 98.75 256 ALA B CA 1
ATOM 4129 C C . ALA B 1 256 ? 14.469 -5.766 -0.091 1 98.75 256 ALA B C 1
ATOM 4131 O O . ALA B 1 256 ? 14.633 -4.574 -0.361 1 98.75 256 ALA B O 1
ATOM 4132 N N . ARG B 1 257 ? 15.453 -6.547 0.11 1 98.19 257 ARG B N 1
ATOM 4133 C CA . ARG B 1 257 ? 16.828 -6.094 0.351 1 98.19 257 ARG B CA 1
ATOM 4134 C C . ARG B 1 257 ? 17.453 -5.562 -0.929 1 98.19 257 ARG B C 1
ATOM 4136 O O . ARG B 1 257 ? 18.234 -4.598 -0.893 1 98.19 257 ARG B O 1
ATOM 4143 N N . ASP B 1 258 ? 17.125 -6.23 -2.043 1 98.44 258 ASP B N 1
ATOM 4144 C CA . ASP B 1 258 ? 17.891 -5.977 -3.26 1 98.44 258 ASP B CA 1
ATOM 4145 C C . ASP B 1 258 ? 17.094 -5.121 -4.242 1 98.44 258 ASP B C 1
ATOM 4147 O O . ASP B 1 258 ? 17.672 -4.484 -5.129 1 98.44 258 ASP B O 1
ATOM 4151 N N . GLU B 1 259 ? 15.758 -5.121 -4.184 1 98.88 259 GLU B N 1
ATOM 4152 C CA . GLU B 1 259 ? 14.938 -4.426 -5.172 1 98.88 259 GLU B CA 1
ATOM 4153 C C . GLU B 1 259 ? 14.086 -3.342 -4.52 1 98.88 259 GLU B C 1
ATOM 4155 O O . GLU B 1 259 ? 13.469 -2.529 -5.207 1 98.88 259 GLU B O 1
ATOM 4160 N N . GLY B 1 260 ? 14.016 -3.297 -3.133 1 98.88 260 GLY B N 1
ATOM 4161 C CA . GLY B 1 260 ? 13.125 -2.381 -2.443 1 98.88 260 GLY B CA 1
ATOM 4162 C C . GLY B 1 260 ? 11.664 -2.795 -2.521 1 98.88 260 GLY B C 1
ATOM 4163 O O . GLY B 1 260 ? 10.766 -1.961 -2.385 1 98.88 260 GLY B O 1
ATOM 4164 N N . LEU B 1 261 ? 11.43 -4.094 -2.816 1 98.88 261 LEU B N 1
ATOM 4165 C CA . LEU B 1 261 ? 10.07 -4.609 -2.926 1 98.88 261 LEU B CA 1
ATOM 4166 C C . LEU B 1 261 ? 9.719 -5.469 -1.715 1 98.88 261 LEU B C 1
ATOM 4168 O O . LEU B 1 261 ? 10.117 -6.633 -1.636 1 98.88 261 LEU B O 1
ATOM 4172 N N . LEU B 1 262 ? 8.992 -4.926 -0.75 1 98.38 262 LEU B N 1
ATOM 4173 C CA . LEU B 1 262 ? 8.508 -5.66 0.416 1 98.38 262 LEU B CA 1
ATOM 4174 C C . LEU B 1 262 ? 7.242 -6.438 0.081 1 98.38 262 LEU B C 1
ATOM 4176 O O . LEU B 1 262 ? 6.156 -5.859 0.004 1 98.38 262 LEU B O 1
ATOM 4180 N N . VAL B 1 263 ? 7.379 -7.77 -0.033 1 98.62 263 VAL B N 1
ATOM 4181 C CA . VAL B 1 263 ? 6.285 -8.57 -0.575 1 98.62 263 VAL B CA 1
ATOM 4182 C C . VAL B 1 263 ? 6.055 -9.789 0.306 1 98.62 263 VAL B C 1
ATOM 4184 O O . VAL B 1 263 ? 6.82 -10.047 1.238 1 98.62 263 VAL B O 1
ATOM 4187 N N . GLY B 1 264 ? 4.969 -10.492 0.088 1 98 264 GLY B N 1
ATOM 4188 C CA . GLY B 1 264 ? 4.637 -11.703 0.815 1 98 264 GLY B CA 1
ATOM 4189 C C . GLY B 1 264 ? 5.371 -12.93 0.301 1 98 264 GLY B C 1
ATOM 4190 O O . GLY B 1 264 ? 6.152 -12.836 -0.648 1 98 264 GLY B O 1
ATOM 4191 N N . ILE B 1 265 ? 5.035 -14.078 0.896 1 98.44 265 ILE B N 1
ATOM 4192 C CA . ILE B 1 265 ? 5.746 -15.32 0.643 1 98.44 265 ILE B CA 1
ATOM 4193 C C . ILE B 1 265 ? 5.406 -15.836 -0.755 1 98.44 265 ILE B C 1
ATOM 4195 O O . ILE B 1 265 ? 6.281 -16.328 -1.472 1 98.44 265 ILE B O 1
ATOM 4199 N N . SER B 1 266 ? 4.133 -15.711 -1.165 1 98.56 266 SER B N 1
ATOM 4200 C CA . SER B 1 266 ? 3.74 -16.203 -2.484 1 98.56 266 SER B CA 1
ATOM 4201 C C . SER B 1 266 ? 4.398 -15.391 -3.592 1 98.56 266 SER B C 1
ATOM 4203 O O . SER B 1 266 ? 4.668 -15.906 -4.676 1 98.56 266 SER B O 1
ATOM 4205 N N . ALA B 1 267 ? 4.672 -14.109 -3.344 1 98.88 267 ALA B N 1
ATOM 4206 C CA . ALA B 1 267 ? 5.449 -13.312 -4.285 1 98.88 267 ALA B CA 1
ATOM 4207 C C . ALA B 1 267 ? 6.863 -13.859 -4.434 1 98.88 267 ALA B C 1
ATOM 4209 O O . ALA B 1 267 ? 7.414 -13.883 -5.539 1 98.88 267 ALA B O 1
ATOM 4210 N N . GLY B 1 268 ? 7.422 -14.25 -3.258 1 98.88 268 GLY B N 1
ATOM 4211 C CA . GLY B 1 268 ? 8.719 -14.906 -3.311 1 98.88 268 GLY B CA 1
ATOM 4212 C C . GLY B 1 268 ? 8.719 -16.172 -4.16 1 98.88 268 GLY B C 1
ATOM 4213 O O . GLY B 1 268 ? 9.641 -16.391 -4.945 1 98.88 268 GLY B O 1
ATOM 4214 N N . ALA B 1 269 ? 7.672 -16.953 -4.004 1 98.94 269 ALA B N 1
ATOM 4215 C CA . ALA B 1 269 ? 7.555 -18.188 -4.773 1 98.94 269 ALA B CA 1
ATOM 4216 C C . ALA B 1 269 ? 7.461 -17.891 -6.27 1 98.94 269 ALA B C 1
ATOM 4218 O O . ALA B 1 269 ? 8.18 -18.484 -7.07 1 98.94 269 ALA B O 1
ATOM 4219 N N . ALA B 1 270 ? 6.613 -16.984 -6.664 1 98.94 270 ALA B N 1
ATOM 4220 C CA . ALA B 1 270 ? 6.434 -16.625 -8.07 1 98.94 270 ALA B CA 1
ATOM 4221 C C . ALA B 1 270 ? 7.73 -16.078 -8.664 1 98.94 270 ALA B C 1
ATOM 4223 O O . ALA B 1 270 ? 8.094 -16.422 -9.797 1 98.94 270 ALA B O 1
ATOM 4224 N N . THR B 1 271 ? 8.414 -15.227 -7.902 1 98.94 271 THR B N 1
ATOM 4225 C CA . THR B 1 271 ? 9.656 -14.633 -8.383 1 98.94 271 THR B CA 1
ATOM 4226 C C . THR B 1 271 ? 10.742 -15.695 -8.539 1 98.94 271 THR B C 1
ATOM 4228 O O . THR B 1 271 ? 11.461 -15.711 -9.539 1 98.94 271 THR B O 1
ATOM 4231 N N . TYR B 1 272 ? 10.836 -16.562 -7.531 1 98.94 272 TYR B N 1
ATOM 4232 C CA . TYR B 1 272 ? 11.797 -17.656 -7.625 1 98.94 272 TYR B CA 1
ATOM 4233 C C . TYR B 1 272 ? 11.586 -18.469 -8.906 1 98.94 272 TYR B C 1
ATOM 4235 O O . TYR B 1 272 ? 12.531 -18.719 -9.648 1 98.94 272 TYR B O 1
ATOM 4243 N N . ALA B 1 273 ? 10.336 -18.844 -9.141 1 98.94 273 ALA B N 1
ATOM 4244 C CA . ALA B 1 273 ? 9.992 -19.594 -10.352 1 98.94 273 ALA B CA 1
ATOM 4245 C C . ALA B 1 273 ? 10.305 -18.781 -11.602 1 98.94 273 ALA B C 1
ATOM 4247 O O . ALA B 1 273 ? 10.836 -19.328 -12.578 1 98.94 273 ALA B O 1
ATOM 4248 N N . ALA B 1 274 ? 9.992 -17.5 -11.617 1 98.94 274 ALA B N 1
ATOM 4249 C CA . ALA B 1 274 ? 10.242 -16.625 -12.766 1 98.94 274 ALA B CA 1
ATOM 4250 C C . ALA B 1 274 ? 11.734 -16.562 -13.086 1 98.94 274 ALA B C 1
ATOM 4252 O O . ALA B 1 274 ? 12.125 -16.562 -14.258 1 98.94 274 ALA B O 1
ATOM 4253 N N . LEU B 1 275 ? 12.531 -16.484 -12.031 1 98.88 275 LEU B N 1
ATOM 4254 C CA . LEU B 1 275 ? 13.977 -16.438 -12.219 1 98.88 275 LEU B CA 1
ATOM 4255 C C . LEU B 1 275 ? 14.484 -17.734 -12.82 1 98.88 275 LEU B C 1
ATOM 4257 O O . LEU B 1 275 ? 15.383 -17.734 -13.672 1 98.88 275 LEU B O 1
ATOM 4261 N N . GLN B 1 276 ? 13.93 -18.891 -12.359 1 98.62 276 GLN B N 1
ATOM 4262 C CA . GLN B 1 276 ? 14.289 -20.172 -12.945 1 98.62 276 GLN B CA 1
ATOM 4263 C C . GLN B 1 276 ? 13.93 -20.234 -14.422 1 98.62 276 GLN B C 1
ATOM 4265 O O . GLN B 1 276 ? 14.742 -20.656 -15.25 1 98.62 276 GLN B O 1
ATOM 4270 N N . VAL B 1 277 ? 12.727 -19.797 -14.75 1 98.81 277 VAL B N 1
ATOM 4271 C CA . VAL B 1 277 ? 12.266 -19.766 -16.141 1 98.81 277 VAL B CA 1
ATOM 4272 C C . VAL B 1 277 ? 13.164 -18.844 -16.953 1 98.81 277 VAL B C 1
ATOM 4274 O O . VAL B 1 277 ? 13.617 -19.203 -18.047 1 98.81 277 VAL B O 1
ATOM 4277 N N . ALA B 1 278 ? 13.484 -17.656 -16.453 1 98.69 278 ALA B N 1
ATOM 4278 C CA . ALA B 1 278 ? 14.258 -16.625 -17.141 1 98.69 278 ALA B CA 1
ATOM 4279 C C . ALA B 1 278 ? 15.68 -17.094 -17.422 1 98.69 278 ALA B C 1
ATOM 4281 O O . ALA B 1 278 ? 16.359 -16.547 -18.297 1 98.69 278 ALA B O 1
ATOM 4282 N N . SER B 1 279 ? 16.094 -18.078 -16.656 1 98.38 279 SER B N 1
ATOM 4283 C CA . SER B 1 279 ? 17.453 -18.578 -16.797 1 98.38 279 SER B CA 1
ATOM 4284 C C . SER B 1 279 ? 17.547 -19.641 -17.906 1 98.38 279 SER B C 1
ATOM 4286 O O . SER B 1 279 ? 18.641 -20.031 -18.297 1 98.38 279 SER B O 1
ATOM 4288 N N . ARG B 1 280 ? 16.375 -20.141 -18.391 1 98.38 280 ARG B N 1
ATOM 4289 C CA . ARG B 1 280 ? 16.359 -21.141 -19.453 1 98.38 280 ARG B CA 1
ATOM 4290 C C . ARG B 1 280 ? 16.812 -20.516 -20.781 1 98.38 280 ARG B C 1
ATOM 4292 O O . ARG B 1 280 ? 16.469 -19.375 -21.078 1 98.38 280 ARG B O 1
ATOM 4299 N N . PRO B 1 281 ? 17.516 -21.297 -21.594 1 97.94 281 PRO B N 1
ATOM 4300 C CA . PRO B 1 281 ? 18.078 -20.766 -22.828 1 97.94 281 PRO B CA 1
ATOM 4301 C C . PRO B 1 281 ? 17 -20.234 -23.781 1 97.94 281 PRO B C 1
ATOM 4303 O O . PRO B 1 281 ? 17.234 -19.234 -24.484 1 97.94 281 PRO B O 1
ATOM 4306 N N . GLU B 1 282 ? 15.875 -20.797 -23.812 1 98 282 GLU B N 1
ATOM 4307 C CA . GLU B 1 282 ? 14.836 -20.422 -24.766 1 98 282 GLU B CA 1
ATOM 4308 C C . GLU B 1 282 ? 14.266 -19.047 -24.453 1 98 282 GLU B C 1
ATOM 4310 O O . GLU B 1 282 ? 13.578 -18.453 -25.281 1 98 282 GLU B O 1
ATOM 4315 N N . PHE B 1 283 ? 14.641 -18.453 -23.281 1 98.5 283 PHE B N 1
ATOM 4316 C CA . PHE B 1 283 ? 14.078 -17.156 -22.891 1 98.5 283 PHE B CA 1
ATOM 4317 C C . PHE B 1 283 ? 15.141 -16.062 -22.953 1 98.5 283 PHE B C 1
ATOM 4319 O O . PHE B 1 283 ? 14.906 -14.938 -22.516 1 98.5 283 PHE B O 1
ATOM 4326 N N . GLU B 1 284 ? 16.328 -16.422 -23.484 1 98.12 284 GLU B N 1
ATOM 4327 C CA . GLU B 1 284 ? 17.359 -15.406 -23.641 1 98.12 284 GLU B CA 1
ATOM 4328 C C . GLU B 1 284 ? 16.844 -14.211 -24.438 1 98.12 284 GLU B C 1
ATOM 4330 O O . GLU B 1 284 ? 16.266 -14.383 -25.516 1 98.12 284 GLU B O 1
ATOM 4335 N N . GLY B 1 285 ? 16.969 -13.008 -23.812 1 97.94 285 GLY B N 1
ATOM 4336 C CA . GLY B 1 285 ? 16.578 -11.773 -24.484 1 97.94 285 GLY B CA 1
ATOM 4337 C C . GLY B 1 285 ? 15.07 -11.539 -24.438 1 97.94 285 GLY B C 1
ATOM 4338 O O . GLY B 1 285 ? 14.578 -10.586 -25.047 1 97.94 285 GLY B O 1
ATOM 4339 N N . LYS B 1 286 ? 14.336 -12.383 -23.766 1 98.62 286 LYS B N 1
ATOM 4340 C CA . LYS B 1 286 ? 12.883 -12.289 -23.703 1 98.62 286 LYS B CA 1
ATOM 4341 C C . LYS B 1 286 ? 12.422 -11.633 -22.406 1 98.62 286 LYS B C 1
ATOM 4343 O O . LYS B 1 286 ? 13.25 -11.289 -21.547 1 98.62 286 LYS B O 1
ATOM 4348 N N . ARG B 1 287 ? 11.203 -11.336 -22.375 1 98.75 287 ARG B N 1
ATOM 4349 C CA . ARG B 1 287 ? 10.633 -10.695 -21.188 1 98.75 287 ARG B CA 1
ATOM 4350 C C . ARG B 1 287 ? 9.695 -11.641 -20.453 1 98.75 287 ARG B C 1
ATOM 4352 O O . ARG B 1 287 ? 8.711 -12.117 -21.031 1 98.75 287 ARG B O 1
ATOM 4359 N N . ILE B 1 288 ? 9.984 -11.891 -19.203 1 98.94 288 ILE B N 1
ATOM 4360 C CA . ILE B 1 288 ? 9.172 -12.688 -18.297 1 98.94 288 ILE B CA 1
ATOM 4361 C C . ILE B 1 288 ? 8.461 -11.773 -17.297 1 98.94 288 ILE B C 1
ATOM 4363 O O . ILE B 1 288 ? 9.102 -10.961 -16.625 1 98.94 288 ILE B O 1
ATOM 4367 N N . VAL B 1 289 ? 7.137 -11.844 -17.219 1 98.94 289 VAL B N 1
ATOM 4368 C CA . VAL B 1 289 ? 6.363 -11.07 -16.25 1 98.94 289 VAL B CA 1
ATOM 4369 C C . VAL B 1 289 ? 5.906 -11.977 -15.109 1 98.94 289 VAL B C 1
ATOM 4371 O O . VAL B 1 289 ? 5.371 -13.062 -15.352 1 98.94 289 VAL B O 1
ATOM 4374 N N . THR B 1 290 ? 6.188 -11.641 -13.898 1 98.94 290 THR B N 1
ATOM 4375 C CA . THR B 1 290 ? 5.656 -12.305 -12.719 1 98.94 290 THR B CA 1
ATOM 4376 C C . THR B 1 290 ? 4.719 -11.375 -11.945 1 98.94 290 THR B C 1
ATOM 4378 O O . THR B 1 290 ? 4.723 -10.164 -12.164 1 98.94 290 THR B O 1
ATOM 4381 N N . LEU B 1 291 ? 3.855 -11.938 -11.141 1 98.94 291 LEU B N 1
ATOM 4382 C CA . LEU B 1 291 ? 2.904 -11.148 -10.375 1 98.94 291 LEU B CA 1
ATOM 4383 C C . LEU B 1 291 ? 3.189 -11.258 -8.875 1 98.94 291 LEU B C 1
ATOM 4385 O O . LEU B 1 291 ? 3.332 -12.359 -8.352 1 98.94 291 LEU B O 1
ATOM 4389 N N . LEU B 1 292 ? 3.402 -10.156 -8.203 1 98.94 292 LEU B N 1
ATOM 4390 C CA . LEU B 1 292 ? 3.564 -10.055 -6.758 1 98.94 292 LEU B CA 1
ATOM 4391 C C . LEU B 1 292 ? 2.238 -9.711 -6.086 1 98.94 292 LEU B C 1
ATOM 4393 O O . LEU B 1 292 ? 1.775 -8.57 -6.164 1 98.94 292 LEU B O 1
ATOM 4397 N N . PRO B 1 293 ? 1.648 -10.602 -5.371 1 98.75 293 PRO B N 1
ATOM 4398 C CA . PRO B 1 293 ? 0.223 -10.492 -5.051 1 98.75 293 PRO B CA 1
ATOM 4399 C C . PRO B 1 293 ? -0.063 -9.477 -3.955 1 98.75 293 PRO B C 1
ATOM 4401 O O . PRO B 1 293 ? -1.165 -8.922 -3.891 1 98.75 293 PRO B O 1
ATOM 4404 N N . ASP B 1 294 ? 0.95 -9.289 -2.994 1 98.19 294 ASP B N 1
ATOM 4405 C CA . ASP B 1 294 ? 0.545 -8.469 -1.854 1 98.19 294 ASP B CA 1
ATOM 4406 C C . ASP B 1 294 ? 1.761 -7.879 -1.144 1 98.19 294 ASP B C 1
ATOM 4408 O O . ASP B 1 294 ? 2.902 -8.156 -1.519 1 98.19 294 ASP B O 1
ATOM 4412 N N . THR B 1 295 ? 1.445 -7.062 -0.182 1 97.62 295 THR B N 1
ATOM 4413 C CA . THR B 1 295 ? 2.471 -6.402 0.618 1 97.62 295 THR B CA 1
ATOM 4414 C C . THR B 1 295 ? 3.064 -7.367 1.64 1 97.62 295 THR B C 1
ATOM 4416 O O . THR B 1 295 ? 2.365 -8.242 2.156 1 97.62 295 THR B O 1
ATOM 4419 N N . GLY B 1 296 ? 4.309 -7.129 1.975 1 96.44 296 GLY B N 1
ATOM 4420 C CA . GLY B 1 296 ? 4.98 -7.902 3.006 1 96.44 296 GLY B CA 1
ATOM 4421 C C . GLY B 1 296 ? 4.656 -7.434 4.41 1 96.44 296 GLY B C 1
ATOM 4422 O O . GLY B 1 296 ? 4.934 -8.133 5.387 1 96.44 296 GLY B O 1
ATOM 4423 N N . GLU B 1 297 ? 4.07 -6.301 4.598 1 93.31 297 GLU B N 1
ATOM 4424 C CA . GLU B 1 297 ? 3.836 -5.719 5.918 1 93.31 297 GLU B CA 1
ATOM 4425 C C . GLU B 1 297 ? 2.916 -6.602 6.754 1 93.31 297 GLU B C 1
ATOM 4427 O O . GLU B 1 297 ? 2.982 -6.582 7.984 1 93.31 297 GLU B O 1
ATOM 4432 N N . ARG B 1 298 ? 2.156 -7.469 6.105 1 90.75 298 ARG B N 1
ATOM 4433 C CA . ARG B 1 298 ? 1.198 -8.328 6.793 1 90.75 298 ARG B CA 1
ATOM 4434 C C . ARG B 1 298 ? 1.886 -9.555 7.375 1 90.75 298 ARG B C 1
ATOM 4436 O O . ARG B 1 298 ? 1.271 -10.328 8.117 1 90.75 298 ARG B O 1
ATOM 4443 N N . TYR B 1 299 ? 3.174 -9.625 7.086 1 92.25 299 TYR B N 1
ATOM 4444 C CA . TYR B 1 299 ? 3.855 -10.859 7.434 1 92.25 299 TYR B CA 1
ATOM 4445 C C . TYR B 1 299 ? 5 -10.602 8.406 1 92.25 299 TYR B C 1
ATOM 4447 O O . TYR B 1 299 ? 5.895 -11.438 8.562 1 92.25 299 TYR B O 1
ATOM 4455 N N . LEU B 1 300 ? 5 -9.445 9.023 1 89.94 300 LEU B N 1
ATOM 4456 C CA . LEU B 1 300 ? 6.125 -9.055 9.875 1 89.94 300 LEU B CA 1
ATOM 4457 C C . LEU B 1 300 ? 6.262 -10 11.062 1 89.94 300 LEU B C 1
ATOM 4459 O O . LEU B 1 300 ? 7.367 -10.227 11.562 1 89.94 300 LEU B O 1
ATOM 4463 N N . SER B 1 301 ? 5.156 -10.625 11.508 1 86.94 301 SER B N 1
ATOM 4464 C CA . SER B 1 301 ? 5.176 -11.508 12.664 1 86.94 301 SER B CA 1
ATOM 4465 C C . SER B 1 301 ? 5.32 -12.969 12.242 1 86.94 301 SER B C 1
ATOM 4467 O O . SER B 1 301 ? 5.211 -13.875 13.07 1 86.94 301 SER B O 1
ATOM 4469 N N . THR B 1 302 ? 5.523 -13.234 11.008 1 89.88 302 THR B N 1
ATOM 4470 C CA . THR B 1 302 ? 5.617 -14.586 10.461 1 89.88 302 THR B CA 1
ATOM 4471 C C . THR B 1 302 ? 7.074 -14.984 10.258 1 89.88 302 THR B C 1
ATOM 4473 O O . THR B 1 302 ? 7.977 -14.156 10.398 1 89.88 302 THR B O 1
ATOM 4476 N N . PRO B 1 303 ? 7.285 -16.203 9.82 1 91.81 303 PRO B N 1
ATOM 4477 C CA . PRO B 1 303 ? 8.648 -16.656 9.547 1 91.81 303 PRO B CA 1
ATOM 4478 C C . PRO B 1 303 ? 9.312 -15.883 8.414 1 91.81 303 PRO B C 1
ATOM 4480 O O . PRO B 1 303 ? 10.539 -15.898 8.281 1 91.81 303 PRO B O 1
ATOM 4483 N N . LEU B 1 304 ? 8.484 -15.219 7.645 1 95.5 304 LEU B N 1
ATOM 4484 C CA . LEU B 1 304 ? 9.039 -14.469 6.527 1 95.5 304 LEU B CA 1
ATOM 4485 C C . LEU B 1 304 ? 10.062 -13.445 7.02 1 95.5 304 LEU B C 1
ATOM 4487 O O . LEU B 1 304 ? 11.109 -13.25 6.387 1 95.5 304 LEU B O 1
ATOM 4491 N N . PHE B 1 305 ? 9.789 -12.812 8.164 1 95 305 PHE B N 1
ATOM 4492 C CA . PHE B 1 305 ? 10.68 -11.742 8.586 1 95 305 PHE B CA 1
ATOM 4493 C C . PHE B 1 305 ? 11.211 -12 9.992 1 95 305 PHE B C 1
ATOM 4495 O O . PHE B 1 305 ? 11.789 -11.109 10.617 1 95 305 PHE B O 1
ATOM 4502 N N . ALA B 1 306 ? 11.07 -13.148 10.539 1 91.81 306 ALA B N 1
ATOM 4503 C CA . ALA B 1 306 ? 11.43 -13.5 11.906 1 91.81 306 ALA B CA 1
ATOM 4504 C C . ALA B 1 306 ? 12.898 -13.211 12.18 1 91.81 306 ALA B C 1
ATOM 4506 O O . ALA B 1 306 ? 13.266 -12.773 13.273 1 91.81 306 ALA B O 1
ATOM 4507 N N . LYS B 1 307 ? 13.719 -13.406 11.273 1 92.5 307 LYS B N 1
ATOM 4508 C CA . LYS B 1 307 ? 15.156 -13.273 11.484 1 92.5 307 LYS B CA 1
ATOM 4509 C C . LYS B 1 307 ? 15.547 -11.812 11.688 1 92.5 307 LYS B C 1
ATOM 4511 O O . LYS B 1 307 ? 16.641 -11.523 12.18 1 92.5 307 LYS B O 1
ATOM 4516 N N . PHE B 1 308 ? 14.672 -10.945 11.328 1 92.38 308 PHE B N 1
ATOM 4517 C CA . PHE B 1 308 ? 15 -9.531 11.43 1 92.38 308 PHE B CA 1
ATOM 4518 C C . PHE B 1 308 ? 14.562 -8.969 12.773 1 92.38 308 PHE B C 1
ATOM 4520 O O . PHE B 1 308 ? 14.844 -7.809 13.094 1 92.38 308 PHE B O 1
ATOM 4527 N N . ALA B 1 309 ? 13.867 -9.719 13.602 1 83.94 309 ALA B N 1
ATOM 4528 C CA . ALA B 1 309 ? 13.414 -9.289 14.922 1 83.94 309 ALA B CA 1
ATOM 4529 C C . ALA B 1 309 ? 14.562 -9.273 15.922 1 83.94 309 ALA B C 1
ATOM 4531 O O . ALA B 1 309 ? 14.461 -8.641 16.984 1 83.94 309 ALA B O 1
ATOM 4532 N N . GLU B 1 310 ? 15.719 -9.898 15.758 1 72.19 310 GLU B N 1
ATOM 4533 C CA . GLU B 1 310 ? 16.812 -10.062 16.703 1 72.19 310 GLU B CA 1
ATOM 4534 C C . GLU B 1 310 ? 17.672 -8.797 16.781 1 72.19 310 GLU B C 1
ATOM 4536 O O . GLU B 1 310 ? 17.75 -8.039 15.812 1 72.19 310 GLU B O 1
#

Foldseek 3Di:
DDDDPWLLSQQALADKDWDDPVQPPFQFTEIERQRLPRPLFFQLLLLLSLLVVVCVVVVLADQQAEEEEEDQDSNLLSNLQVCLGRNYAYEYEYAPPHDPLSVCSSVVSPYHYHHDHVVCPSVRRVVVRVVCQVVGPNYDYSQCLADLSLLQSLLVGVQVSVCVNCVNFAQEEFAEAASQNNQLNNLVNNCVSPVNRAYEYEAAPQQPCVPPNGGDDAQAPRHRDNDRGNNHDCPSHDYYYHDHQVQLLVQQVCCCVPVVAAAGSRLSRRVSVQSVVSRDPVNRHGYYYYYGTGGNPSCCVDPSNVVVVD/DDDDPWLLSQQALADKDWDDPVQPPFQFTEIERQRLSRPLFFQLLLLLSLLVVVCVVVVLADQQAEEEEEDQDSNLLSNLQVCLGRNYAYEYEYAPPHDPLSVCSSVVSPYHYHHDHVVCPSVRRVVVRVVCQVVGPNYDYSQCLADLSLLQSLLVGVQVSVCVNCVNFAQEEFAEAASQNNQLNNLVNNCVSPVNRAYEYEAAPQQPCPPPNGGDDAQAPRHRDNDRGNNHDCPSHPYYYHDHQVQLLVQQVCCCVPVVAAAGSRLSRRVSVQSVVSRDPVNRHGYYYYYGTGGNPSCCVDPSNVVVVD

Sequence (620 aa):
MTIAANVSELVGKTPLVKLNKIAKDIPAEVVAKVEAFNPASSVKDRIAVAIIDAAEASGELPAGGTIVESTSGNTGVALAMVGAARGYNVVVTMPESMSKERRILMRAFGAELVLTPASEGMQGTVDAAKKIVEERRGAVLASQFTNEANPKIHRETTAEEIWADTDGKVDAFVAGVGTGGTVSGVAETLKKHNPDIKIFAVEPAESPLLSEGKAGPHKIQGIGANFVPKNYNSDVVDEVLTVPGDEAIATAQKLARDEGLLVGISAGAATYAALQVASRPEFEGKRIVTLLPDTGERYLSTPLFAKFAEMTIAANVSELVGKTPLVKLNKIAKDIPAEVVAKVEAFNPASSVKDRIAVAIIDAAEASGELPAGGTIVESTSGNTGVALAMVGAARGYNVVVTMPESMSKERRILMRAFGAELVLTPASEGMQGTVDAAKKIVEERRGAVLASQFTNEANPKIHRETTAEEIWADTDGKVDAFVAGVGTGGTVSGVAETLKKHNPDIKIFAVEPAESPLLSEGKAGPHKIQGIGANFVPKNYNSDVVDEVLTVPGDEAIATAQKLARDEGLLVGISAGAATYAALQVASRPEFEGKRIVTLLPDTGERYLSTPLFAKFAE

Radius of gyration: 23.74 Å; Cα contacts (8 Å, |Δi|>4): 1545; chains: 2; bounding box: 65×68×57 Å

Organism: NCBI:txid888439

pLDDT: mean 96.89, std 4.21, range [58.75, 99.0]

Solvent-accessible surface area (backbone atoms only — not comparable to full-atom values): 29446 Å² total; per-residue (Å²): 103,63,59,29,79,33,48,69,69,53,49,60,91,49,50,35,29,39,55,50,65,88,40,66,90,37,64,18,48,45,33,34,38,40,24,36,51,17,84,77,27,21,51,34,35,50,34,34,51,31,39,51,50,50,30,44,74,72,55,57,38,46,91,63,18,32,42,27,34,60,41,80,51,62,52,44,42,18,37,13,28,41,18,15,39,72,52,33,42,27,39,33,13,25,40,63,76,56,59,61,68,55,50,23,55,23,38,45,16,57,28,44,76,46,68,29,60,60,90,47,38,67,61,41,12,45,52,49,30,52,51,48,36,74,69,37,86,40,33,36,72,57,46,72,36,60,36,64,38,31,21,47,43,20,32,69,39,57,20,48,48,52,37,54,32,43,66,65,59,61,44,29,41,24,24,46,34,36,40,17,15,59,50,27,12,23,34,54,40,44,32,71,77,39,72,80,43,41,26,35,37,32,33,36,50,56,19,34,36,92,78,70,71,38,66,47,80,71,73,42,60,77,34,43,55,88,62,81,36,72,37,41,46,68,87,61,46,71,44,74,45,67,35,48,45,68,54,11,32,52,38,17,45,44,33,10,31,39,39,31,42,60,35,28,40,38,24,7,30,12,47,49,51,38,52,57,54,30,58,36,77,91,30,56,77,32,34,35,38,24,44,29,43,29,42,22,80,83,36,57,89,34,81,67,36,47,82,43,67,114,102,63,59,30,79,33,48,67,68,54,49,59,90,49,52,36,29,39,55,50,64,90,41,65,92,36,64,18,47,45,32,34,38,39,24,34,50,18,84,76,26,20,50,35,36,49,34,33,51,32,39,51,50,52,31,44,74,72,55,57,39,44,91,63,17,32,43,28,36,57,40,79,51,61,54,42,43,20,35,12,27,42,18,14,40,73,50,35,44,27,37,34,14,25,40,62,75,57,61,62,67,55,49,23,54,22,38,45,17,58,27,44,76,46,67,29,61,60,90,47,38,69,62,40,11,46,52,50,30,52,50,47,36,73,70,37,85,40,32,36,71,56,46,71,36,61,36,65,37,30,22,47,44,20,32,69,38,57,22,49,47,53,37,54,30,43,66,65,60,59,45,28,42,24,25,46,34,40,41,18,15,58,51,28,12,24,35,53,41,44,33,72,76,38,71,78,43,40,27,35,37,30,34,36,49,57,20,33,35,92,79,70,70,39,65,47,80,72,74,41,59,79,35,42,58,87,59,82,35,72,36,42,47,69,88,60,46,72,44,73,44,68,35,48,45,70,54,11,31,52,37,16,43,44,33,10,31,37,37,32,43,60,35,27,40,39,25,7,31,11,47,49,51,40,52,56,55,30,58,36,76,91,29,56,74,32,33,37,38,24,44,28,45,28,43,21,79,85,34,57,90,36,82,69,38,47,82,42,66,114

InterPro domains:
  IPR001216 Cysteine synthase/cystathionine beta-synthase, pyridoxal-phosphate attachment site [PS00901] (33-51)
  IPR001926 Tryptophan synthase beta chain-like, PALP domain [PF00291] (7-294)
  IPR005856 Cysteine synthase [TIGR01136] (8-305)
  IPR005859 Cysteine synthase CysK [TIGR01139] (8-305)
  IPR036052 Tryptophan synthase beta chain-like, PALP domain superfamily [G3DSA:3.40.50.1100] (9-301)
  IPR036052 Tryptophan synthase beta chain-like, PALP domain superfamily [G3DSA:3.40.50.1100] (45-146)
  IPR036052 Tryptophan synthase beta chain-like, PALP domain superfamily [SSF53686] (2-306)
  IPR050214 Cysteine synthase/Cystathionine beta-synthase [PTHR10314] (3-307)